Protein AF-0000000086676254 (afdb_homodimer)

Secondary structure (DSSP, 8-state):
-----GGGT-SSTTTTS-HHHHHHHHTSHHHHHHHHHHHHHHHHHHH---S--TT-------STTTT--HHHHHHHHHHHHTT-SS-----HHHHHHHTSSHHHHHHHHHHHHT-HHHHHHHHHHHHHHHHHHHTTS-HHHHHHHHHHHHHHHHHT-HHHHHHHHHHHH-TT-HHHH-HHHHHHHHHHHHHHHHHHHHHHT-EE-TT--HHHHHHHHHHHHHHHHHHHHHHTS--B-TTS-BHHHHHHHHHHHHHEES-----/-----GGGT-SSTTTTS-HHHHHHHHTSHHHHHHHHHHHHHHHHHHH---S--TT-------STTTT--HHHHHHHHHHHSTT-SS-----HHHHHHHTSSHHHHHHHHHHHHT-HHHHHHHHHHHHHHHHHHHTTS-HHHHHHHHHHHHHHHHHT-HHHHHHHHHHHH-TT-HHHH-HHHHHHHHHHHHHHHHHHHHHHT-EE-TT--HHHHHHHHHHHHHHHHHHHHHHTS--B-TTS-BHHHHHHHHHHHHHEES-----

Radius of gyration: 25.02 Å; Cα contacts (8 Å, |Δi|>4): 737; chains: 2; bounding box: 65×61×48 Å

Solvent-accessible surface area (backbone atoms only — not comparable to full-atom values): 27472 Å² total; per-residue (Å²): 124,84,83,69,66,34,43,82,56,39,72,36,48,27,60,87,48,56,70,72,57,22,41,52,50,40,49,29,69,64,46,47,49,53,45,52,37,45,51,52,50,50,43,45,33,48,46,51,57,66,54,76,68,50,78,69,79,78,71,17,33,14,28,78,61,28,49,64,43,72,67,53,41,36,52,48,38,51,61,66,27,58,86,43,90,75,56,66,84,65,50,70,66,59,48,42,65,32,33,70,40,66,33,35,43,51,54,27,44,50,24,60,71,63,34,64,66,61,54,48,53,52,49,51,54,48,50,52,48,50,58,60,38,63,75,73,45,55,71,69,53,36,46,46,48,51,48,50,50,53,46,63,64,44,67,78,28,64,66,52,45,52,51,52,38,44,31,61,26,34,33,82,36,66,67,64,29,47,52,64,56,54,51,49,51,36,50,52,46,15,51,50,50,52,53,50,24,64,49,23,57,47,41,67,34,85,81,54,51,50,58,39,50,26,52,39,51,48,18,26,46,48,14,36,43,53,48,15,39,29,65,69,42,82,54,58,37,90,78,64,40,39,44,48,40,44,42,51,59,23,21,42,64,50,45,36,48,79,72,75,42,81,109,124,83,83,71,68,34,42,82,57,41,71,35,49,28,61,88,49,57,69,71,57,22,40,53,50,37,50,28,69,64,47,46,49,54,44,52,40,46,50,52,49,50,41,43,32,46,46,51,57,65,56,75,67,53,78,67,80,77,72,17,32,14,28,78,60,26,48,64,45,72,67,53,40,37,53,49,35,49,60,67,26,58,86,42,92,73,56,64,83,63,50,69,66,60,49,42,63,32,32,70,38,67,34,35,43,50,54,28,43,51,25,60,70,63,33,63,67,62,54,48,53,54,48,51,53,48,50,52,50,51,57,58,38,64,75,74,45,56,72,69,55,36,46,49,49,51,50,50,49,53,46,62,64,42,68,78,29,64,66,52,44,51,50,50,38,45,30,61,26,34,34,81,36,68,68,63,28,45,52,64,56,52,51,50,52,37,50,51,45,16,50,50,50,51,55,50,25,62,49,24,58,45,40,68,35,84,82,54,51,50,57,38,51,27,51,40,53,47,18,28,45,47,14,38,44,52,49,15,40,30,66,69,41,82,55,58,36,91,78,64,40,38,44,49,40,43,43,52,58,24,21,42,65,50,44,36,51,81,72,77,42,82,109

Structure (mmCIF, N/CA/C/O backbone):
data_AF-0000000086676254-model_v1
#
loop_
_entity.id
_entity.type
_entity.pdbx_description
1 polymer 'Uncharacterized protein'
#
loop_
_atom_site.group_PDB
_atom_site.id
_atom_site.type_symbol
_atom_site.label_atom_id
_atom_site.label_alt_id
_atom_site.label_comp_id
_atom_site.label_asym_id
_atom_site.label_entity_id
_atom_site.label_seq_id
_atom_site.pdbx_PDB_ins_code
_atom_site.Cartn_x
_atom_site.Cartn_y
_atom_site.Cartn_z
_atom_site.occupancy
_atom_site.B_iso_or_equiv
_atom_site.auth_seq_id
_atom_site.auth_comp_id
_atom_site.auth_asym_id
_atom_site.auth_atom_id
_atom_site.pdbx_PDB_model_num
ATOM 1 N N . MET A 1 1 ? 30.734 2.578 7.219 1 34.72 1 MET A N 1
ATOM 2 C CA . MET A 1 1 ? 29.516 3.291 6.832 1 34.72 1 MET A CA 1
ATOM 3 C C . MET A 1 1 ? 29.469 3.523 5.324 1 34.72 1 MET A C 1
ATOM 5 O O . MET A 1 1 ? 30.438 4.047 4.75 1 34.72 1 MET A O 1
ATOM 9 N N . VAL A 1 2 ? 29.031 2.732 4.516 1 44.91 2 VAL A N 1
ATOM 10 C CA . VAL A 1 2 ? 29.109 2.852 3.064 1 44.91 2 VAL A CA 1
ATOM 11 C C . VAL A 1 2 ? 28.891 4.305 2.652 1 44.91 2 VAL A C 1
ATOM 13 O O . VAL A 1 2 ? 27.953 4.957 3.133 1 44.91 2 VAL A O 1
ATOM 16 N N . ASP A 1 3 ? 29.922 4.961 2.312 1 58.31 3 ASP A N 1
ATOM 17 C CA . ASP A 1 3 ? 30.031 6.344 1.853 1 58.31 3 ASP A CA 1
ATOM 18 C C . ASP A 1 3 ? 28.969 6.66 0.798 1 58.31 3 ASP A C 1
ATOM 20 O O . ASP A 1 3 ? 29.109 6.254 -0.359 1 58.31 3 ASP A O 1
ATOM 24 N N . ASP A 1 4 ? 27.625 6.668 1.21 1 72.12 4 ASP A N 1
ATOM 25 C CA . ASP A 1 4 ? 26.484 7 0.348 1 72.12 4 ASP A CA 1
ATOM 26 C C . ASP A 1 4 ? 26.594 8.438 -0.153 1 72.12 4 ASP A C 1
ATOM 28 O O . ASP A 1 4 ? 26.5 9.383 0.635 1 72.12 4 ASP A O 1
ATOM 32 N N . ASP A 1 5 ? 27.328 8.539 -1.326 1 83.5 5 ASP A N 1
ATOM 33 C CA . ASP A 1 5 ? 27.375 9.859 -1.95 1 83.5 5 ASP A CA 1
ATOM 34 C C . ASP A 1 5 ? 25.969 10.383 -2.234 1 83.5 5 ASP A C 1
ATOM 36 O O . ASP A 1 5 ? 25.328 9.969 -3.205 1 83.5 5 ASP A O 1
ATOM 40 N N . LEU A 1 6 ? 25.594 11.336 -1.416 1 90.56 6 LEU A N 1
ATOM 41 C CA . LEU A 1 6 ? 24.234 11.828 -1.506 1 90.56 6 LEU A CA 1
ATOM 42 C C . LEU A 1 6 ? 24.094 12.867 -2.611 1 90.56 6 LEU A C 1
ATOM 44 O O . LEU A 1 6 ? 22.984 13.234 -2.994 1 90.56 6 LEU A O 1
ATOM 48 N N . SER A 1 7 ? 25.219 13.258 -3.156 1 88.31 7 SER A N 1
ATOM 49 C CA . SER A 1 7 ? 25.156 14.266 -4.215 1 88.31 7 SER A CA 1
ATOM 50 C C . SER A 1 7 ? 24.469 13.711 -5.461 1 88.31 7 SER A C 1
ATOM 52 O O . SER A 1 7 ? 23.984 14.477 -6.293 1 88.31 7 SER A O 1
ATOM 54 N N . VAL A 1 8 ? 24.422 12.461 -5.566 1 84.75 8 VAL A N 1
ATOM 55 C CA . VAL A 1 8 ? 23.844 11.82 -6.742 1 84.75 8 VAL A CA 1
ATOM 56 C C . VAL A 1 8 ? 22.312 11.891 -6.664 1 84.75 8 VAL A C 1
ATOM 58 O O . VAL A 1 8 ? 21.641 11.992 -7.691 1 84.75 8 VAL A O 1
ATOM 61 N N . CYS A 1 9 ? 21.812 11.992 -5.414 1 86.12 9 CYS A N 1
ATOM 62 C CA . CYS A 1 9 ? 20.359 11.898 -5.309 1 86.12 9 CYS A CA 1
ATOM 63 C C . CYS A 1 9 ? 19.766 13.234 -4.898 1 86.12 9 CYS A C 1
ATOM 65 O O . CYS A 1 9 ? 18.594 13.516 -5.199 1 86.12 9 CYS A O 1
ATOM 67 N N . LEU A 1 10 ? 20.547 14.031 -4.336 1 90.75 10 LEU A N 1
ATOM 68 C CA . LEU A 1 10 ? 20.031 15.32 -3.904 1 90.75 10 LEU A CA 1
ATOM 69 C C . LEU A 1 10 ? 20.25 16.375 -4.98 1 90.75 10 LEU A C 1
ATOM 71 O O . LEU A 1 10 ? 21.375 16.641 -5.383 1 90.75 10 LEU A O 1
ATOM 75 N N . VAL A 1 11 ? 19.203 17.016 -5.387 1 87.5 11 VAL A N 1
ATOM 76 C CA . VAL A 1 11 ? 19.344 17.953 -6.496 1 87.5 11 VAL A CA 1
ATOM 77 C C . VAL A 1 11 ? 19.062 19.375 -6.016 1 87.5 11 VAL A C 1
ATOM 79 O O . VAL A 1 11 ? 19.453 20.344 -6.672 1 87.5 11 VAL A O 1
ATOM 82 N N . ASN A 1 12 ? 18.453 19.516 -4.871 1 89 12 ASN A N 1
ATOM 83 C CA . ASN A 1 12 ? 18.031 20.844 -4.449 1 89 12 ASN A CA 1
ATOM 84 C C . ASN A 1 12 ? 18.938 21.406 -3.369 1 89 12 ASN A C 1
ATOM 86 O O . ASN A 1 12 ? 18.891 22.594 -3.068 1 89 12 ASN A O 1
ATOM 90 N N . VAL A 1 13 ? 19.766 20.531 -2.797 1 92.19 13 VAL A N 1
ATOM 91 C CA . VAL A 1 13 ? 20.672 20.984 -1.751 1 92.19 13 VAL A CA 1
ATOM 92 C C . VAL A 1 13 ? 21.719 21.906 -2.35 1 92.19 13 VAL A C 1
ATOM 94 O O . VAL A 1 13 ? 22.312 21.594 -3.391 1 92.19 13 VAL A O 1
ATOM 97 N N . ALA A 1 14 ? 21.844 23.047 -1.7 1 92.56 14 ALA A N 1
ATOM 98 C CA . ALA A 1 14 ? 22.828 24.031 -2.139 1 92.56 14 ALA A CA 1
ATOM 99 C C . ALA A 1 14 ? 22.766 24.234 -3.65 1 92.56 14 ALA A C 1
ATOM 101 O O . ALA A 1 14 ? 23.797 24.203 -4.328 1 92.56 14 ALA A O 1
ATOM 102 N N . ALA A 1 15 ? 21.656 24.406 -4.18 1 86.69 15 ALA A N 1
ATOM 103 C CA . ALA A 1 15 ? 21.406 24.438 -5.621 1 86.69 15 ALA A CA 1
ATOM 104 C C . ALA A 1 15 ? 22.094 25.641 -6.27 1 86.69 15 ALA A C 1
ATOM 106 O O . ALA A 1 15 ? 22.422 25.609 -7.457 1 86.69 15 ALA A O 1
ATOM 107 N N . ASP A 1 16 ? 22.344 26.578 -5.5 1 86.12 16 ASP A N 1
ATOM 108 C CA . ASP A 1 16 ? 22.891 27.812 -6.059 1 86.12 16 ASP A CA 1
ATOM 109 C C . ASP A 1 16 ? 24.406 27.844 -5.926 1 86.12 16 ASP A C 1
ATOM 111 O O . ASP A 1 16 ? 25.047 28.797 -6.371 1 86.12 16 ASP A O 1
ATOM 115 N N . ALA A 1 17 ? 25.016 26.828 -5.352 1 90.31 17 ALA A N 1
ATOM 116 C CA . ALA A 1 17 ? 26.453 26.781 -5.133 1 90.31 17 ALA A CA 1
ATOM 117 C C . ALA A 1 17 ? 27.172 26.203 -6.344 1 90.31 17 ALA A C 1
ATOM 119 O O . ALA A 1 17 ? 26.531 25.609 -7.223 1 90.31 17 ALA A O 1
ATOM 120 N N . ARG A 1 18 ? 28.516 26.422 -6.395 1 91.06 18 ARG A N 1
ATOM 121 C CA . ARG A 1 18 ? 29.344 25.766 -7.395 1 91.06 18 ARG A CA 1
ATOM 122 C C . ARG A 1 18 ? 29.281 24.25 -7.238 1 91.06 18 ARG A C 1
ATOM 124 O O . ARG A 1 18 ? 29.109 23.734 -6.129 1 91.06 18 ARG A O 1
ATOM 131 N N . PRO A 1 19 ? 29.453 23.594 -8.32 1 88.81 19 PRO A N 1
ATOM 132 C CA . PRO A 1 19 ? 29.297 22.125 -8.305 1 88.81 19 PRO A CA 1
ATOM 133 C C . PRO A 1 19 ? 30.172 21.453 -7.258 1 88.81 19 PRO A C 1
ATOM 135 O O . PRO A 1 19 ? 29.703 20.547 -6.547 1 88.81 19 PRO A O 1
ATOM 138 N N . THR A 1 20 ? 31.328 21.844 -7.129 1 90.75 20 THR A N 1
ATOM 139 C CA . THR A 1 20 ? 32.219 21.219 -6.168 1 90.75 20 THR A CA 1
ATOM 140 C C . THR A 1 20 ? 31.766 21.469 -4.738 1 90.75 20 THR A C 1
ATOM 142 O O . THR A 1 20 ? 31.812 20.578 -3.898 1 90.75 20 THR A O 1
ATOM 145 N N . THR A 1 21 ? 31.344 22.641 -4.512 1 91.44 21 THR A N 1
ATOM 146 C CA . THR A 1 21 ? 30.828 23 -3.197 1 91.44 21 THR A CA 1
ATOM 147 C C . THR A 1 21 ? 29.531 22.25 -2.902 1 91.44 21 THR A C 1
ATOM 149 O O . THR A 1 21 ? 29.328 21.766 -1.787 1 91.44 21 THR A O 1
ATOM 152 N N . ARG A 1 22 ? 28.734 22.188 -3.941 1 92.12 22 ARG A N 1
ATOM 153 C CA . ARG A 1 22 ? 27.469 21.469 -3.771 1 92.12 22 ARG A CA 1
ATOM 154 C C . ARG A 1 22 ? 27.703 20.016 -3.402 1 92.12 22 ARG A C 1
ATOM 156 O O . ARG A 1 22 ? 27.031 19.469 -2.523 1 92.12 22 ARG A O 1
ATOM 163 N N . GLN A 1 23 ? 28.594 19.438 -4.051 1 91.56 23 GLN A N 1
ATOM 164 C CA . GLN A 1 23 ? 28.891 18.031 -3.781 1 91.56 23 GLN A CA 1
ATOM 165 C C . GLN A 1 23 ? 29.344 17.844 -2.336 1 91.56 23 GLN A C 1
ATOM 167 O O . GLN A 1 23 ? 28.938 16.875 -1.678 1 91.56 23 GLN A O 1
ATOM 172 N N . LYS A 1 24 ? 30.156 18.703 -1.858 1 91.62 24 LYS A N 1
ATOM 173 C CA . LYS A 1 24 ? 30.672 18.609 -0.491 1 91.62 24 LYS A CA 1
ATOM 174 C C . LYS A 1 24 ? 29.547 18.797 0.522 1 91.62 24 LYS A C 1
ATOM 176 O O . LYS A 1 24 ? 29.453 18.062 1.508 1 91.62 24 LYS A O 1
ATOM 181 N N . ILE A 1 25 ? 28.703 19.75 0.235 1 91.88 25 ILE A N 1
ATOM 182 C CA . ILE A 1 25 ? 27.609 20.031 1.154 1 91.88 25 ILE A CA 1
ATOM 183 C C . ILE A 1 25 ? 26.594 18.891 1.138 1 91.88 25 ILE A C 1
ATOM 185 O O . ILE A 1 25 ? 26.125 18.469 2.191 1 91.88 25 ILE A O 1
ATOM 189 N N . ALA A 1 26 ? 26.328 18.438 -0.04 1 92.44 26 ALA A N 1
ATOM 190 C CA . ALA A 1 26 ? 25.344 17.375 -0.209 1 92.44 26 ALA A CA 1
ATOM 191 C C . ALA A 1 26 ? 25.75 16.109 0.545 1 92.44 26 ALA A C 1
ATOM 193 O O . ALA A 1 26 ? 24.922 15.43 1.137 1 92.44 26 ALA A O 1
ATOM 194 N N . SER A 1 27 ? 27.016 15.852 0.587 1 89.75 27 SER A N 1
ATOM 195 C CA . SER A 1 27 ? 27.484 14.609 1.189 1 89.75 27 SER A CA 1
ATOM 196 C C . SER A 1 27 ? 28.031 14.836 2.594 1 89.75 27 SER A C 1
ATOM 198 O O . SER A 1 27 ? 28.641 13.945 3.186 1 89.75 27 SER A O 1
ATOM 200 N N . SER A 1 28 ? 27.781 15.992 3.119 1 89.06 28 SER A N 1
ATOM 201 C CA . SER A 1 28 ? 28.25 16.312 4.469 1 89.06 28 SER A CA 1
ATOM 202 C C . SER A 1 28 ? 27.422 15.562 5.52 1 89.06 28 SER A C 1
ATOM 204 O O . SER A 1 28 ? 26.266 15.219 5.277 1 89.06 28 SER A O 1
ATOM 206 N N . PRO A 1 29 ? 28.047 15.359 6.695 1 86.81 29 PRO A N 1
ATOM 207 C CA . PRO A 1 29 ? 27.328 14.703 7.789 1 86.81 29 PRO A CA 1
ATOM 208 C C . PRO A 1 29 ? 26.109 15.5 8.266 1 86.81 29 PRO A C 1
ATOM 210 O O . PRO A 1 29 ? 25.109 14.914 8.68 1 86.81 29 PRO A O 1
ATOM 213 N N . GLU A 1 30 ? 26.219 16.75 8.195 1 82.88 30 GLU A N 1
ATOM 214 C CA . GLU A 1 30 ? 25.094 17.578 8.633 1 82.88 30 GLU A CA 1
ATOM 215 C C . GLU A 1 30 ? 23.906 17.422 7.699 1 82.88 30 GLU A C 1
ATOM 217 O O . GLU A 1 30 ? 22.766 17.359 8.156 1 82.88 30 GLU A O 1
ATOM 222 N N . THR A 1 31 ? 24.203 17.422 6.41 1 88.19 31 THR A N 1
ATOM 223 C CA . THR A 1 31 ? 23.125 17.219 5.453 1 88.19 31 THR A CA 1
ATOM 224 C C . THR A 1 31 ? 22.422 15.891 5.707 1 88.19 31 THR A C 1
ATOM 226 O O . THR A 1 31 ? 21.188 15.836 5.758 1 88.19 31 THR A O 1
ATOM 229 N N . ARG A 1 32 ? 23.219 14.898 5.941 1 87.94 32 ARG A N 1
ATOM 230 C CA . ARG A 1 32 ? 22.656 13.586 6.246 1 87.94 32 ARG A CA 1
ATOM 231 C C . ARG A 1 32 ? 21.828 13.625 7.527 1 87.94 32 ARG A C 1
ATOM 233 O O . ARG A 1 32 ? 20.766 13.008 7.609 1 87.94 32 ARG A O 1
ATOM 240 N N . ALA A 1 33 ? 22.328 14.258 8.461 1 83.31 33 ALA A N 1
ATOM 241 C CA . ALA A 1 33 ? 21.641 14.352 9.742 1 83.31 33 ALA A CA 1
ATOM 242 C C . ALA A 1 33 ? 20.281 15.023 9.578 1 83.31 33 ALA A C 1
ATOM 244 O O . ALA A 1 33 ? 1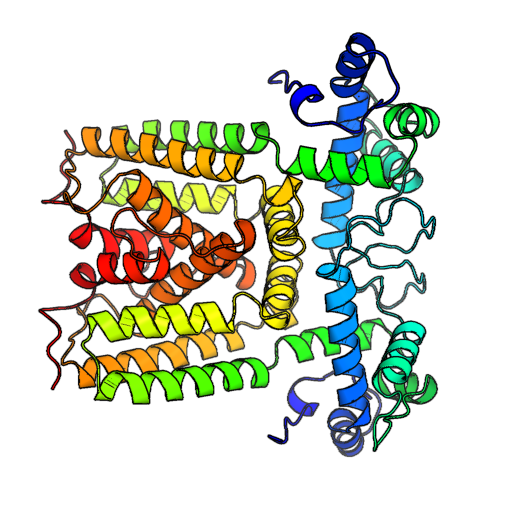9.281 14.578 10.164 1 83.31 33 ALA A O 1
ATOM 245 N N . PHE A 1 34 ? 20.219 16.078 8.734 1 82.88 34 PHE A N 1
ATOM 246 C CA . PHE A 1 34 ? 18.953 16.75 8.461 1 82.88 34 PHE A CA 1
ATOM 247 C C . PHE A 1 34 ? 17.969 15.789 7.824 1 82.88 34 PHE A C 1
ATOM 249 O O . PHE A 1 34 ? 16.781 15.766 8.188 1 82.88 34 PHE A O 1
ATOM 256 N N . LEU A 1 35 ? 18.453 15.047 6.953 1 86.25 35 LEU A N 1
ATOM 257 C CA . LEU A 1 35 ? 17.578 14.125 6.223 1 86.25 35 LEU A CA 1
ATOM 258 C C . LEU A 1 35 ? 17.141 12.969 7.109 1 86.25 35 LEU A C 1
ATOM 260 O O . LEU A 1 35 ? 15.984 12.562 7.074 1 86.25 35 LEU A O 1
ATOM 264 N N . ASP A 1 36 ? 18.031 12.508 7.914 1 85.06 36 ASP A N 1
ATOM 265 C CA . ASP A 1 36 ? 17.688 11.438 8.852 1 85.06 36 ASP A CA 1
ATOM 266 C C . ASP A 1 36 ? 16.609 11.898 9.828 1 85.06 36 ASP A C 1
ATOM 268 O O . ASP A 1 36 ? 15.641 11.18 10.07 1 85.06 36 ASP A O 1
ATOM 272 N N . VAL A 1 37 ? 16.797 13 10.312 1 80.94 37 VAL A N 1
ATOM 273 C CA . VAL A 1 37 ? 15.828 13.555 11.258 1 80.94 37 VAL A CA 1
ATOM 274 C C . VAL A 1 37 ? 14.492 13.781 10.555 1 80.94 37 VAL A C 1
ATOM 276 O O . VAL A 1 37 ? 13.43 13.555 11.141 1 80.94 37 VAL A O 1
ATOM 279 N N . GLY A 1 38 ? 14.586 14.312 9.32 1 81.5 38 GLY A N 1
ATOM 280 C CA . GLY A 1 38 ? 13.359 14.484 8.555 1 81.5 38 GLY A CA 1
ATOM 281 C C . GLY A 1 38 ? 12.578 13.203 8.375 1 81.5 38 GLY A C 1
ATOM 282 O O . GLY A 1 38 ? 11.352 13.188 8.5 1 81.5 38 GLY A O 1
ATOM 283 N N . LEU A 1 39 ? 13.297 12.195 8.094 1 83 39 LEU A N 1
ATOM 284 C CA . LEU A 1 39 ? 12.641 10.906 7.945 1 83 39 LEU A CA 1
ATOM 285 C C . LEU A 1 39 ? 12.039 10.438 9.266 1 83 39 LEU A C 1
ATOM 287 O O . LEU A 1 39 ? 10.945 9.867 9.289 1 83 39 LEU A O 1
ATOM 291 N N . LEU A 1 40 ? 12.703 10.641 10.352 1 79.75 40 LEU A N 1
ATOM 292 C CA . LEU A 1 40 ? 12.18 10.273 11.664 1 79.75 40 LEU A CA 1
ATOM 293 C C . LEU A 1 40 ? 10.906 11.047 11.977 1 79.75 40 LEU A C 1
ATOM 295 O O . LEU A 1 40 ? 9.945 10.477 12.492 1 79.75 40 LEU A O 1
ATOM 299 N N . LEU A 1 41 ? 10.875 12.266 11.656 1 74.88 41 LEU A N 1
ATOM 300 C CA . LEU A 1 41 ? 9.695 13.086 11.898 1 74.88 41 LEU A CA 1
ATOM 301 C C . LEU A 1 41 ? 8.531 12.617 11.031 1 74.88 41 LEU A C 1
ATOM 303 O O . LEU A 1 41 ? 7.387 12.57 11.484 1 74.88 41 LEU A O 1
ATOM 307 N N . LEU A 1 42 ? 8.852 12.367 9.805 1 76.94 42 LEU A N 1
ATOM 308 C CA . LEU A 1 42 ? 7.816 11.852 8.922 1 76.94 42 LEU A CA 1
ATOM 309 C C . LEU A 1 42 ? 7.234 10.547 9.461 1 76.94 42 LEU A C 1
ATOM 311 O O . LEU A 1 42 ? 6.023 10.328 9.391 1 76.94 42 LEU A O 1
ATOM 315 N N . GLN A 1 43 ? 8.102 9.727 9.969 1 78.19 43 GLN A N 1
ATOM 316 C CA . GLN A 1 43 ? 7.66 8.477 10.586 1 78.19 43 GLN A CA 1
ATOM 317 C C . GLN A 1 43 ? 6.727 8.75 11.766 1 78.19 43 GLN A C 1
ATOM 319 O O . GLN A 1 43 ? 5.652 8.156 11.867 1 78.19 43 GLN A O 1
ATOM 324 N N . ASP A 1 44 ? 7.125 9.633 12.562 1 72.25 44 ASP A N 1
ATOM 325 C CA . ASP A 1 44 ? 6.297 9.992 13.711 1 72.25 44 ASP A CA 1
ATOM 326 C C . ASP A 1 44 ? 4.934 10.516 13.266 1 72.25 44 ASP A C 1
ATOM 328 O O . ASP A 1 44 ? 3.906 10.156 13.844 1 72.25 44 ASP A O 1
ATOM 332 N N . ASP A 1 45 ? 4.988 11.305 12.258 1 69.88 45 ASP A N 1
ATOM 333 C CA . ASP A 1 45 ? 3.777 11.984 11.82 1 69.88 45 ASP A CA 1
ATOM 334 C C . ASP A 1 45 ? 2.824 11.016 11.117 1 69.88 45 ASP A C 1
ATOM 336 O O . ASP A 1 45 ? 1.604 11.125 11.273 1 69.88 45 ASP A O 1
ATOM 340 N N . LEU A 1 46 ? 3.381 10.172 10.398 1 72.5 46 LEU A N 1
ATOM 341 C CA . LEU A 1 46 ? 2.535 9.359 9.531 1 72.5 46 LEU A CA 1
ATOM 342 C C . LEU A 1 46 ? 2.266 8 10.164 1 72.5 46 LEU A C 1
ATOM 344 O O . LEU A 1 46 ? 1.221 7.391 9.922 1 72.5 46 LEU A O 1
ATOM 348 N N . LEU A 1 47 ? 3.213 7.578 10.977 1 69.81 47 LEU A N 1
ATOM 349 C CA . LEU A 1 47 ? 3.104 6.191 11.414 1 69.81 47 LEU A CA 1
ATOM 350 C C . LEU A 1 47 ? 2.773 6.113 12.898 1 69.81 47 LEU A C 1
ATOM 352 O O . LEU A 1 47 ? 2.289 5.086 13.375 1 69.81 47 LEU A O 1
ATOM 356 N N . ASP A 1 48 ? 3.268 7.027 13.656 1 60.03 48 ASP A N 1
ATOM 357 C CA . ASP A 1 48 ? 3.053 6.961 15.102 1 60.03 48 ASP A CA 1
ATOM 358 C C . ASP A 1 48 ? 1.742 7.641 15.492 1 60.03 48 ASP A C 1
ATOM 360 O O . ASP A 1 48 ? 1.749 8.742 16.047 1 60.03 48 ASP A O 1
ATOM 364 N N . HIS A 1 49 ? 0.881 7.82 14.586 1 50.5 49 HIS A N 1
ATOM 365 C CA . HIS A 1 49 ? -0.36 8.453 15.016 1 50.5 49 HIS A CA 1
ATOM 366 C C . HIS A 1 49 ? -0.964 7.734 16.219 1 50.5 49 HIS A C 1
ATOM 368 O O . HIS A 1 49 ? -1.195 6.523 16.172 1 50.5 49 HIS A O 1
ATOM 374 N N . ARG A 1 50 ? -0.255 8.172 17.359 1 41.47 50 ARG A N 1
ATOM 375 C CA . ARG A 1 50 ? -1.11 7.816 18.484 1 41.47 50 ARG A CA 1
ATOM 376 C C . ARG A 1 50 ? -2.514 8.383 18.297 1 41.47 50 ARG A C 1
ATOM 378 O O . ARG A 1 50 ? -2.686 9.594 18.156 1 41.47 50 ARG A O 1
ATOM 385 N N . GLY A 1 51 ? -3.129 7.629 17.578 1 40.75 51 GLY A N 1
ATOM 386 C CA . GLY A 1 51 ? -4.508 8.07 17.453 1 40.75 51 GLY A CA 1
ATOM 387 C C . GLY A 1 51 ? -4.672 9.57 17.609 1 40.75 51 GLY A C 1
ATOM 388 O O . GLY A 1 51 ? -3.762 10.25 18.094 1 40.75 51 GLY A O 1
ATOM 389 N N . PRO A 1 52 ? -5.52 10.297 16.781 1 34.38 52 PRO A N 1
ATOM 390 C CA . PRO A 1 52 ? -5.727 11.727 17 1 34.38 52 PRO A CA 1
ATOM 391 C C . PRO A 1 52 ? -5.613 12.133 18.469 1 34.38 52 PRO A C 1
ATOM 393 O O . PRO A 1 52 ? -6.145 11.445 19.328 1 34.38 52 PRO A O 1
ATOM 396 N N . ASP A 1 53 ? -4.488 12.469 18.953 1 33.09 53 ASP A N 1
ATOM 397 C CA . ASP A 1 53 ? -4.652 13.195 20.203 1 33.09 53 ASP A CA 1
ATOM 398 C C . ASP A 1 53 ? -5.734 14.266 20.078 1 33.09 53 ASP A C 1
ATOM 400 O O . ASP A 1 53 ? -5.578 15.227 19.328 1 33.09 53 ASP A O 1
ATOM 404 N N . LEU A 1 54 ? -7.043 13.906 20.312 1 30.66 54 LEU A N 1
ATOM 405 C CA . LEU A 1 54 ? -8.266 14.703 20.391 1 30.66 54 LEU A CA 1
ATOM 406 C C . LEU A 1 54 ? -7.969 16.094 20.969 1 30.66 54 LEU A C 1
ATOM 408 O O . LEU A 1 54 ? -8.797 17 20.859 1 30.66 54 LEU A O 1
ATOM 412 N N . MET A 1 55 ? -7.324 16.234 22.031 1 29.22 55 MET A N 1
ATOM 413 C CA . MET A 1 55 ? -7.387 17.453 22.828 1 29.22 55 MET A CA 1
ATOM 414 C C . MET A 1 55 ? -6.547 18.562 22.203 1 29.22 55 MET A C 1
ATOM 416 O O . MET A 1 55 ? -6.566 19.703 22.672 1 29.22 55 MET A O 1
ATOM 420 N N . ALA A 1 56 ? -5.547 18.25 21.578 1 34.78 56 ALA A N 1
ATOM 421 C CA . ALA A 1 56 ? -4.707 19.438 21.344 1 34.78 56 ALA A CA 1
ATOM 422 C C . ALA A 1 56 ? -5.129 20.172 20.078 1 34.78 56 ALA A C 1
ATOM 424 O O . ALA A 1 56 ? -5.445 19.531 19.062 1 34.78 56 ALA A O 1
ATOM 425 N N . ASP A 1 57 ? -5.738 21.344 20.078 1 31.77 57 ASP A N 1
ATOM 426 C CA . ASP A 1 57 ? -6.293 22.453 19.297 1 31.77 57 ASP A CA 1
ATOM 427 C C . ASP A 1 57 ? -5.449 22.734 18.062 1 31.77 57 ASP A C 1
ATOM 429 O O . ASP A 1 57 ? -5.691 23.703 17.344 1 31.77 57 ASP A O 1
ATOM 433 N N . HIS A 1 58 ? -4.184 22.453 18.016 1 31.73 58 HIS A N 1
ATOM 434 C CA . HIS A 1 58 ? -3.434 23.234 17.062 1 31.73 58 HIS A CA 1
ATOM 435 C C . HIS A 1 58 ? -3.672 22.75 15.633 1 31.73 58 HIS A C 1
ATOM 437 O O . HIS A 1 58 ? -3.717 21.531 15.391 1 31.73 58 HIS A O 1
ATOM 443 N N . ASP A 1 59 ? -4.375 23.547 14.758 1 31.92 59 ASP A N 1
ATOM 444 C CA . ASP A 1 59 ? -4.824 23.688 13.383 1 31.92 59 ASP A CA 1
ATOM 445 C C . ASP A 1 59 ? -3.746 23.234 12.398 1 31.92 59 ASP A C 1
ATOM 447 O O . ASP A 1 59 ? -3.754 23.625 11.234 1 31.92 59 ASP A O 1
ATOM 451 N N . ALA A 1 60 ? -2.713 22.656 12.82 1 32.62 60 ALA A N 1
ATOM 452 C CA . ALA A 1 60 ? -1.641 22.688 11.836 1 32.62 60 ALA A CA 1
ATOM 453 C C . ALA A 1 60 ? -1.981 21.828 10.617 1 32.62 60 ALA A C 1
ATOM 455 O O . ALA A 1 60 ? -2.637 20.797 10.742 1 32.62 60 ALA A O 1
ATOM 456 N N . GLY A 1 61 ? -2.189 22.375 9.492 1 33.06 61 GLY A N 1
ATOM 457 C CA . GLY A 1 61 ? -2.424 21.922 8.133 1 33.06 61 GLY A CA 1
ATOM 458 C C . GLY A 1 61 ? -1.778 20.578 7.84 1 33.06 61 GLY A C 1
ATOM 459 O O . GLY A 1 61 ? -0.658 20.312 8.281 1 33.06 61 GLY A O 1
ATOM 460 N N . THR A 1 62 ? -2.506 19.531 7.848 1 40.72 62 THR A N 1
ATOM 461 C CA . THR A 1 62 ? -2.121 18.125 7.895 1 40.72 62 THR A CA 1
ATOM 462 C C . THR A 1 62 ? -1.648 17.641 6.523 1 40.72 62 THR A C 1
ATOM 464 O O . THR A 1 62 ? -2.463 17.266 5.676 1 40.72 62 THR A O 1
ATOM 467 N N . ARG A 1 63 ? -1.151 18.516 5.57 1 47.88 63 ARG A N 1
ATOM 468 C CA . ARG A 1 63 ? -0.626 18.031 4.297 1 47.88 63 ARG A CA 1
ATOM 469 C C . ARG A 1 63 ? 0.523 17.047 4.512 1 47.88 63 ARG A C 1
ATOM 471 O O . ARG A 1 63 ? 1.213 17.109 5.535 1 47.88 63 ARG A O 1
ATOM 478 N N . LEU A 1 64 ? 0.461 16.188 3.621 1 50.59 64 LEU A N 1
ATOM 479 C CA . LEU A 1 64 ? 1.661 15.359 3.588 1 50.59 64 LEU A CA 1
ATOM 480 C C . LEU A 1 64 ? 2.914 16.203 3.779 1 50.59 64 LEU A C 1
ATOM 482 O O . LEU A 1 64 ? 3.102 17.203 3.088 1 50.59 64 LEU A O 1
ATOM 486 N N . PHE A 1 65 ? 3.576 16.203 4.855 1 47.91 65 PHE A N 1
ATOM 487 C CA . PHE A 1 65 ? 4.832 16.859 5.199 1 47.91 65 PHE A CA 1
ATOM 488 C C . PHE A 1 65 ? 4.574 18.156 5.953 1 47.91 65 PHE A C 1
ATOM 490 O O . PHE A 1 65 ? 5.512 18.906 6.258 1 47.91 65 PHE A O 1
ATOM 497 N N . ALA A 1 66 ? 3.266 18.453 6.047 1 57.06 66 ALA A N 1
ATOM 498 C CA . ALA A 1 66 ? 2.934 19.734 6.688 1 57.06 66 ALA A CA 1
ATOM 499 C C . ALA A 1 66 ? 3.613 19.859 8.047 1 57.06 66 ALA A C 1
ATOM 501 O O . ALA A 1 66 ? 3.996 20.953 8.461 1 57.06 66 ALA A O 1
ATOM 502 N N . GLY A 1 67 ? 3.928 18.719 8.586 1 57.53 67 GLY A N 1
ATOM 503 C CA . GLY A 1 67 ? 4.543 18.734 9.906 1 57.53 67 GLY A CA 1
ATOM 504 C C . GLY A 1 67 ? 6.043 18.953 9.859 1 57.53 67 GLY A C 1
ATOM 505 O O . GLY A 1 67 ? 6.676 19.172 10.898 1 57.53 67 GLY A O 1
ATOM 506 N N . LEU A 1 68 ? 6.531 18.906 8.672 1 51.34 68 LEU A N 1
ATOM 507 C CA . LEU A 1 68 ? 7.973 19.109 8.57 1 51.34 68 LEU A CA 1
ATOM 508 C C . LEU A 1 68 ? 8.312 20.609 8.531 1 51.34 68 LEU A C 1
ATOM 510 O O . LEU A 1 68 ? 7.75 21.344 7.727 1 51.34 68 LEU A O 1
ATOM 514 N N . SER A 1 69 ? 8.992 21.094 9.555 1 59.69 69 SER A N 1
ATOM 515 C CA . SER A 1 69 ? 9.5 22.469 9.602 1 59.69 69 SER A CA 1
ATOM 516 C C . SER A 1 69 ? 10.953 22.5 10.07 1 59.69 69 SER A C 1
ATOM 518 O O . SER A 1 69 ? 11.438 21.531 10.672 1 59.69 69 SER A O 1
ATOM 520 N N . GLN A 1 70 ? 11.664 23.531 9.688 1 60.62 70 GLN A N 1
ATOM 521 C CA . GLN A 1 70 ? 13.039 23.719 10.133 1 60.62 70 GLN A CA 1
ATOM 522 C C . GLN A 1 70 ? 13.141 23.625 11.656 1 60.62 70 GLN A C 1
ATOM 524 O O . GLN A 1 70 ? 14.047 22.984 12.188 1 60.62 70 GLN A O 1
ATOM 529 N N . ALA A 1 71 ? 12.227 24.266 12.234 1 63.78 71 ALA A N 1
ATOM 530 C CA . ALA A 1 71 ? 12.227 24.297 13.695 1 63.78 71 ALA A CA 1
ATOM 531 C C . ALA A 1 71 ? 12.094 22.875 14.266 1 63.78 71 ALA A C 1
ATOM 533 O O . ALA A 1 71 ? 12.844 22.5 15.172 1 63.78 71 ALA A O 1
ATOM 534 N N . ARG A 1 72 ? 11.258 22.141 13.75 1 66.5 72 ARG A N 1
ATOM 535 C CA . ARG A 1 72 ? 11.016 20.781 14.242 1 66.5 72 ARG A CA 1
ATOM 536 C C . ARG A 1 72 ? 12.211 19.875 13.953 1 66.5 72 ARG A C 1
ATOM 538 O O . ARG A 1 72 ? 12.531 19 14.75 1 66.5 72 ARG A O 1
ATOM 545 N N . LEU A 1 73 ? 12.844 20.109 12.805 1 62.62 73 LEU A N 1
ATOM 546 C CA . LEU A 1 73 ? 14.031 19.344 12.461 1 62.62 73 LEU A CA 1
ATOM 547 C C . LEU A 1 73 ? 15.133 19.562 13.492 1 62.62 73 LEU A C 1
ATOM 549 O O . LEU A 1 73 ? 15.719 18.594 13.984 1 62.62 73 LEU A O 1
ATOM 553 N N . ILE A 1 74 ? 15.383 20.734 13.758 1 66.75 74 ILE A N 1
ATOM 554 C CA . ILE A 1 74 ? 16.453 21.094 14.672 1 66.75 74 ILE A CA 1
ATOM 555 C C . ILE A 1 74 ? 16.125 20.578 16.078 1 66.75 74 ILE A C 1
ATOM 557 O O . ILE A 1 74 ? 16.984 20.016 16.75 1 66.75 74 ILE A O 1
ATOM 561 N N . GLU A 1 75 ? 14.852 20.797 16.453 1 70.38 75 GLU A N 1
ATOM 562 C CA . GLU A 1 75 ? 14.422 20.328 17.766 1 70.38 75 GLU A CA 1
ATOM 563 C C . GLU A 1 75 ? 14.609 18.812 17.906 1 70.38 75 GLU A C 1
ATOM 565 O O . GLU A 1 75 ? 15.109 18.344 18.938 1 70.38 75 GLU A O 1
ATOM 570 N N . ARG A 1 76 ? 14.25 18.156 16.938 1 68.31 76 ARG A N 1
ATOM 571 C CA . ARG A 1 76 ? 14.367 16.703 16.969 1 68.31 76 ARG A CA 1
ATOM 572 C C . ARG A 1 76 ? 15.828 16.281 16.984 1 68.31 76 ARG A C 1
ATOM 574 O O . ARG A 1 76 ? 16.188 15.32 17.656 1 68.31 76 ARG A O 1
ATOM 581 N N . ALA A 1 77 ? 16.609 16.906 16.156 1 66.19 77 ALA A N 1
ATOM 582 C CA . ALA A 1 77 ? 18.031 16.594 16.125 1 66.19 77 ALA A CA 1
ATOM 583 C C . ALA A 1 77 ? 18.656 16.797 17.5 1 66.19 77 ALA A C 1
ATOM 585 O O . ALA A 1 77 ? 19.484 15.984 17.938 1 66.19 77 ALA A O 1
ATOM 586 N N . ASP A 1 78 ? 18.266 17.891 18.094 1 70.88 78 ASP A N 1
ATOM 587 C CA . ASP A 1 78 ? 18.781 18.203 19.422 1 70.88 78 ASP A CA 1
ATOM 588 C C . ASP A 1 78 ? 18.391 17.141 20.438 1 70.88 78 ASP A C 1
ATOM 590 O O . ASP A 1 78 ? 19.188 16.734 21.281 1 70.88 78 ASP A O 1
ATOM 594 N N . ARG A 1 79 ? 17.156 16.734 20.312 1 68.69 79 ARG A N 1
ATOM 595 C CA . ARG A 1 79 ? 16.641 15.719 21.234 1 68.69 79 ARG A CA 1
ATOM 596 C C . ARG A 1 79 ? 17.375 14.398 21.078 1 68.69 79 ARG A C 1
ATOM 598 O O . ARG A 1 79 ? 17.688 13.727 22.062 1 68.69 79 ARG A O 1
ATOM 605 N N . ASP A 1 80 ? 17.641 14.094 19.844 1 67.12 80 ASP A N 1
ATOM 606 C CA . ASP A 1 80 ? 18.25 12.797 19.562 1 67.12 80 ASP A CA 1
ATOM 607 C C . ASP A 1 80 ? 19.734 12.812 19.922 1 67.12 80 ASP A C 1
ATOM 609 O O . ASP A 1 80 ? 20.328 11.766 20.188 1 67.12 80 ASP A O 1
ATOM 613 N N . ASP A 1 81 ? 20.266 13.922 19.781 1 65 81 ASP A N 1
ATOM 614 C CA . ASP A 1 81 ? 21.703 14.031 20.016 1 65 81 ASP A CA 1
ATOM 615 C C . ASP A 1 81 ? 22 14.258 21.484 1 65 81 ASP A C 1
ATOM 617 O O . ASP A 1 81 ? 23.172 14.297 21.891 1 65 81 ASP A O 1
ATOM 621 N N . VAL A 1 82 ? 20.891 14.406 22.109 1 49.47 82 VAL A N 1
ATOM 622 C CA . VAL A 1 82 ? 21.125 14.578 23.547 1 49.47 82 VAL A CA 1
ATOM 623 C C . VAL A 1 82 ? 21.891 13.367 24.094 1 49.47 82 VAL A C 1
ATOM 625 O O . VAL A 1 82 ? 21.406 12.234 23.969 1 49.47 82 VAL A O 1
ATOM 628 N N . GLY A 1 83 ? 23.031 13.625 24.516 1 51.84 83 GLY A N 1
ATOM 629 C CA . GLY A 1 83 ? 23.859 12.609 25.141 1 51.84 83 GLY A CA 1
ATOM 630 C C . GLY A 1 83 ? 24.781 11.906 24.172 1 51.84 83 GLY A C 1
ATOM 631 O O . GLY A 1 83 ? 25.531 11 24.547 1 51.84 83 GLY A O 1
ATOM 632 N N . ALA A 1 84 ? 24.516 12.297 22.859 1 60.53 84 ALA A N 1
ATOM 633 C CA . ALA A 1 84 ? 25.391 11.656 21.875 1 60.53 84 ALA A CA 1
ATOM 634 C C . ALA A 1 84 ? 26.812 12.156 22.016 1 60.53 84 ALA A C 1
ATOM 636 O O . ALA A 1 84 ? 27.062 13.281 22.453 1 60.53 84 ALA A O 1
ATOM 637 N N . GLU A 1 85 ? 27.75 11.305 21.844 1 57.5 85 GLU A N 1
ATOM 638 C CA . GLU A 1 85 ? 29.156 11.656 21.969 1 57.5 85 GLU A CA 1
ATOM 639 C C . GLU A 1 85 ? 29.547 12.75 20.969 1 57.5 85 GLU A C 1
ATOM 641 O O . GLU A 1 85 ? 30.312 13.656 21.297 1 57.5 85 GLU A O 1
ATOM 646 N N . ARG A 1 86 ? 29.078 12.609 19.828 1 60.09 86 ARG A N 1
ATOM 647 C CA . ARG A 1 86 ? 29.328 13.625 18.797 1 60.09 86 ARG A CA 1
ATOM 648 C C . ARG A 1 86 ? 28.031 14.242 18.312 1 60.09 86 ARG A C 1
ATOM 650 O O . ARG A 1 86 ? 27.469 13.812 17.297 1 60.09 86 ARG A O 1
ATOM 657 N N . PRO A 1 87 ? 27.594 15.289 19.141 1 55.59 87 PRO A N 1
ATOM 658 C CA . PRO A 1 87 ? 26.312 15.898 18.766 1 55.59 87 PRO A CA 1
ATOM 659 C C . PRO A 1 87 ? 26.391 16.641 17.438 1 55.59 87 PRO A C 1
ATOM 661 O O . PRO A 1 87 ? 27.422 17.266 17.125 1 55.59 87 PRO A O 1
ATOM 664 N N . ARG A 1 88 ? 25.578 16.234 16.578 1 63.31 88 ARG A N 1
ATOM 665 C CA . ARG A 1 88 ? 25.484 17.031 15.359 1 63.31 88 ARG A CA 1
ATOM 666 C C . ARG A 1 88 ? 24.625 18.266 15.586 1 63.31 88 ARG A C 1
ATOM 668 O O . ARG A 1 88 ? 23.453 18.156 15.945 1 63.31 88 ARG A O 1
ATOM 675 N N . MET A 1 89 ? 25.328 19.297 15.844 1 69.75 89 MET A N 1
ATOM 676 C CA . MET A 1 89 ? 24.578 20.531 16.047 1 69.75 89 MET A CA 1
ATOM 677 C C . MET A 1 89 ? 24.016 21.047 14.734 1 69.75 89 MET A C 1
ATOM 679 O O . MET A 1 89 ? 24.766 21.375 13.82 1 69.75 89 MET A O 1
ATOM 683 N N . LEU A 1 90 ? 22.75 20.797 14.539 1 80.44 90 LEU A N 1
ATOM 684 C CA . LEU A 1 90 ? 22.062 21.359 13.383 1 80.44 90 LEU A CA 1
ATOM 685 C C . LEU A 1 90 ? 21.453 22.719 13.727 1 80.44 90 LEU A C 1
ATOM 687 O O . LEU A 1 90 ? 20.922 22.906 14.82 1 80.44 90 LEU A O 1
ATOM 691 N N . THR A 1 91 ? 21.672 23.688 12.883 1 78.94 91 THR A N 1
ATOM 692 C CA . THR A 1 91 ? 21.141 25.016 13.125 1 78.94 91 THR A CA 1
ATOM 693 C C . THR A 1 91 ? 20.25 25.453 11.969 1 78.94 91 THR A C 1
ATOM 695 O O . THR A 1 91 ? 20.281 24.859 10.891 1 78.94 91 THR A O 1
ATOM 698 N N . VAL A 1 92 ? 19.484 26.469 12.211 1 75.94 92 VAL A N 1
ATOM 699 C CA . VAL A 1 92 ? 18.609 27.062 11.203 1 75.94 92 VAL A CA 1
ATOM 700 C C . VAL A 1 92 ? 19.453 27.609 10.055 1 75.94 92 VAL A C 1
ATOM 702 O O . VAL A 1 92 ? 19.094 27.469 8.883 1 75.94 92 VAL A O 1
ATOM 705 N N . GLY A 1 93 ? 20.469 28.25 10.398 1 80.5 93 GLY A N 1
ATOM 706 C CA . GLY A 1 93 ? 21.359 28.766 9.375 1 80.5 93 GLY A CA 1
ATOM 707 C C . GLY A 1 93 ? 21.906 27.672 8.461 1 80.5 93 GLY A C 1
ATOM 708 O O . GLY A 1 93 ? 21.969 27.859 7.242 1 80.5 93 GLY A O 1
ATOM 709 N N . MET A 1 94 ? 22.297 26.594 9.055 1 83.31 94 MET A N 1
ATOM 710 C CA . MET A 1 94 ? 22.766 25.453 8.266 1 83.31 94 MET A CA 1
ATOM 711 C C . MET A 1 94 ? 21.703 25 7.285 1 83.31 94 MET A C 1
ATOM 713 O O . MET A 1 94 ? 22 24.656 6.137 1 83.31 94 MET A O 1
ATOM 717 N N . PHE A 1 95 ? 20.516 24.875 7.734 1 85.25 95 PHE A N 1
ATOM 718 C CA . PHE A 1 95 ? 19.406 24.469 6.879 1 85.25 95 PHE A CA 1
ATOM 719 C C . PHE A 1 95 ? 19.203 25.453 5.727 1 85.25 95 PHE A C 1
ATOM 721 O O . PHE A 1 95 ? 19.078 25.047 4.57 1 85.25 95 PHE A O 1
ATOM 728 N N . ARG A 1 96 ? 19.172 26.703 6.016 1 83.38 96 ARG A N 1
ATOM 729 C CA . ARG A 1 96 ? 18.938 27.734 5.016 1 83.38 96 ARG A CA 1
ATOM 730 C C . ARG A 1 96 ? 20.047 27.734 3.959 1 83.38 96 ARG A C 1
ATOM 732 O O . ARG A 1 96 ? 19.766 27.922 2.771 1 83.38 96 ARG A O 1
ATOM 739 N N . ASP A 1 97 ? 21.156 27.531 4.414 1 86.69 97 ASP A N 1
ATOM 740 C CA . ASP A 1 97 ? 22.297 27.484 3.49 1 86.69 97 ASP A CA 1
ATOM 741 C C . ASP A 1 97 ? 22.156 26.312 2.521 1 86.69 97 ASP A C 1
ATOM 743 O O . ASP A 1 97 ? 22.609 26.391 1.376 1 86.69 97 ASP A O 1
ATOM 747 N N . ARG A 1 98 ? 21.5 25.344 3.018 1 88.62 98 ARG A N 1
ATOM 748 C CA . ARG A 1 98 ? 21.422 24.109 2.24 1 88.62 98 ARG A CA 1
ATOM 749 C C . ARG A 1 98 ? 20.188 24.109 1.342 1 88.62 98 ARG A C 1
ATOM 751 O O . ARG A 1 98 ? 20.281 23.781 0.158 1 88.62 98 ARG A O 1
ATOM 758 N N . TRP A 1 99 ? 19.078 24.469 1.765 1 87.88 99 TRP A N 1
ATOM 759 C CA . TRP A 1 99 ? 17.859 24.312 0.972 1 87.88 99 TRP A CA 1
ATOM 760 C C . TRP A 1 99 ? 17.125 25.641 0.829 1 87.88 99 TRP A C 1
ATOM 762 O O . TRP A 1 99 ? 16.359 25.828 -0.114 1 87.88 99 TRP A O 1
ATOM 772 N N . ARG A 1 100 ? 17.359 26.594 1.65 1 78.25 100 ARG A N 1
ATOM 773 C CA . ARG A 1 100 ? 16.75 27.922 1.641 1 78.25 100 ARG A CA 1
ATOM 774 C C . ARG A 1 100 ? 15.242 27.828 1.841 1 78.25 100 ARG A C 1
ATOM 776 O O . ARG A 1 100 ? 14.664 28.609 2.6 1 78.25 100 ARG A O 1
ATOM 783 N N . TYR A 1 101 ? 14.648 26.797 1.046 1 73.38 101 TYR A N 1
ATOM 784 C CA . TYR A 1 101 ? 13.195 26.641 1.073 1 73.38 101 TYR A CA 1
ATOM 785 C C . TYR A 1 101 ? 12.805 25.234 1.513 1 73.38 101 TYR A C 1
ATOM 787 O O . TYR A 1 101 ? 13.469 24.266 1.151 1 73.38 101 TYR A O 1
ATOM 795 N N . LYS A 1 102 ? 11.695 25.156 2.191 1 74.69 102 LYS A N 1
ATOM 796 C CA . LYS A 1 102 ? 11.156 23.875 2.637 1 74.69 102 LYS A CA 1
ATOM 797 C C . LYS A 1 102 ? 10.859 22.969 1.45 1 74.69 102 LYS A C 1
ATOM 799 O O . LYS A 1 102 ? 11.07 21.75 1.524 1 74.69 102 LYS A O 1
ATOM 804 N N . SER A 1 103 ? 10.367 23.594 0.398 1 74.31 103 SER A N 1
ATOM 805 C CA . SER A 1 103 ? 10.016 22.797 -0.779 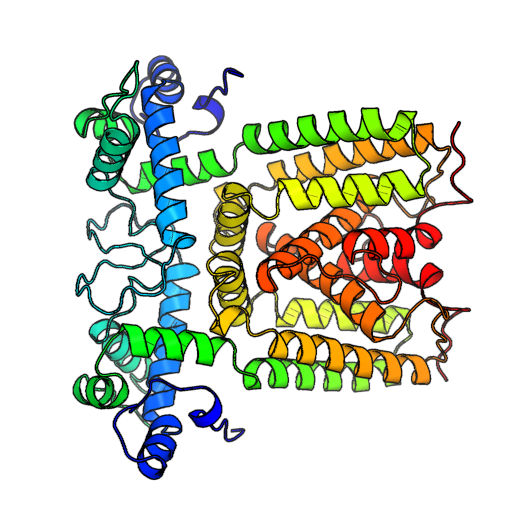1 74.31 103 SER A CA 1
ATOM 806 C C . SER A 1 103 ? 11.242 22.109 -1.363 1 74.31 103 SER A C 1
ATOM 808 O O . SER A 1 103 ? 11.164 20.953 -1.791 1 74.31 103 SER A O 1
ATOM 810 N N . ARG A 1 104 ? 12.328 22.734 -1.307 1 80.62 104 ARG A N 1
ATOM 811 C CA . ARG A 1 104 ? 13.57 22.141 -1.792 1 80.62 104 ARG A CA 1
ATOM 812 C C . ARG A 1 104 ? 14.023 21 -0.881 1 80.62 104 ARG A C 1
ATOM 814 O O . ARG A 1 104 ? 14.484 19.953 -1.359 1 80.62 104 ARG A O 1
ATOM 821 N N . TYR A 1 105 ? 13.836 21.234 0.392 1 83.31 105 TYR A N 1
ATOM 822 C CA . TYR A 1 105 ? 14.195 20.203 1.355 1 83.31 105 TYR A CA 1
ATOM 823 C C . TYR A 1 105 ? 13.32 18.969 1.187 1 83.31 105 TYR A C 1
ATOM 825 O O . TYR A 1 105 ? 13.82 17.844 1.172 1 83.31 105 TYR A O 1
ATOM 833 N N . THR A 1 106 ? 11.992 19.188 0.997 1 80.56 106 THR A N 1
ATOM 834 C CA . THR A 1 106 ? 11.055 18.062 0.891 1 80.56 106 THR A CA 1
ATOM 835 C C . THR A 1 106 ? 11.336 17.25 -0.362 1 80.56 106 THR A C 1
ATOM 837 O O . THR A 1 106 ? 11.273 16.016 -0.329 1 80.56 106 THR A O 1
ATOM 840 N N . GLU A 1 107 ? 11.672 17.922 -1.395 1 81.69 107 GLU A N 1
ATOM 841 C CA . GLU A 1 107 ? 12.031 17.219 -2.619 1 81.69 107 GLU A CA 1
ATOM 842 C C . GLU A 1 107 ? 13.25 16.328 -2.406 1 81.69 107 GLU A C 1
ATOM 844 O O . GLU A 1 107 ? 13.273 15.172 -2.842 1 81.69 107 GLU A O 1
ATOM 849 N N . ASP A 1 108 ? 14.188 16.844 -1.757 1 87.38 108 ASP A N 1
ATOM 850 C CA . ASP A 1 108 ? 15.406 16.078 -1.502 1 87.38 108 ASP A CA 1
ATOM 851 C C . ASP A 1 108 ? 15.148 14.977 -0.478 1 87.38 108 ASP A C 1
ATOM 853 O O . ASP A 1 108 ? 15.758 13.906 -0.548 1 87.38 108 ASP A O 1
ATOM 857 N N . LEU A 1 109 ? 14.281 15.25 0.472 1 86.94 109 LEU A N 1
ATOM 858 C CA . LEU A 1 109 ? 13.93 14.219 1.446 1 86.94 109 LEU A CA 1
ATOM 859 C C . LEU A 1 109 ? 13.273 13.023 0.763 1 86.94 109 LEU A C 1
ATOM 861 O O . LEU A 1 109 ? 13.586 11.875 1.082 1 86.94 109 LEU A O 1
ATOM 865 N N . ILE A 1 110 ? 12.375 13.305 -0.217 1 83.94 110 ILE A N 1
ATOM 866 C CA . ILE A 1 110 ? 11.742 12.242 -0.988 1 83.94 110 ILE A CA 1
ATOM 867 C C . ILE A 1 110 ? 12.805 11.461 -1.754 1 83.94 110 ILE A C 1
ATOM 869 O O . ILE A 1 110 ? 12.812 10.227 -1.73 1 83.94 110 ILE A O 1
ATOM 873 N N . ALA A 1 111 ? 13.703 12.172 -2.324 1 85.38 111 ALA A N 1
ATOM 874 C CA . ALA A 1 111 ? 14.789 11.516 -3.049 1 85.38 111 ALA A CA 1
ATOM 875 C C . ALA A 1 111 ? 15.625 10.656 -2.113 1 85.38 111 ALA A C 1
ATOM 877 O O . ALA A 1 111 ? 16.016 9.539 -2.477 1 85.38 111 ALA A O 1
ATOM 878 N N . TYR A 1 112 ? 15.891 11.195 -1.006 1 88.5 112 TYR A N 1
ATOM 879 C CA . TYR A 1 112 ? 16.688 10.484 -0.007 1 88.5 112 TYR A CA 1
ATOM 880 C C . TYR A 1 112 ? 15.992 9.203 0.429 1 88.5 112 TYR A C 1
ATOM 882 O O . TYR A 1 112 ? 16.641 8.164 0.599 1 88.5 112 TYR A O 1
ATOM 890 N N . LEU A 1 113 ? 14.719 9.242 0.582 1 87.25 113 LEU A N 1
ATOM 891 C CA . LEU A 1 113 ? 13.922 8.086 0.988 1 87.25 113 LEU A CA 1
ATOM 892 C C . LEU A 1 113 ? 13.969 6.992 -0.074 1 87.25 113 LEU A C 1
ATOM 894 O O . LEU A 1 113 ? 14.008 5.805 0.253 1 87.25 113 LEU A O 1
ATOM 898 N N . PHE A 1 114 ? 14.008 7.395 -1.291 1 86.12 114 PHE A N 1
ATOM 899 C CA . PHE A 1 114 ? 13.906 6.438 -2.387 1 86.12 114 PHE A CA 1
ATOM 900 C C . PHE A 1 114 ? 15.273 6.168 -3.006 1 86.12 114 PHE A C 1
ATOM 902 O O . PHE A 1 114 ? 15.367 5.57 -4.078 1 86.12 114 PHE A O 1
ATOM 909 N N . ARG A 1 115 ? 16.281 6.52 -2.363 1 85.12 115 ARG A N 1
ATOM 910 C CA . ARG A 1 115 ? 17.609 6.367 -2.943 1 85.12 115 ARG A CA 1
ATOM 911 C C . ARG A 1 115 ? 17.984 4.898 -3.057 1 85.12 115 ARG A C 1
ATOM 913 O O . ARG A 1 115 ? 17.484 4.059 -2.307 1 85.12 115 ARG A O 1
ATOM 920 N N . SER A 1 116 ? 18.969 4.668 -3.85 1 80.62 116 SER A N 1
ATOM 921 C CA . SER A 1 116 ? 19.375 3.311 -4.203 1 80.62 116 SER A CA 1
ATOM 922 C C . SER A 1 116 ? 20.016 2.594 -3.016 1 80.62 116 SER A C 1
ATOM 924 O O . SER A 1 116 ? 19.891 1.374 -2.887 1 80.62 116 SER A O 1
ATOM 926 N N . ALA A 1 117 ? 20.625 3.332 -2.199 1 79 117 ALA A N 1
ATOM 927 C CA . ALA A 1 117 ? 21.328 2.734 -1.065 1 79 117 ALA A CA 1
ATOM 928 C C . ALA A 1 117 ? 20.359 1.941 -0.183 1 79 117 ALA A C 1
ATOM 930 O O . ALA A 1 117 ? 20.75 0.93 0.41 1 79 117 ALA A O 1
ATOM 931 N N . VAL A 1 118 ? 19.219 2.404 -0.079 1 77.69 118 VAL A N 1
ATOM 932 C CA . VAL A 1 118 ? 18.203 1.704 0.711 1 77.69 118 VAL A CA 1
ATOM 933 C C . VAL A 1 118 ? 17.922 0.341 0.087 1 77.69 118 VAL A C 1
ATOM 935 O O . VAL A 1 118 ? 17.906 -0.676 0.784 1 77.69 118 VAL A O 1
ATOM 938 N N . LEU A 1 119 ? 17.766 0.336 -1.145 1 77.25 119 LEU A N 1
ATOM 939 C CA . LEU A 1 119 ? 17.531 -0.894 -1.89 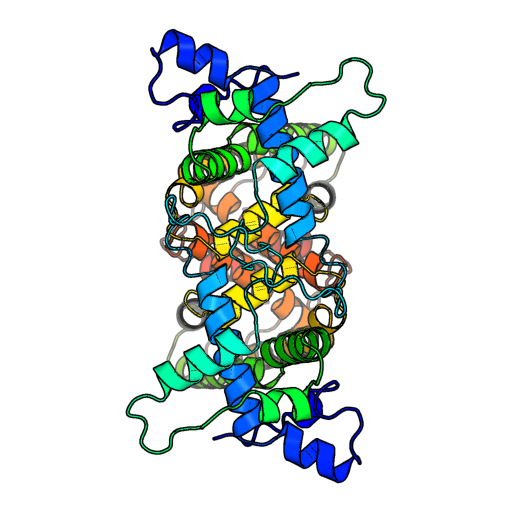1 77.25 119 LEU A CA 1
ATOM 940 C C . LEU A 1 119 ? 18.75 -1.814 -1.832 1 77.25 119 LEU A C 1
ATOM 942 O O . LEU A 1 119 ? 18.594 -3.023 -1.637 1 77.25 119 LEU A O 1
ATOM 946 N N . ASP A 1 120 ? 19.828 -1.212 -1.962 1 80.25 120 ASP A N 1
ATOM 947 C CA . ASP A 1 120 ? 21.062 -1.985 -1.977 1 80.25 120 ASP A CA 1
ATOM 948 C C . ASP A 1 120 ? 21.266 -2.736 -0.662 1 80.25 120 ASP A C 1
ATOM 950 O O . ASP A 1 120 ? 21.656 -3.904 -0.659 1 80.25 120 ASP A O 1
ATOM 954 N N . ARG A 1 121 ? 20.984 -2.098 0.316 1 79.62 121 ARG A N 1
ATOM 955 C CA . ARG A 1 121 ? 21.125 -2.719 1.63 1 79.62 121 ARG A CA 1
ATOM 956 C C . ARG A 1 121 ? 20.188 -3.916 1.774 1 79.62 121 ARG A C 1
ATOM 958 O O . ARG A 1 121 ? 20.594 -4.961 2.297 1 79.62 121 ARG A O 1
ATOM 965 N N . GLN A 1 122 ? 19.078 -3.762 1.329 1 77.5 122 GLN A N 1
ATOM 966 C CA . GLN A 1 122 ? 18.109 -4.848 1.389 1 77.5 122 GLN A CA 1
ATOM 967 C C . GLN A 1 122 ? 18.547 -6.023 0.52 1 77.5 122 GLN A C 1
ATOM 969 O O . GLN A 1 122 ? 18.422 -7.18 0.931 1 77.5 122 GLN A O 1
ATOM 974 N N . MET A 1 123 ? 19.078 -5.691 -0.59 1 81.75 123 MET A N 1
ATOM 975 C CA . MET A 1 123 ? 19.484 -6.734 -1.526 1 81.75 123 MET A CA 1
ATOM 976 C C . MET A 1 123 ? 20.688 -7.5 -0.998 1 81.75 123 MET A C 1
ATOM 978 O O . MET A 1 123 ? 20.781 -8.719 -1.162 1 81.75 123 MET A O 1
ATOM 982 N N . ILE A 1 124 ? 21.547 -6.766 -0.394 1 82.69 124 ILE A N 1
ATOM 983 C CA . ILE A 1 124 ? 22.703 -7.414 0.199 1 82.69 124 ILE A CA 1
ATOM 984 C C . ILE A 1 124 ? 22.266 -8.391 1.284 1 82.69 124 ILE A C 1
ATOM 986 O O . ILE A 1 124 ? 22.75 -9.516 1.352 1 82.69 124 ILE A O 1
ATOM 990 N N . ALA A 1 125 ? 21.359 -7.98 2.049 1 82.38 125 ALA A N 1
ATOM 991 C CA . ALA A 1 125 ? 20.828 -8.836 3.113 1 82.38 125 ALA A CA 1
ATOM 992 C C . ALA A 1 125 ? 20.172 -10.086 2.537 1 82.38 125 ALA A C 1
ATOM 994 O O . ALA A 1 125 ? 20.375 -11.188 3.039 1 82.38 125 ALA A O 1
ATOM 995 N N . VAL A 1 126 ? 19.484 -9.945 1.501 1 83.25 126 VAL A N 1
ATOM 996 C CA . VAL A 1 126 ? 18.75 -11.047 0.878 1 83.25 126 VAL A CA 1
ATOM 997 C C . VAL A 1 126 ? 19.75 -12.008 0.221 1 83.25 126 VAL A C 1
ATOM 999 O O . VAL A 1 126 ? 19.578 -13.227 0.302 1 83.25 126 VAL A O 1
ATOM 1002 N N . GLU A 1 127 ? 20.688 -11.43 -0.413 1 84.44 127 GLU A N 1
ATOM 1003 C CA . GLU A 1 127 ? 21.719 -12.258 -1.047 1 84.44 127 GLU A CA 1
ATOM 1004 C C . GLU A 1 127 ? 22.453 -13.102 -0.015 1 84.44 127 GLU A C 1
ATOM 1006 O O . GLU A 1 127 ? 22.719 -14.281 -0.244 1 84.44 127 GLU A O 1
ATOM 1011 N N . ASP A 1 128 ? 22.766 -12.469 1.015 1 85.06 128 ASP A N 1
ATOM 1012 C CA . ASP A 1 128 ? 23.469 -13.172 2.088 1 85.06 128 ASP A CA 1
ATOM 1013 C C . ASP A 1 128 ? 22.625 -14.328 2.631 1 85.06 128 ASP A C 1
ATOM 1015 O O . ASP A 1 128 ? 23.109 -15.445 2.785 1 85.06 128 ASP A O 1
ATOM 1019 N N . ILE A 1 129 ? 21.453 -14.078 2.822 1 83.75 129 ILE A N 1
ATOM 1020 C CA . ILE A 1 129 ? 20.547 -15.07 3.379 1 83.75 129 ILE A CA 1
ATOM 1021 C C . ILE A 1 129 ? 20.312 -16.188 2.361 1 83.75 129 ILE A C 1
ATOM 1023 O O . ILE A 1 129 ? 20.328 -17.375 2.713 1 83.75 129 ILE A O 1
ATOM 1027 N N . SER A 1 130 ? 20.109 -15.797 1.14 1 85.5 130 SER A N 1
ATOM 1028 C CA . SER A 1 130 ? 19.891 -16.766 0.079 1 85.5 130 SER A CA 1
ATOM 1029 C C . SER A 1 130 ? 21.078 -17.719 -0.056 1 85.5 130 SER A C 1
ATOM 1031 O O . SER A 1 130 ? 20.906 -18.922 -0.237 1 85.5 130 SER A O 1
ATOM 1033 N N . GLY A 1 131 ? 22.266 -17.172 0.011 1 83.88 131 GLY A N 1
ATOM 1034 C CA . GLY A 1 131 ? 23.484 -17.984 -0.064 1 83.88 131 GLY A CA 1
ATOM 1035 C C . GLY A 1 131 ? 23.609 -18.969 1.084 1 83.88 131 GLY A C 1
ATOM 1036 O O . GLY A 1 131 ? 23.906 -20.141 0.868 1 83.88 131 GLY A O 1
ATOM 1037 N N . ARG A 1 132 ? 23.281 -18.5 2.195 1 84 132 ARG A N 1
ATOM 1038 C CA . ARG A 1 132 ? 23.391 -19.344 3.385 1 84 132 ARG A CA 1
ATOM 1039 C C . ARG A 1 132 ? 22.344 -20.453 3.363 1 84 132 ARG A C 1
ATOM 1041 O O . ARG A 1 132 ? 22.641 -21.609 3.67 1 84 132 ARG A O 1
ATOM 1048 N N . LEU A 1 133 ? 21.203 -20.141 2.953 1 81.12 133 LEU A N 1
ATOM 1049 C CA . LEU A 1 133 ? 20.078 -21.078 2.975 1 81.12 133 LEU A CA 1
ATOM 1050 C C . LEU A 1 133 ? 20.25 -22.125 1.884 1 81.12 133 LEU A C 1
ATOM 1052 O O . LEU A 1 133 ? 19.938 -23.312 2.102 1 81.12 133 LEU A O 1
ATOM 1056 N N . SER A 1 134 ? 20.719 -21.688 0.749 1 81.44 134 SER A N 1
ATOM 1057 C CA . SER A 1 134 ? 20.781 -22.594 -0.392 1 81.44 134 SER A CA 1
ATOM 1058 C C . SER A 1 134 ? 21.812 -23.703 -0.166 1 81.44 134 SER A C 1
ATOM 1060 O O . SER A 1 134 ? 21.688 -24.797 -0.731 1 81.44 134 SER A O 1
ATOM 1062 N N . ALA A 1 135 ? 22.672 -23.531 0.65 1 76.88 135 ALA A N 1
ATOM 1063 C CA . ALA A 1 135 ? 23.719 -24.5 0.925 1 76.88 135 ALA A CA 1
ATOM 1064 C C . ALA A 1 135 ? 23.219 -25.609 1.843 1 76.88 135 ALA A C 1
ATOM 1066 O O . ALA A 1 135 ? 23.781 -26.703 1.866 1 76.88 135 ALA A O 1
ATOM 1067 N N . THR A 1 136 ? 22.062 -25.406 2.43 1 78.5 136 THR A N 1
ATOM 1068 C CA . THR A 1 136 ? 21.812 -26.312 3.539 1 78.5 136 THR A CA 1
ATOM 1069 C C . THR A 1 136 ? 20.359 -26.781 3.533 1 78.5 136 THR A C 1
ATOM 1071 O O . THR A 1 136 ? 19.938 -27.562 4.395 1 78.5 136 THR A O 1
ATOM 1074 N N . THR A 1 137 ? 19.609 -26.297 2.639 1 87 137 THR A N 1
ATOM 1075 C CA . THR A 1 137 ? 18.203 -26.578 2.834 1 87 137 THR A CA 1
ATOM 1076 C C . THR A 1 137 ? 17.562 -27.078 1.541 1 87 137 THR A C 1
ATOM 1078 O O . THR A 1 137 ? 18.109 -26.875 0.455 1 87 137 THR A O 1
ATOM 1081 N N . SER A 1 138 ? 16.453 -27.844 1.756 1 90.44 138 SER A N 1
ATOM 1082 C CA . SER A 1 138 ? 15.641 -28.25 0.614 1 90.44 138 SER A CA 1
ATOM 1083 C C . SER A 1 138 ? 15.07 -27.031 -0.115 1 90.44 138 SER A C 1
ATOM 1085 O O . SER A 1 138 ? 15.055 -25.938 0.426 1 90.44 138 SER A O 1
ATOM 1087 N N . PHE A 1 139 ? 14.695 -27.234 -1.341 1 91.19 139 PHE A N 1
ATOM 1088 C CA . PHE A 1 139 ? 14.141 -26.156 -2.145 1 91.19 139 PHE A CA 1
ATOM 1089 C C . PHE A 1 139 ? 12.891 -25.578 -1.48 1 91.19 139 PHE A C 1
ATOM 1091 O O . PHE A 1 139 ? 12.719 -24.359 -1.435 1 91.19 139 PHE A O 1
ATOM 1098 N N . GLU A 1 140 ? 12.07 -26.469 -0.926 1 91.81 140 GLU A N 1
ATOM 1099 C CA . GLU A 1 140 ? 10.852 -26.016 -0.251 1 91.81 140 GLU A CA 1
ATOM 1100 C C . GLU A 1 140 ? 11.18 -25.188 0.984 1 91.81 140 GLU A C 1
ATOM 1102 O O . GLU A 1 140 ? 10.57 -24.141 1.22 1 91.81 140 GLU A O 1
ATOM 1107 N N . ASP A 1 141 ? 12.156 -25.594 1.695 1 92.56 141 ASP A N 1
ATOM 1108 C CA . ASP A 1 141 ? 12.562 -24.875 2.896 1 92.56 141 ASP A CA 1
ATOM 1109 C C . ASP A 1 141 ? 13.203 -23.531 2.541 1 92.56 141 ASP A 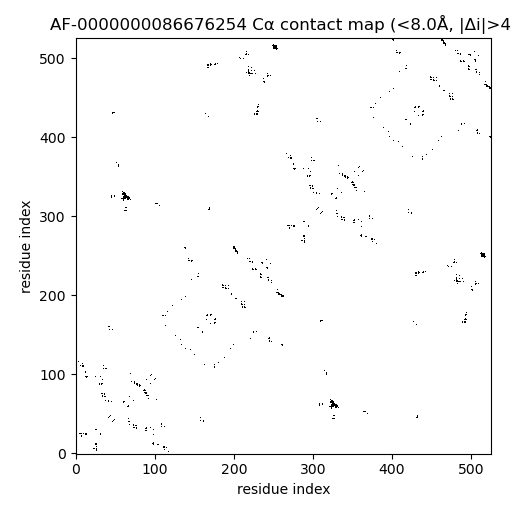C 1
ATOM 1111 O O . ASP A 1 141 ? 13.062 -22.562 3.279 1 92.56 141 ASP A O 1
ATOM 1115 N N . LEU A 1 142 ? 13.898 -23.516 1.426 1 92.62 142 LEU A N 1
ATOM 1116 C CA . LEU A 1 142 ? 14.469 -22.266 0.95 1 92.62 142 LEU A CA 1
ATOM 1117 C C . LEU A 1 142 ? 13.375 -21.219 0.708 1 92.62 142 LEU A C 1
ATOM 1119 O O . LEU A 1 142 ? 13.492 -20.078 1.137 1 92.62 142 LEU A O 1
ATOM 1123 N N . ILE A 1 143 ? 12.336 -21.641 0.066 1 93.94 143 ILE A N 1
ATOM 1124 C CA . ILE A 1 143 ? 11.234 -20.734 -0.24 1 93.94 143 ILE A CA 1
ATOM 1125 C C . ILE A 1 143 ? 10.609 -20.219 1.057 1 93.94 143 ILE A C 1
ATOM 1127 O O . ILE A 1 143 ? 10.406 -19.016 1.222 1 93.94 143 ILE A O 1
ATOM 1131 N N . ARG A 1 144 ? 10.359 -21.109 1.974 1 94.56 144 ARG A N 1
ATOM 1132 C CA . ARG A 1 144 ? 9.75 -20.75 3.25 1 94.56 144 ARG A CA 1
ATOM 1133 C C . ARG A 1 144 ? 10.633 -19.766 4.008 1 94.56 144 ARG A C 1
ATOM 1135 O O . ARG A 1 144 ? 10.156 -18.719 4.48 1 94.56 144 ARG A O 1
ATOM 1142 N N . GLN A 1 145 ? 11.867 -20.031 4.051 1 91.88 145 GLN A N 1
ATOM 1143 C CA . GLN A 1 145 ? 12.781 -19.203 4.832 1 91.88 145 GLN A CA 1
ATOM 1144 C C . GLN A 1 145 ? 13.039 -17.875 4.148 1 91.88 145 GLN A C 1
ATOM 1146 O O . GLN A 1 145 ? 13.07 -16.828 4.809 1 91.88 145 GLN A O 1
ATOM 1151 N N . LEU A 1 146 ? 13.219 -17.922 2.84 1 91.88 146 LEU A N 1
ATOM 1152 C CA . LEU A 1 146 ? 13.5 -16.688 2.117 1 91.88 146 LEU A CA 1
ATOM 1153 C C . LEU A 1 146 ? 12.297 -15.75 2.162 1 91.88 146 LEU A C 1
ATOM 1155 O O . LEU A 1 146 ? 12.445 -14.555 2.451 1 91.88 146 LEU A O 1
ATOM 1159 N N . THR A 1 147 ? 11.109 -16.25 1.89 1 94.38 147 THR A N 1
ATOM 1160 C CA . THR A 1 147 ? 9.914 -15.422 1.955 1 94.38 147 THR A CA 1
ATOM 1161 C C . THR A 1 147 ? 9.703 -14.898 3.373 1 94.38 147 THR A C 1
ATOM 1163 O O . THR A 1 147 ? 9.391 -13.719 3.564 1 94.38 147 THR A O 1
ATOM 1166 N N . GLY A 1 148 ? 9.867 -15.797 4.332 1 91.62 148 GLY A N 1
ATOM 1167 C CA . GLY A 1 148 ? 9.742 -15.391 5.723 1 91.62 148 GLY A CA 1
ATOM 1168 C C . GLY A 1 148 ? 10.727 -14.297 6.113 1 91.62 148 GLY A C 1
ATOM 1169 O O . GLY A 1 148 ? 10.344 -13.32 6.762 1 91.62 148 GLY A O 1
ATOM 1170 N N . THR A 1 149 ? 11.906 -14.453 5.703 1 87.19 149 THR A N 1
ATOM 1171 C CA . THR A 1 149 ? 12.961 -13.492 6.031 1 87.19 149 THR A CA 1
ATOM 1172 C C . THR A 1 149 ? 12.672 -12.133 5.395 1 87.19 149 THR A C 1
ATOM 1174 O O . THR A 1 149 ? 12.812 -11.094 6.039 1 87.19 149 THR A O 1
ATOM 1177 N N . VAL A 1 150 ? 12.305 -12.18 4.129 1 88 150 VAL A N 1
ATOM 1178 C CA . VAL A 1 150 ? 12.016 -10.93 3.434 1 88 150 VAL A CA 1
ATOM 1179 C C . VAL A 1 150 ? 10.836 -10.227 4.102 1 88 150 VAL A C 1
ATOM 1181 O O . VAL A 1 150 ? 10.859 -9.016 4.301 1 88 150 VAL A O 1
ATOM 1184 N N . LEU A 1 151 ? 9.836 -10.938 4.488 1 89.69 151 LEU A N 1
ATOM 1185 C CA . LEU A 1 151 ? 8.695 -10.359 5.188 1 89.69 151 LEU A CA 1
ATOM 1186 C C . LEU A 1 151 ? 9.125 -9.766 6.527 1 89.69 151 LEU A C 1
ATOM 1188 O O . LEU A 1 151 ? 8.734 -8.648 6.871 1 89.69 151 LEU A O 1
ATOM 1192 N N . ASP A 1 152 ? 9.938 -10.438 7.191 1 84.12 152 ASP A N 1
ATOM 1193 C CA . ASP A 1 152 ? 10.398 -9.992 8.5 1 84.12 152 ASP A CA 1
ATOM 1194 C C . ASP A 1 152 ? 11.195 -8.695 8.391 1 84.12 152 ASP A C 1
ATOM 1196 O O . ASP A 1 152 ? 11.062 -7.801 9.227 1 84.12 152 ASP A O 1
ATOM 1200 N N . LEU A 1 153 ? 11.969 -8.625 7.352 1 77.69 153 LEU A N 1
ATOM 1201 C CA . LEU A 1 153 ? 12.828 -7.469 7.148 1 77.69 153 LEU A CA 1
ATOM 1202 C C . LEU A 1 153 ? 12.008 -6.242 6.77 1 77.69 153 LEU A C 1
ATOM 1204 O O . LEU A 1 153 ? 12.414 -5.109 7.043 1 77.69 153 LEU A O 1
ATOM 1208 N N . THR A 1 154 ? 10.859 -6.477 6.27 1 81.44 154 THR A N 1
ATOM 1209 C CA . THR A 1 154 ? 10.18 -5.34 5.66 1 81.44 154 THR A CA 1
ATOM 1210 C C . THR A 1 154 ? 8.891 -5.012 6.406 1 81.44 154 THR A C 1
ATOM 1212 O O . THR A 1 154 ? 8.438 -3.865 6.395 1 81.44 154 THR A O 1
ATOM 1215 N N . LEU A 1 155 ? 8.297 -5.887 7.094 1 81.62 155 LEU A N 1
ATOM 1216 C CA . LEU A 1 155 ? 6.988 -5.711 7.707 1 81.62 155 LEU A CA 1
ATOM 1217 C C . LEU A 1 155 ? 7.012 -4.582 8.734 1 81.62 155 LEU A C 1
ATOM 1219 O O . LEU A 1 155 ? 6.066 -3.795 8.812 1 81.62 155 LEU A O 1
ATOM 1223 N N . ASN A 1 156 ? 8.055 -4.516 9.445 1 78.06 156 ASN A N 1
ATOM 1224 C CA . ASN A 1 156 ? 8.109 -3.492 10.484 1 78.06 156 ASN A CA 1
ATOM 1225 C C . ASN A 1 156 ? 9.148 -2.42 10.164 1 78.06 156 ASN A C 1
ATOM 1227 O O . ASN A 1 156 ? 9.57 -1.675 11.047 1 78.06 156 ASN A O 1
ATOM 1231 N N . ASP A 1 157 ? 9.516 -2.375 8.93 1 82.88 157 ASP A N 1
ATOM 1232 C CA . ASP A 1 157 ? 10.453 -1.353 8.484 1 82.88 157 ASP A CA 1
ATOM 1233 C C . ASP A 1 157 ? 9.734 -0.035 8.195 1 82.88 157 ASP A C 1
ATOM 1235 O O . ASP A 1 157 ? 8.961 0.061 7.246 1 82.88 157 ASP A O 1
ATOM 1239 N N . PRO A 1 158 ? 10.047 0.956 8.961 1 84.31 158 PRO A N 1
ATOM 1240 C CA . PRO A 1 158 ? 9.375 2.24 8.75 1 84.31 158 PRO A CA 1
ATOM 1241 C C . PRO A 1 158 ? 9.656 2.828 7.367 1 84.31 158 PRO A C 1
ATOM 1243 O O . PRO A 1 158 ? 8.812 3.541 6.816 1 84.31 158 PRO A O 1
ATOM 1246 N N . LEU A 1 159 ? 10.82 2.52 6.859 1 84.19 159 LEU A N 1
ATOM 1247 C CA . LEU A 1 159 ? 11.133 3.053 5.535 1 84.19 159 LEU A CA 1
ATOM 1248 C C . LEU A 1 159 ? 10.219 2.455 4.477 1 84.19 159 LEU A C 1
ATOM 1250 O O . LEU A 1 159 ? 9.781 3.156 3.559 1 84.19 159 LEU A O 1
ATOM 1254 N N . TRP A 1 160 ? 9.906 1.225 4.633 1 84.94 160 TRP A N 1
ATOM 1255 C CA . TRP A 1 160 ? 8.969 0.597 3.709 1 84.94 160 TRP A CA 1
ATOM 1256 C C . TRP A 1 160 ? 7.59 1.245 3.811 1 84.94 160 TRP A C 1
ATOM 1258 O O . TRP A 1 160 ? 6.945 1.514 2.793 1 84.94 160 TRP A O 1
ATOM 1268 N N . SER A 1 161 ? 7.152 1.427 4.984 1 85 161 SER A N 1
ATOM 1269 C CA . SER A 1 161 ? 5.848 2.045 5.207 1 85 161 SER A CA 1
ATOM 1270 C C . SER A 1 161 ? 5.785 3.438 4.582 1 85 161 SER A C 1
ATOM 1272 O O . SER A 1 161 ? 4.8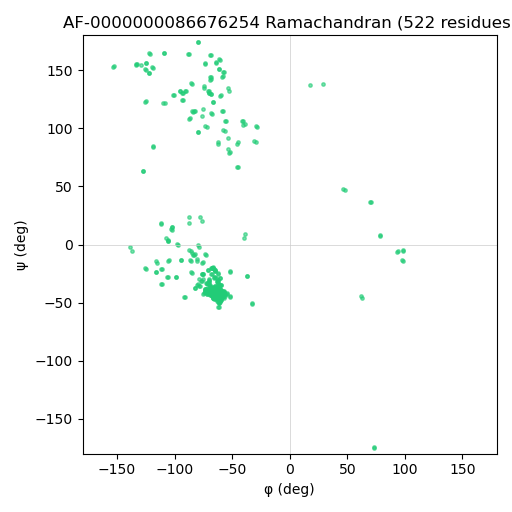2 3.771 3.895 1 85 161 SER A O 1
ATOM 1274 N N . LEU A 1 162 ? 6.848 4.184 4.809 1 84.94 162 LEU A N 1
ATOM 1275 C CA . LEU A 1 162 ? 6.902 5.531 4.25 1 84.94 162 LEU A CA 1
ATOM 1276 C C . LEU A 1 162 ? 6.902 5.488 2.727 1 84.94 162 LEU A C 1
ATOM 1278 O O . LEU A 1 162 ? 6.184 6.254 2.08 1 84.94 162 LEU A O 1
ATOM 1282 N N . GLN A 1 163 ? 7.695 4.637 2.203 1 86.19 163 GLN A N 1
ATOM 1283 C CA . GLN A 1 163 ? 7.758 4.504 0.752 1 86.19 163 GLN A CA 1
ATOM 1284 C C . GLN A 1 163 ? 6.402 4.102 0.177 1 86.19 163 GLN A C 1
ATOM 1286 O O . GLN A 1 163 ? 5.969 4.641 -0.843 1 86.19 163 GLN A O 1
ATOM 1291 N N . THR A 1 164 ? 5.762 3.193 0.83 1 84.75 164 THR A N 1
ATOM 1292 C CA . THR A 1 164 ? 4.461 2.729 0.363 1 84.75 164 THR A CA 1
ATOM 1293 C C . THR A 1 164 ? 3.436 3.859 0.401 1 84.75 164 THR A C 1
ATOM 1295 O O . THR A 1 164 ? 2.688 4.059 -0.559 1 84.75 164 THR A O 1
ATOM 1298 N N . ILE A 1 165 ? 3.422 4.566 1.453 1 83.69 165 ILE A N 1
ATOM 1299 C CA . ILE A 1 165 ? 2.498 5.688 1.592 1 83.69 165 ILE A CA 1
ATOM 1300 C C . ILE A 1 165 ? 2.746 6.703 0.479 1 83.69 165 ILE A C 1
ATOM 1302 O O . ILE A 1 165 ? 1.808 7.148 -0.182 1 83.69 165 ILE A O 1
ATOM 1306 N N . LEU A 1 166 ? 3.988 7.008 0.218 1 82.81 166 LEU A N 1
ATOM 1307 C CA . LEU A 1 166 ? 4.305 8.031 -0.773 1 82.81 166 LEU A CA 1
ATOM 1308 C C . LEU A 1 166 ? 4.004 7.531 -2.184 1 82.81 166 LEU A C 1
ATOM 1310 O O . LEU A 1 166 ? 3.594 8.312 -3.047 1 82.81 166 LEU A O 1
ATOM 1314 N N . ARG A 1 167 ? 4.176 6.305 -2.402 1 82.56 167 ARG A N 1
ATOM 1315 C CA . ARG A 1 167 ? 3.855 5.734 -3.707 1 82.56 167 ARG A CA 1
ATOM 1316 C C . ARG A 1 167 ? 2.361 5.836 -3.996 1 82.56 167 ARG A C 1
ATOM 1318 O O . ARG A 1 167 ? 1.96 6.082 -5.137 1 82.56 167 ARG A O 1
ATOM 1325 N N . VAL A 1 168 ? 1.637 5.625 -3.014 1 81.25 168 VAL A N 1
ATOM 1326 C CA . VAL A 1 168 ? 0.188 5.672 -3.186 1 81.25 168 VAL A CA 1
ATOM 1327 C C . VAL A 1 168 ? -0.283 7.125 -3.225 1 81.25 168 VAL A C 1
ATOM 1329 O O . VAL A 1 168 ? -1.179 7.473 -3.998 1 81.25 168 VAL A O 1
ATOM 1332 N N . ALA A 1 169 ? 0.363 7.941 -2.453 1 79.19 169 ALA A N 1
ATOM 1333 C CA . ALA A 1 169 ? -0.074 9.328 -2.291 1 79.19 169 ALA A CA 1
ATOM 1334 C C . ALA A 1 169 ? 0.389 10.188 -3.463 1 79.19 169 ALA A C 1
ATOM 1336 O O . ALA A 1 169 ? -0.288 11.148 -3.84 1 79.19 169 ALA A O 1
ATOM 1337 N N . LEU A 1 170 ? 1.577 9.844 -3.967 1 78.94 170 LEU A N 1
ATOM 1338 C CA . LEU A 1 170 ? 2.189 10.68 -4.992 1 78.94 170 LEU A CA 1
ATOM 1339 C C . LEU A 1 170 ? 2.58 9.852 -6.211 1 78.94 170 LEU A C 1
ATOM 1341 O O . LEU A 1 170 ? 3.738 9.875 -6.633 1 78.94 170 LEU A O 1
ATOM 1345 N N . PRO A 1 171 ? 1.63 9.289 -6.836 1 70.12 171 PRO A N 1
ATOM 1346 C CA . PRO A 1 171 ? 1.985 8.367 -7.914 1 70.12 171 PRO A CA 1
ATOM 1347 C C . PRO A 1 171 ? 2.615 9.07 -9.109 1 70.12 171 PRO A C 1
ATOM 1349 O O . PRO A 1 171 ? 3.387 8.461 -9.859 1 70.12 171 PRO A O 1
ATOM 1352 N N . ASN A 1 172 ? 2.41 10.359 -9.234 1 73.19 172 ASN A N 1
ATOM 1353 C CA . ASN A 1 172 ? 2.912 11.07 -10.406 1 73.19 172 ASN A CA 1
ATOM 1354 C C . ASN A 1 172 ? 4.129 11.93 -10.062 1 73.19 172 ASN A C 1
ATOM 1356 O O . ASN A 1 172 ? 4.648 12.648 -10.914 1 73.19 172 ASN A O 1
ATOM 1360 N N . HIS A 1 173 ? 4.543 11.812 -8.852 1 76.12 173 HIS A N 1
ATOM 1361 C CA . HIS A 1 173 ? 5.723 12.578 -8.469 1 76.12 173 HIS A CA 1
ATOM 1362 C C . HIS A 1 173 ? 6.98 12.008 -9.117 1 76.12 173 HIS A C 1
ATOM 1364 O O . HIS A 1 173 ? 7.246 10.805 -9.023 1 76.12 173 HIS A O 1
ATOM 1370 N N . PRO A 1 174 ? 7.73 12.781 -9.656 1 74.75 174 PRO A N 1
ATOM 1371 C CA . PRO A 1 174 ? 8.867 12.289 -10.438 1 74.75 174 PRO A CA 1
ATOM 1372 C C . PRO A 1 174 ? 9.852 11.477 -9.602 1 74.75 174 PRO A C 1
ATOM 1374 O O . PRO A 1 174 ? 10.414 10.492 -10.086 1 74.75 174 PRO A O 1
ATOM 1377 N N . ARG A 1 175 ? 10.078 11.875 -8.406 1 74.69 175 ARG A N 1
ATOM 1378 C CA . ARG A 1 175 ? 11.062 11.188 -7.57 1 74.69 175 ARG A CA 1
ATOM 1379 C C . ARG A 1 175 ? 10.508 9.859 -7.059 1 74.69 175 ARG A C 1
ATOM 1381 O O . ARG A 1 175 ? 11.266 8.961 -6.707 1 74.69 175 ARG A O 1
ATOM 1388 N N . VAL A 1 176 ? 9.234 9.844 -6.992 1 74.94 176 VAL A N 1
ATOM 1389 C CA . VAL A 1 176 ? 8.586 8.617 -6.547 1 74.94 176 VAL A CA 1
ATOM 1390 C C . VAL A 1 176 ? 8.469 7.641 -7.715 1 74.94 176 VAL A C 1
ATOM 1392 O O . VAL A 1 176 ? 8.711 6.441 -7.559 1 74.94 176 VAL A O 1
ATOM 1395 N N . ARG A 1 177 ? 8.211 8.242 -8.836 1 71.31 177 ARG A N 1
ATOM 1396 C CA . ARG A 1 177 ? 7.961 7.445 -10.031 1 71.31 177 ARG A CA 1
ATOM 1397 C C . ARG A 1 177 ? 9.266 6.945 -10.641 1 71.31 177 ARG A C 1
ATOM 1399 O O . ARG A 1 177 ? 9.25 6.137 -11.57 1 71.31 177 ARG A O 1
ATOM 1406 N N . GLU A 1 178 ? 10.258 7.332 -10.055 1 67.25 178 GLU A N 1
ATOM 1407 C CA . GLU A 1 178 ? 11.5 6.906 -10.688 1 67.25 178 GLU A CA 1
ATOM 1408 C C . GLU A 1 178 ? 11.562 5.387 -10.828 1 67.25 178 GLU A C 1
ATOM 1410 O O . GLU A 1 178 ? 11.844 4.68 -9.859 1 67.25 178 GLU A O 1
ATOM 1415 N N . THR A 1 179 ? 11.227 5.016 -11.938 1 61.84 179 THR A N 1
ATOM 1416 C CA . THR A 1 179 ? 11.055 3.629 -12.352 1 61.84 179 THR A CA 1
ATOM 1417 C C . THR A 1 179 ? 12.391 2.887 -12.297 1 61.84 179 THR A C 1
ATOM 1419 O O . THR A 1 179 ? 12.422 1.667 -12.125 1 61.84 179 THR A O 1
ATOM 1422 N N . ALA A 1 180 ? 13.328 3.617 -12.344 1 62.31 180 ALA A N 1
ATOM 1423 C CA . ALA A 1 180 ? 14.648 2.992 -12.438 1 62.31 180 ALA A CA 1
ATOM 1424 C C . ALA A 1 180 ? 14.945 2.152 -11.195 1 62.31 180 ALA A C 1
ATOM 1426 O O . ALA A 1 180 ? 15.531 1.072 -11.297 1 62.31 180 ALA A O 1
ATOM 1427 N N . ARG A 1 181 ? 14.461 2.551 -10.219 1 71.38 181 ARG A N 1
ATOM 1428 C CA . ARG A 1 181 ? 14.719 1.84 -8.969 1 71.38 181 ARG A CA 1
ATOM 1429 C C . ARG A 1 181 ? 13.953 0.523 -8.914 1 71.38 181 ARG A C 1
ATOM 1431 O O . ARG A 1 181 ? 14.5 -0.501 -8.5 1 71.38 181 ARG A O 1
ATOM 1438 N N . TYR A 1 182 ? 12.875 0.651 -9.336 1 73.81 182 TYR A N 1
ATOM 1439 C CA . TYR A 1 182 ? 12.078 -0.566 -9.367 1 73.81 182 TYR A CA 1
ATOM 1440 C C . TYR A 1 182 ? 12.656 -1.574 -10.359 1 73.81 182 TYR A C 1
ATOM 1442 O O . TYR A 1 182 ? 12.727 -2.768 -10.062 1 73.81 182 TYR A O 1
ATOM 1450 N N . GLU A 1 183 ? 13.023 -1.007 -11.398 1 80.06 183 GLU A N 1
ATOM 1451 C CA . GLU A 1 183 ? 13.617 -1.88 -12.406 1 80.06 183 GLU A CA 1
ATOM 1452 C C . GLU A 1 183 ? 14.891 -2.535 -11.883 1 80.06 183 GLU A C 1
ATOM 1454 O O . GLU A 1 183 ? 15.148 -3.707 -12.164 1 80.06 183 GLU A O 1
ATOM 1459 N N . GLN A 1 184 ? 15.562 -1.789 -11.164 1 82.56 184 GLN A N 1
ATOM 1460 C CA . GLN A 1 184 ? 16.781 -2.342 -10.562 1 82.56 184 GLN A CA 1
ATOM 1461 C C . GLN A 1 184 ? 16.438 -3.422 -9.539 1 82.56 184 GLN A C 1
ATOM 1463 O O . GLN A 1 184 ? 17.109 -4.461 -9.484 1 82.56 184 GLN A O 1
ATOM 1468 N N . TRP A 1 185 ? 15.461 -3.199 -8.812 1 84 185 TRP A N 1
ATOM 1469 C CA . TRP A 1 185 ? 15 -4.16 -7.812 1 84 185 TRP A CA 1
ATOM 1470 C C . TRP A 1 185 ? 14.586 -5.473 -8.469 1 84 185 TRP A C 1
ATOM 1472 O O . TRP A 1 185 ? 15.047 -6.543 -8.062 1 84 185 TRP A O 1
ATOM 1482 N N . ILE A 1 186 ? 13.828 -5.379 -9.469 1 90.44 186 ILE A N 1
ATOM 1483 C CA . ILE A 1 186 ? 13.32 -6.555 -10.164 1 90.44 186 ILE A CA 1
ATOM 1484 C C . ILE A 1 186 ? 14.469 -7.293 -10.844 1 90.44 186 ILE A C 1
ATOM 1486 O O . ILE A 1 186 ? 14.531 -8.523 -10.797 1 90.44 186 ILE A O 1
ATOM 1490 N N . SER A 1 187 ? 15.359 -6.512 -11.383 1 91.94 187 SER A N 1
ATOM 1491 C CA . SER A 1 187 ? 16.5 -7.117 -12.047 1 91.94 187 SER A CA 1
ATOM 1492 C C . SER A 1 187 ? 17.375 -7.887 -11.062 1 91.94 187 SER A C 1
ATOM 1494 O O . SER A 1 187 ? 17.859 -8.977 -11.375 1 91.94 187 SER A O 1
ATOM 1496 N N . LYS A 1 188 ? 17.578 -7.344 -9.953 1 89.94 188 LYS A N 1
ATOM 1497 C CA . LYS A 1 188 ? 18.406 -8 -8.938 1 89.94 188 LYS A CA 1
ATOM 1498 C C . LYS A 1 188 ? 17.75 -9.289 -8.453 1 89.94 188 LYS A C 1
ATOM 1500 O O . LYS A 1 188 ? 18.422 -10.312 -8.281 1 89.94 188 LYS A O 1
ATOM 1505 N N . TRP A 1 189 ? 16.516 -9.242 -8.281 1 93.25 189 TRP A N 1
ATOM 1506 C CA . TRP A 1 189 ? 15.805 -10.453 -7.879 1 93.25 189 TRP A CA 1
ATOM 1507 C C . TRP A 1 189 ? 15.867 -11.516 -8.977 1 93.25 189 TRP A C 1
ATOM 1509 O O . TRP A 1 189 ? 16.031 -12.703 -8.695 1 93.25 189 TRP A O 1
ATOM 1519 N N . ALA A 1 190 ? 15.727 -11.086 -10.188 1 95.75 190 ALA A N 1
ATOM 1520 C CA . ALA A 1 190 ? 15.836 -12.016 -11.305 1 95.75 190 ALA A CA 1
ATOM 1521 C C . ALA A 1 190 ? 17.188 -12.727 -11.297 1 95.75 190 ALA A C 1
ATOM 1523 O O . ALA A 1 190 ? 17.266 -13.938 -11.523 1 95.75 190 ALA A O 1
ATOM 1524 N N . GLU A 1 191 ? 18.188 -11.984 -10.977 1 93.44 191 GLU A N 1
ATOM 1525 C CA . GLU A 1 191 ? 19.531 -12.555 -10.898 1 93.44 191 GLU A CA 1
ATOM 1526 C C . GLU A 1 191 ? 19.625 -13.578 -9.766 1 93.44 191 GLU A C 1
ATOM 1528 O O . GLU A 1 191 ? 20.219 -14.641 -9.938 1 93.44 191 GLU A O 1
ATOM 1533 N N . ILE A 1 192 ? 19.078 -13.266 -8.695 1 91.75 192 ILE A N 1
ATOM 1534 C CA . ILE A 1 192 ? 19.094 -14.172 -7.551 1 91.75 192 ILE A CA 1
ATOM 1535 C C . ILE A 1 192 ? 18.328 -15.453 -7.902 1 91.75 192 ILE A C 1
ATOM 1537 O O . ILE A 1 192 ? 18.812 -16.562 -7.625 1 91.75 192 ILE A O 1
ATOM 1541 N N . TYR A 1 193 ? 17.234 -15.336 -8.508 1 94.19 193 TYR A N 1
ATOM 1542 C CA . TYR A 1 193 ? 16.438 -16.5 -8.875 1 94.19 193 TYR A CA 1
ATOM 1543 C C . TYR A 1 193 ? 17.172 -17.359 -9.898 1 94.19 193 TYR A C 1
ATOM 1545 O O . TYR A 1 193 ? 17.125 -18.594 -9.82 1 94.19 193 TYR A O 1
ATOM 1553 N N . ASP A 1 194 ? 17.812 -16.719 -10.812 1 94.69 194 ASP A N 1
ATOM 1554 C CA . ASP A 1 194 ? 18.594 -17.453 -11.797 1 94.69 194 ASP A CA 1
ATOM 1555 C C . ASP A 1 194 ? 19.703 -18.266 -11.125 1 94.69 194 ASP A C 1
ATOM 1557 O O . ASP A 1 194 ? 19.891 -19.438 -11.445 1 94.69 194 ASP A O 1
ATOM 1561 N N . SER A 1 195 ? 20.344 -17.641 -10.227 1 91.69 195 SER A N 1
ATOM 1562 C CA . SER A 1 195 ? 21.422 -18.312 -9.492 1 91.69 195 SER A CA 1
ATOM 1563 C C . SER A 1 195 ? 20.875 -19.484 -8.672 1 91.69 195 SER A C 1
ATOM 1565 O O . SER A 1 195 ? 21.469 -20.562 -8.672 1 91.69 195 SER A O 1
ATOM 1567 N N . LEU A 1 196 ? 19.797 -19.312 -8.008 1 91.19 196 LEU A N 1
ATOM 1568 C CA . LEU A 1 196 ? 19.188 -20.359 -7.199 1 91.19 196 LEU A CA 1
ATOM 1569 C C . LEU A 1 196 ? 18.688 -21.5 -8.078 1 91.19 196 LEU A C 1
ATOM 1571 O O . LEU A 1 196 ? 18.781 -22.672 -7.695 1 91.19 196 LEU A O 1
ATOM 1575 N N . ALA A 1 197 ? 18.172 -21.094 -9.195 1 92.75 197 ALA A N 1
ATOM 1576 C CA . ALA A 1 197 ? 17.672 -22.109 -10.125 1 92.75 197 ALA A CA 1
ATOM 1577 C C . ALA A 1 197 ? 18.797 -23.047 -10.562 1 92.75 197 ALA A C 1
ATOM 1579 O O . ALA A 1 197 ? 18.625 -24.266 -10.625 1 92.75 197 ALA A O 1
ATOM 1580 N N . LYS A 1 198 ? 19.906 -22.5 -10.828 1 90.94 198 LYS A N 1
ATOM 1581 C CA . LYS A 1 198 ? 21.062 -23.297 -11.219 1 90.94 198 LYS A CA 1
ATOM 1582 C C . LYS A 1 198 ? 21.5 -24.219 -10.086 1 90.94 198 LYS A C 1
ATOM 1584 O O . LYS A 1 198 ? 21.812 -25.391 -10.328 1 90.94 198 LYS A O 1
ATOM 1589 N N . LEU A 1 199 ? 21.391 -23.75 -8.922 1 89.5 199 LEU A N 1
ATOM 1590 C CA . LEU A 1 199 ? 21.812 -24.531 -7.762 1 89.5 199 LEU A CA 1
ATOM 1591 C C . LEU A 1 199 ? 20.859 -25.703 -7.523 1 89.5 199 LEU A C 1
ATOM 1593 O O . LEU A 1 199 ? 21.281 -26.766 -7.062 1 89.5 199 LEU A O 1
ATOM 1597 N N . TYR A 1 200 ? 19.625 -25.562 -7.832 1 92.56 200 TYR A N 1
ATOM 1598 C CA . TYR A 1 200 ? 18.641 -26.594 -7.52 1 92.56 200 TYR A CA 1
ATOM 1599 C C . TYR A 1 200 ? 18.203 -27.328 -8.773 1 92.56 200 TYR A C 1
ATOM 1601 O O . TYR A 1 200 ? 17.25 -28.109 -8.742 1 92.56 200 TYR A O 1
ATOM 1609 N N . GLY A 1 201 ? 18.844 -27 -9.883 1 91.62 201 GLY A N 1
ATOM 1610 C CA . GLY A 1 201 ? 18.562 -27.703 -11.125 1 91.62 201 GLY A CA 1
ATOM 1611 C C . GLY A 1 201 ? 17.188 -27.391 -11.688 1 91.62 201 GLY A C 1
ATOM 1612 O O . GLY A 1 201 ? 16.516 -28.281 -12.203 1 91.62 201 GLY A O 1
ATOM 1613 N N . ILE A 1 202 ? 16.781 -26.172 -11.531 1 93.56 202 ILE A N 1
ATOM 1614 C CA . ILE A 1 202 ? 15.461 -25.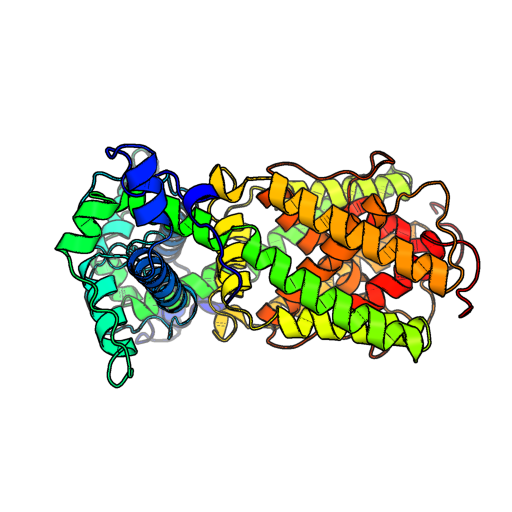75 -11.984 1 93.56 202 ILE A CA 1
ATOM 1615 C C . ILE A 1 202 ? 15.555 -25.188 -13.398 1 93.56 202 ILE A C 1
ATOM 1617 O O . ILE A 1 202 ? 16.438 -24.375 -13.695 1 93.56 202 ILE A O 1
ATOM 1621 N N . THR A 1 203 ? 14.695 -25.672 -14.234 1 95.19 203 THR A N 1
ATOM 1622 C CA . THR A 1 203 ? 14.562 -25.109 -15.57 1 95.19 203 THR A CA 1
ATOM 1623 C C . THR A 1 203 ? 13.242 -24.359 -15.711 1 95.19 203 THR A C 1
ATOM 1625 O O . THR A 1 203 ? 12.172 -24.922 -15.484 1 95.19 203 THR A O 1
ATOM 1628 N N . LEU A 1 204 ? 13.391 -23.156 -16.031 1 96.5 204 LEU A N 1
ATOM 1629 C CA . LEU A 1 204 ? 12.211 -22.328 -16.25 1 96.5 204 LEU A CA 1
ATOM 1630 C C . LEU A 1 204 ? 11.531 -22.672 -17.578 1 96.5 204 LEU A C 1
ATOM 1632 O O . LEU A 1 204 ? 12.211 -22.891 -18.578 1 96.5 204 LEU A O 1
ATOM 1636 N N . ARG A 1 205 ? 10.227 -22.766 -17.547 1 95.94 205 ARG A N 1
ATOM 1637 C CA . ARG A 1 205 ? 9.516 -22.969 -18.812 1 95.94 205 ARG A CA 1
ATOM 1638 C C . ARG A 1 205 ? 9.805 -21.844 -19.797 1 95.94 205 ARG A C 1
ATOM 1640 O O . ARG A 1 205 ? 9.984 -20.688 -19.391 1 95.94 205 ARG A O 1
ATOM 1647 N N . PRO A 1 206 ? 9.82 -22.078 -21.031 1 94.62 206 PRO A N 1
ATOM 1648 C CA . PRO A 1 206 ? 10.289 -21.125 -22.047 1 94.62 206 PRO A CA 1
ATOM 1649 C C . PRO A 1 206 ? 9.375 -19.906 -22.156 1 94.62 206 PRO A C 1
ATOM 1651 O O . PRO A 1 206 ? 9.805 -18.859 -22.672 1 94.62 206 PRO A O 1
ATOM 1654 N N . GLU A 1 207 ? 8.148 -20.016 -21.688 1 93.88 207 GLU A N 1
ATOM 1655 C CA . GLU A 1 207 ? 7.195 -18.922 -21.781 1 93.88 207 GLU A CA 1
ATOM 1656 C C . GLU A 1 207 ? 7.531 -17.797 -20.797 1 93.88 207 GLU A C 1
ATOM 1658 O O . GLU A 1 207 ? 7.004 -16.688 -20.906 1 93.88 207 GLU A O 1
ATOM 1663 N N . TYR A 1 208 ? 8.508 -18.109 -19.922 1 96.81 208 TYR A N 1
ATOM 1664 C CA . TYR A 1 208 ? 8.812 -17.156 -18.875 1 96.81 208 TYR A CA 1
ATOM 1665 C C . TYR A 1 208 ? 10.289 -16.781 -18.875 1 96.81 208 TYR A C 1
ATOM 1667 O O . TYR A 1 208 ? 11.133 -17.578 -19.297 1 96.81 208 TYR A O 1
ATOM 1675 N N . THR A 1 209 ? 10.57 -15.562 -18.438 1 97.62 209 THR A N 1
ATOM 1676 C CA . THR A 1 209 ? 11.922 -15.141 -18.078 1 97.62 209 THR A CA 1
ATOM 1677 C C . THR A 1 209 ? 12.062 -14.969 -16.578 1 97.62 209 THR A C 1
ATOM 1679 O O . THR A 1 209 ? 11.062 -14.914 -15.852 1 97.62 209 THR A O 1
ATOM 1682 N N . TRP A 1 210 ? 13.25 -14.906 -16.156 1 97.19 210 TRP A N 1
ATOM 1683 C CA . TRP A 1 210 ? 13.445 -14.68 -14.727 1 97.19 210 TRP A CA 1
ATOM 1684 C C . TRP A 1 210 ? 12.984 -13.281 -14.328 1 97.19 210 TRP A C 1
ATOM 1686 O O . TRP A 1 210 ? 12.625 -13.047 -13.172 1 97.19 210 TRP A O 1
ATOM 1696 N N . LEU A 1 211 ? 12.977 -12.359 -15.227 1 96.94 211 LEU A N 1
ATOM 1697 C CA . LEU A 1 211 ? 12.359 -11.062 -14.969 1 96.94 211 LEU A CA 1
ATOM 1698 C C . LEU A 1 211 ? 10.867 -11.203 -14.727 1 96.94 211 LEU A C 1
ATOM 1700 O O . LEU A 1 211 ? 10.312 -10.547 -13.844 1 96.94 211 LEU A O 1
ATOM 1704 N N . ASP A 1 212 ? 10.234 -12.078 -15.492 1 97.75 212 ASP A N 1
ATOM 1705 C CA . ASP A 1 212 ? 8.82 -12.352 -15.273 1 97.75 212 ASP A CA 1
ATOM 1706 C C . ASP A 1 212 ? 8.578 -12.93 -13.875 1 97.75 212 ASP A C 1
ATOM 1708 O O . ASP A 1 212 ? 7.668 -12.492 -13.172 1 97.75 212 ASP A O 1
ATOM 1712 N N . VAL A 1 213 ? 9.414 -13.875 -13.555 1 97.94 213 VAL A N 1
ATOM 1713 C CA . VAL A 1 213 ? 9.281 -14.531 -12.258 1 97.94 213 VAL A CA 1
ATOM 1714 C C . VAL A 1 213 ? 9.461 -13.516 -11.141 1 97.94 213 VAL A C 1
ATOM 1716 O O . VAL A 1 213 ? 8.711 -13.516 -10.164 1 97.94 213 VAL A O 1
ATOM 1719 N N . ALA A 1 214 ? 10.43 -12.633 -11.305 1 96.62 214 ALA A N 1
ATOM 1720 C CA . ALA A 1 214 ? 10.664 -11.594 -10.305 1 96.62 214 ALA A CA 1
ATOM 1721 C C . ALA A 1 214 ? 9.453 -10.68 -10.172 1 96.62 214 ALA A C 1
ATOM 1723 O O . ALA A 1 214 ? 9.078 -10.289 -9.055 1 96.62 214 ALA A O 1
ATOM 1724 N N . GLU A 1 215 ? 8.844 -10.367 -11.25 1 96.12 215 GLU A N 1
ATOM 1725 C CA . GLU A 1 215 ? 7.637 -9.547 -11.227 1 96.12 215 GLU A CA 1
ATOM 1726 C C . GLU A 1 215 ? 6.5 -10.266 -10.5 1 96.12 215 GLU A C 1
ATOM 1728 O O . GLU A 1 215 ? 5.812 -9.656 -9.672 1 96.12 215 GLU A O 1
ATOM 1733 N N . LEU A 1 216 ? 6.328 -11.5 -10.805 1 97.56 216 LEU A N 1
ATOM 1734 C CA . LEU A 1 216 ? 5.266 -12.289 -10.195 1 97.56 216 LEU A CA 1
ATOM 1735 C C . LEU A 1 216 ? 5.469 -12.406 -8.688 1 97.56 216 LEU A C 1
ATOM 1737 O O . LEU A 1 216 ? 4.566 -12.102 -7.91 1 97.56 216 LEU A O 1
ATOM 1741 N N . PHE A 1 217 ? 6.652 -12.758 -8.312 1 97.06 217 PHE A N 1
ATOM 1742 C CA . PHE A 1 217 ? 6.938 -12.984 -6.898 1 97.06 217 PHE A CA 1
ATOM 1743 C C . PHE A 1 217 ? 6.895 -11.664 -6.129 1 97.06 217 PHE A C 1
ATOM 1745 O O . PHE A 1 217 ? 6.453 -11.625 -4.977 1 97.06 217 PHE A O 1
ATOM 1752 N N . ASN A 1 218 ? 7.348 -10.664 -6.762 1 93.62 218 ASN A N 1
ATOM 1753 C CA . ASN A 1 218 ? 7.281 -9.359 -6.113 1 93.62 218 ASN A CA 1
ATOM 1754 C C . ASN A 1 218 ? 5.84 -8.938 -5.844 1 93.62 218 ASN A C 1
ATOM 1756 O O . ASN A 1 218 ? 5.539 -8.375 -4.789 1 93.62 218 ASN A O 1
ATOM 1760 N N . SER A 1 219 ? 5.012 -9.164 -6.785 1 94.69 219 SER A N 1
ATOM 1761 C CA . SER A 1 219 ? 3.605 -8.82 -6.602 1 94.69 219 SER A CA 1
ATOM 1762 C C . SER A 1 219 ? 3.002 -9.57 -5.422 1 94.69 219 SER A C 1
ATOM 1764 O O . SER A 1 219 ? 2.291 -8.984 -4.602 1 94.69 219 SER A O 1
ATOM 1766 N N . VAL A 1 220 ? 3.303 -10.797 -5.312 1 96.06 220 VAL A N 1
ATOM 1767 C CA . VAL A 1 220 ? 2.818 -11.625 -4.215 1 96.06 220 VAL A CA 1
ATOM 1768 C C . VAL A 1 220 ? 3.35 -11.086 -2.889 1 96.06 220 VAL A C 1
ATOM 1770 O O . VAL A 1 220 ? 2.592 -10.93 -1.927 1 96.06 220 VAL A O 1
ATOM 1773 N N . MET A 1 221 ? 4.59 -10.789 -2.854 1 94.12 221 MET A N 1
ATOM 1774 C CA . MET A 1 221 ? 5.223 -10.344 -1.615 1 94.12 221 MET A CA 1
ATOM 1775 C C . MET A 1 221 ? 4.656 -9 -1.161 1 94.12 221 MET A C 1
ATOM 1777 O O . MET A 1 221 ? 4.406 -8.805 0.029 1 94.12 221 MET A O 1
ATOM 1781 N N . GLU A 1 222 ? 4.504 -8.172 -2.117 1 91.06 222 GLU A N 1
ATOM 1782 C CA . GLU A 1 222 ? 3.941 -6.867 -1.787 1 91.06 222 GLU A CA 1
ATOM 1783 C C . GLU A 1 222 ? 2.529 -7 -1.227 1 91.06 222 GLU A C 1
ATOM 1785 O O . GLU A 1 222 ? 2.201 -6.398 -0.202 1 91.06 222 GLU A O 1
ATOM 1790 N N . GLY A 1 223 ? 1.745 -7.777 -1.853 1 92.12 223 GLY A N 1
ATOM 1791 C CA . GLY A 1 223 ? 0.392 -7.988 -1.365 1 92.12 223 GLY A CA 1
ATOM 1792 C C . GLY A 1 223 ? 0.346 -8.664 -0.008 1 92.12 223 GLY A C 1
ATOM 1793 O O . GLY A 1 223 ? -0.42 -8.258 0.868 1 92.12 223 GLY A O 1
ATOM 1794 N N . ALA A 1 224 ? 1.133 -9.68 0.147 1 93.38 224 ALA A N 1
ATOM 1795 C CA . ALA A 1 224 ? 1.183 -10.391 1.424 1 93.38 224 ALA A CA 1
ATOM 1796 C C . ALA A 1 224 ? 1.642 -9.461 2.547 1 93.38 224 ALA A C 1
ATOM 1798 O O . ALA A 1 224 ? 1.165 -9.57 3.68 1 93.38 224 ALA A O 1
ATOM 1799 N N . ARG A 1 225 ? 2.531 -8.633 2.23 1 91 225 ARG A N 1
ATOM 1800 C CA . ARG A 1 225 ? 3.057 -7.703 3.225 1 91 225 ARG A CA 1
ATOM 1801 C C . ARG A 1 225 ? 1.985 -6.711 3.664 1 91 225 ARG A C 1
ATOM 1803 O O . ARG A 1 225 ? 1.818 -6.461 4.859 1 91 225 ARG A O 1
ATOM 1810 N N . ILE A 1 226 ? 1.307 -6.18 2.742 1 85.38 226 ILE A N 1
ATOM 1811 C CA . ILE A 1 226 ? 0.24 -5.238 3.061 1 85.38 226 ILE A CA 1
ATOM 1812 C C . ILE A 1 226 ? -0.818 -5.926 3.92 1 85.38 226 ILE A C 1
ATOM 1814 O O . ILE A 1 226 ? -1.297 -5.355 4.902 1 85.38 226 ILE A O 1
ATOM 1818 N N . ARG A 1 227 ? -1.083 -7.098 3.568 1 85.88 227 ARG A N 1
ATOM 1819 C CA . ARG A 1 227 ? -2.066 -7.859 4.332 1 85.88 227 ARG A CA 1
ATOM 1820 C C . ARG A 1 227 ? -1.579 -8.117 5.75 1 85.88 227 ARG A C 1
ATOM 1822 O O . ARG A 1 227 ? -2.336 -7.961 6.711 1 85.88 227 ARG A O 1
ATOM 1829 N N . ALA A 1 228 ? -0.435 -8.508 5.832 1 86.75 228 ALA A N 1
ATOM 1830 C CA . ALA A 1 228 ? 0.134 -8.773 7.148 1 86.75 228 ALA A CA 1
ATOM 1831 C C . ALA A 1 228 ? 0.142 -7.512 8.008 1 86.75 228 ALA A C 1
ATOM 1833 O O . ALA A 1 228 ? -0.159 -7.562 9.203 1 86.75 228 ALA A O 1
ATOM 1834 N N . ARG A 1 229 ? 0.461 -6.445 7.406 1 79.81 229 ARG A N 1
ATOM 1835 C CA . ARG A 1 229 ? 0.483 -5.172 8.117 1 79.81 229 ARG A CA 1
ATOM 1836 C C . ARG A 1 229 ? -0.916 -4.785 8.586 1 79.81 229 ARG A C 1
ATOM 1838 O O . ARG A 1 229 ? -1.089 -4.297 9.703 1 79.81 229 ARG A O 1
ATOM 1845 N N . THR A 1 230 ? -1.833 -4.949 7.77 1 75.25 230 THR A N 1
ATOM 1846 C CA . THR A 1 230 ? -3.219 -4.594 8.055 1 75.25 230 THR A CA 1
ATOM 1847 C C . THR A 1 230 ? -3.773 -5.449 9.195 1 75.25 230 THR A C 1
ATOM 1849 O O . THR A 1 230 ? -4.5 -4.949 10.055 1 75.25 230 THR A O 1
ATOM 1852 N N . LEU A 1 231 ? -3.389 -6.68 9.188 1 79.25 231 LEU A N 1
ATOM 1853 C CA . LEU A 1 231 ? -3.959 -7.598 10.164 1 79.25 231 LEU A CA 1
ATOM 1854 C C . LEU A 1 231 ? -3.068 -7.695 11.398 1 79.25 231 LEU A C 1
ATOM 1856 O O . LEU A 1 231 ? -3.496 -8.203 12.438 1 79.25 231 LEU A O 1
ATOM 1860 N N . GLY A 1 232 ? -1.869 -7.195 11.266 1 78.12 232 GLY A N 1
ATOM 1861 C CA . GLY A 1 232 ? -0.921 -7.25 12.367 1 78.12 232 GLY A CA 1
ATOM 1862 C C . GLY A 1 232 ? -0.268 -8.609 12.523 1 78.12 232 GLY A C 1
ATOM 1863 O O . GLY A 1 232 ? 0.34 -8.898 13.555 1 78.12 232 GLY A O 1
ATOM 1864 N N . ARG A 1 233 ? -0.548 -9.453 11.508 1 84.19 233 ARG A N 1
ATOM 1865 C CA . ARG A 1 233 ? 0.044 -10.789 11.523 1 84.19 233 ARG A CA 1
ATOM 1866 C C . ARG A 1 233 ? 0.185 -11.336 10.102 1 84.19 233 ARG A C 1
ATOM 1868 O O . ARG A 1 233 ? -0.588 -10.977 9.211 1 84.19 233 ARG A O 1
ATOM 1875 N N . VAL A 1 234 ? 1.138 -12.172 10.039 1 90.94 234 VAL A N 1
ATOM 1876 C CA . VAL A 1 234 ? 1.295 -12.867 8.766 1 90.94 234 VAL A CA 1
ATOM 1877 C C . VAL A 1 234 ? 0.137 -13.844 8.562 1 90.94 234 VAL A C 1
ATOM 1879 O O . VAL A 1 234 ? -0.194 -14.617 9.461 1 90.94 234 VAL A O 1
ATOM 1882 N N . VAL A 1 235 ? -0.489 -13.797 7.41 1 90.81 235 VAL A N 1
ATOM 1883 C CA . VAL A 1 235 ? -1.636 -14.641 7.098 1 90.81 235 VAL A CA 1
ATOM 1884 C C . VAL A 1 235 ? -1.152 -15.984 6.562 1 90.81 235 VAL A C 1
ATOM 1886 O O . VAL A 1 235 ? -0.21 -16.047 5.77 1 90.81 235 VAL A O 1
ATOM 1889 N N . THR A 1 236 ? -1.85 -17 7.043 1 95.44 236 THR A N 1
ATOM 1890 C CA . THR A 1 236 ? -1.516 -18.344 6.598 1 95.44 236 THR A CA 1
ATOM 1891 C C . THR A 1 236 ? -2.709 -19 5.906 1 95.44 236 THR A C 1
ATOM 1893 O O . THR A 1 236 ? -3.857 -18.641 6.16 1 95.44 236 THR A O 1
ATOM 1896 N N . LEU A 1 237 ? -2.389 -19.891 5.027 1 96.5 237 LEU A N 1
ATOM 1897 C CA . LEU A 1 237 ? -3.383 -20.734 4.367 1 96.5 237 LEU A CA 1
ATOM 1898 C C . LEU A 1 237 ? -3.797 -21.891 5.266 1 96.5 237 LEU A C 1
ATOM 1900 O O . LEU A 1 237 ? -3.25 -22.062 6.359 1 96.5 237 LEU A O 1
ATOM 1904 N N . SER A 1 238 ? -4.773 -22.625 4.793 1 95.31 238 SER A N 1
ATOM 1905 C CA . SER A 1 238 ? -5.25 -23.781 5.551 1 95.31 238 SER A CA 1
ATOM 1906 C C . SER A 1 238 ? -4.152 -24.828 5.727 1 95.31 238 SER A C 1
ATOM 1908 O O . SER A 1 238 ? -4.145 -25.562 6.715 1 95.31 238 SER A O 1
ATOM 1910 N N . SER A 1 239 ? -3.203 -24.875 4.871 1 94.25 239 SER A N 1
ATOM 1911 C CA . SER A 1 239 ? -2.092 -25.812 4.914 1 94.25 239 SER A CA 1
ATOM 1912 C C . SER A 1 239 ? -1.074 -25.422 5.98 1 94.25 239 SER A C 1
ATOM 1914 O O . SER A 1 239 ? -0.205 -26.219 6.34 1 94.25 239 SER A O 1
ATOM 1916 N N . GLY A 1 240 ? -1.17 -24.172 6.461 1 95.06 240 GLY A N 1
ATOM 1917 C CA . GLY A 1 240 ? -0.186 -23.656 7.395 1 95.06 240 GLY A CA 1
ATOM 1918 C C . GLY A 1 240 ? 0.88 -22.797 6.727 1 95.06 240 GLY A C 1
ATOM 1919 O O . GLY A 1 240 ? 1.621 -22.078 7.402 1 95.06 240 GLY A O 1
ATOM 1920 N N . GLU A 1 241 ? 0.927 -22.891 5.426 1 96.38 241 GLU A N 1
ATOM 1921 C CA . GLU A 1 241 ? 1.862 -22.062 4.684 1 96.38 241 GLU A CA 1
ATOM 1922 C C . GLU A 1 241 ? 1.449 -20.594 4.742 1 96.38 241 GLU A C 1
ATOM 1924 O O . GLU A 1 241 ? 0.258 -20.266 4.719 1 96.38 241 GLU A O 1
ATOM 1929 N N . THR A 1 242 ? 2.477 -19.734 4.805 1 96.94 242 THR A N 1
ATOM 1930 C CA . THR A 1 242 ? 2.139 -18.328 4.641 1 96.94 242 THR A CA 1
ATOM 1931 C C . THR A 1 242 ? 1.572 -18.062 3.248 1 96.94 242 THR A C 1
ATOM 1933 O O . THR A 1 242 ? 1.867 -18.812 2.305 1 96.94 242 THR A O 1
ATOM 1936 N N . VAL A 1 243 ? 0.851 -17.047 3.113 1 96.38 243 VAL A N 1
ATOM 1937 C CA . VAL A 1 243 ? 0.282 -16.703 1.815 1 96.38 243 VAL A CA 1
ATOM 1938 C C . VAL A 1 243 ? 1.404 -16.469 0.806 1 96.38 243 VAL A C 1
ATOM 1940 O O . VAL A 1 243 ? 1.307 -16.891 -0.348 1 96.38 243 VAL A O 1
ATOM 1943 N N . ALA A 1 244 ? 2.477 -15.844 1.222 1 96.81 244 ALA A N 1
ATOM 1944 C CA . ALA A 1 244 ? 3.613 -15.586 0.343 1 96.81 244 ALA A CA 1
ATOM 1945 C C . ALA A 1 244 ? 4.223 -16.891 -0.167 1 96.81 244 ALA A C 1
ATOM 1947 O O . ALA A 1 244 ? 4.328 -17.094 -1.377 1 96.81 244 ALA A O 1
ATOM 1948 N N . ALA A 1 245 ? 4.562 -17.766 0.718 1 97.25 245 ALA A N 1
ATOM 1949 C CA . ALA A 1 245 ? 5.148 -19.047 0.329 1 97.25 245 ALA A CA 1
ATOM 1950 C C . ALA A 1 245 ? 4.152 -19.891 -0.456 1 97.25 245 ALA A C 1
ATOM 1952 O O . ALA A 1 245 ? 4.504 -20.484 -1.475 1 97.25 245 ALA A O 1
ATOM 1953 N N . GLY A 1 246 ? 2.922 -19.922 0.026 1 97.25 246 GLY A N 1
ATOM 1954 C CA . GLY A 1 246 ? 1.876 -20.672 -0.646 1 97.25 246 GLY A CA 1
ATOM 1955 C C . GLY A 1 246 ? 1.662 -20.25 -2.086 1 97.25 246 GLY A C 1
ATOM 1956 O O . GLY A 1 246 ? 1.437 -21.094 -2.961 1 97.25 246 GLY A O 1
ATOM 1957 N N . ALA A 1 247 ? 1.701 -18.938 -2.305 1 97.75 247 ALA A N 1
ATOM 1958 C CA . ALA A 1 247 ? 1.535 -18.438 -3.664 1 97.75 247 ALA A CA 1
ATOM 1959 C C . ALA A 1 247 ? 2.68 -18.891 -4.566 1 97.75 247 ALA A C 1
ATOM 1961 O O . ALA A 1 247 ? 2.457 -19.281 -5.711 1 97.75 247 ALA A O 1
ATOM 1962 N N . ILE A 1 248 ? 3.857 -18.828 -4.039 1 97.19 248 ILE A N 1
ATOM 1963 C CA . ILE A 1 248 ? 5.016 -19.25 -4.809 1 97.19 248 ILE A CA 1
ATOM 1964 C C . ILE A 1 248 ? 4.922 -20.75 -5.094 1 97.19 248 ILE A C 1
ATOM 1966 O O . ILE A 1 248 ? 5.121 -21.188 -6.227 1 97.19 248 ILE A O 1
ATOM 1970 N N . PHE A 1 249 ? 4.535 -21.547 -4.121 1 96.5 249 PHE A N 1
ATOM 1971 C CA . PHE A 1 249 ? 4.352 -22.984 -4.312 1 96.5 249 PHE A CA 1
ATOM 1972 C C . PHE A 1 249 ? 3.291 -23.25 -5.375 1 96.5 249 PHE A C 1
ATOM 1974 O O . PHE A 1 249 ? 3.467 -24.125 -6.223 1 96.5 249 PHE A O 1
ATOM 1981 N N . ALA A 1 250 ? 2.264 -22.516 -5.309 1 96.75 250 ALA A N 1
ATOM 1982 C CA . ALA A 1 250 ? 1.174 -22.719 -6.262 1 96.75 250 ALA A CA 1
ATOM 1983 C C . ALA A 1 250 ? 1.618 -22.391 -7.684 1 96.75 250 ALA A C 1
ATOM 1985 O O . ALA A 1 250 ? 1.124 -22.969 -8.648 1 96.75 250 ALA A O 1
ATOM 1986 N N . MET A 1 251 ? 2.584 -21.5 -7.801 1 97.44 251 MET A N 1
ATOM 1987 C CA . MET A 1 251 ? 3.01 -21.047 -9.117 1 97.44 251 MET A CA 1
ATOM 1988 C C . MET A 1 251 ? 4.047 -21.984 -9.711 1 97.44 251 MET A C 1
ATOM 1990 O O . MET A 1 251 ? 4.188 -22.078 -10.938 1 97.44 251 MET A O 1
ATOM 1994 N N . LEU A 1 252 ? 4.738 -22.703 -8.93 1 96.06 252 LEU A N 1
ATOM 1995 C CA . LEU A 1 252 ? 5.918 -23.438 -9.359 1 96.06 252 LEU A CA 1
ATOM 1996 C C . LEU A 1 252 ? 5.562 -24.453 -10.445 1 96.06 252 LEU A C 1
ATOM 1998 O O . LEU A 1 252 ? 6.23 -24.516 -11.477 1 96.06 252 LEU A O 1
ATOM 2002 N N . PRO A 1 253 ? 4.5 -25.188 -10.328 1 94.06 253 PRO A N 1
ATOM 2003 C CA . PRO A 1 253 ? 4.18 -26.156 -11.383 1 94.06 253 PRO A CA 1
ATOM 2004 C C . PRO A 1 253 ? 3.955 -25.484 -12.742 1 94.06 253 PRO A C 1
ATOM 2006 O O . PRO A 1 253 ? 4.211 -26.094 -13.781 1 94.06 253 PRO A O 1
ATOM 2009 N N . GLY A 1 254 ? 3.5 -24.266 -12.68 1 94.38 254 GLY A N 1
ATOM 2010 C CA . GLY A 1 254 ? 3.26 -23.562 -13.93 1 94.38 254 GLY A CA 1
ATOM 2011 C C . GLY A 1 254 ? 4.492 -22.859 -14.469 1 94.38 254 GLY A C 1
ATOM 2012 O O . GLY A 1 254 ? 4.543 -22.5 -15.641 1 94.38 254 GLY A O 1
ATOM 2013 N N . LEU A 1 255 ? 5.539 -22.734 -13.633 1 96.75 255 LEU A N 1
ATOM 2014 C CA . LEU A 1 255 ? 6.68 -21.906 -14 1 96.75 255 LEU A CA 1
ATOM 2015 C C . LEU A 1 255 ? 7.883 -22.766 -14.375 1 96.75 255 LEU A C 1
ATOM 2017 O O . LEU A 1 255 ? 8.75 -22.328 -15.133 1 96.75 255 LEU A O 1
ATOM 2021 N N . ILE A 1 256 ? 7.922 -23.953 -13.789 1 95.69 256 ILE A N 1
ATOM 2022 C CA . ILE A 1 256 ? 9.172 -24.688 -13.945 1 95.69 256 ILE A CA 1
ATOM 2023 C C . ILE A 1 256 ? 8.883 -26.062 -14.547 1 95.69 256 ILE A C 1
ATOM 2025 O O . ILE A 1 256 ? 7.754 -26.562 -14.469 1 95.69 256 ILE A O 1
ATOM 2029 N N . GLU A 1 257 ? 9.945 -26.516 -15.141 1 93.25 257 GLU A N 1
ATOM 2030 C CA . GLU A 1 257 ? 9.898 -27.875 -15.672 1 93.25 257 GLU A CA 1
ATOM 2031 C C . GLU A 1 257 ? 10.477 -28.875 -14.672 1 93.25 257 GLU A C 1
ATOM 2033 O O . GLU A 1 257 ? 11.523 -28.625 -14.062 1 93.25 257 GLU A O 1
ATOM 2038 N N . GLY A 1 258 ? 9.797 -29.844 -14.484 1 82.75 258 GLY A N 1
ATOM 2039 C CA . GLY A 1 258 ? 10.336 -30.906 -13.656 1 82.75 258 GLY A CA 1
ATOM 2040 C C . GLY A 1 258 ? 10.375 -30.562 -12.18 1 82.75 258 GLY A C 1
ATOM 2041 O O . GLY A 1 258 ? 9.695 -29.625 -11.734 1 82.75 258 GLY A O 1
ATOM 2042 N N . THR A 1 259 ? 10.961 -31.422 -11.289 1 80.75 259 THR A N 1
ATOM 2043 C CA . THR A 1 259 ? 11.055 -31.25 -9.844 1 80.75 259 THR A CA 1
ATOM 2044 C C . THR A 1 259 ? 12.438 -30.766 -9.445 1 80.75 259 THR A C 1
ATOM 2046 O O . THR A 1 259 ? 13.453 -31.312 -9.898 1 80.75 259 THR A O 1
ATOM 2049 N N . PRO A 1 260 ? 12.367 -29.703 -8.672 1 79.06 260 PRO A N 1
ATOM 2050 C CA . PRO A 1 260 ? 13.672 -29.203 -8.227 1 79.06 260 PRO A CA 1
ATOM 2051 C C . PRO A 1 260 ? 14.461 -30.234 -7.43 1 79.06 260 PRO A C 1
ATOM 2053 O O . PRO A 1 260 ? 13.883 -30.969 -6.633 1 79.06 260 PRO A O 1
ATOM 2056 N N . GLN A 1 261 ? 15.773 -30.547 -7.762 1 72.94 261 GLN A N 1
ATOM 2057 C CA . GLN A 1 261 ? 16.703 -31.391 -7.043 1 72.94 261 GLN A CA 1
ATOM 2058 C C . GLN A 1 261 ? 18.016 -30.656 -6.75 1 72.94 261 GLN A C 1
ATOM 2060 O O . GLN A 1 261 ? 18.531 -29.938 -7.609 1 72.94 261 GLN A O 1
ATOM 2065 N N . PRO A 1 262 ? 18.281 -30.641 -5.355 1 66.62 262 PRO A N 1
ATOM 2066 C CA . PRO A 1 262 ? 19.562 -29.984 -5.102 1 66.62 262 PRO A CA 1
ATOM 2067 C C . PRO A 1 262 ? 20.703 -30.594 -5.918 1 66.62 262 PRO A C 1
ATOM 2069 O O . PRO A 1 262 ? 20.734 -31.797 -6.148 1 66.62 262 PRO A O 1
ATOM 2072 N N . ARG A 1 263 ? 21.531 -29.766 -6.527 1 59.66 263 ARG A N 1
ATOM 2073 C CA . ARG A 1 263 ? 22.734 -30.312 -7.168 1 59.66 263 ARG A CA 1
ATOM 2074 C C . ARG A 1 263 ? 23.859 -30.516 -6.156 1 59.66 263 ARG A C 1
ATOM 2076 O O . ARG A 1 263 ? 23.938 -29.781 -5.164 1 59.66 263 ARG A O 1
ATOM 2083 N N . MET B 1 1 ? -30.672 5.086 -3.65 1 34.78 1 MET B N 1
ATOM 2084 C CA . MET B 1 1 ? -29.484 5.359 -2.844 1 34.78 1 MET B CA 1
ATOM 2085 C C . MET B 1 1 ? -29.375 4.375 -1.687 1 34.78 1 MET B C 1
ATOM 2087 O O . MET B 1 1 ? -30.328 4.191 -0.929 1 34.78 1 MET B O 1
ATOM 2091 N N . VAL B 1 2 ? -28.812 3.287 -1.752 1 45.06 2 VAL B N 1
ATOM 2092 C CA . VAL B 1 2 ? -28.828 2.26 -0.714 1 45.06 2 VAL B CA 1
ATOM 2093 C C . VAL B 1 2 ? -28.688 2.912 0.66 1 45.06 2 VAL B C 1
ATOM 2095 O O . VAL B 1 2 ? -27.828 3.766 0.865 1 45.06 2 VAL B O 1
ATOM 2098 N N . ASP B 1 3 ? -29.766 3.006 1.341 1 58.69 3 ASP B N 1
ATOM 2099 C CA . ASP B 1 3 ? -29.953 3.543 2.684 1 58.69 3 ASP B CA 1
ATOM 2100 C C . ASP B 1 3 ? -28.875 3.027 3.641 1 58.69 3 ASP B C 1
ATOM 2102 O O . ASP B 1 3 ? -28.938 1.876 4.078 1 58.69 3 ASP B O 1
ATOM 2106 N N . ASP B 1 4 ? -27.547 3.447 3.426 1 72.19 4 ASP B N 1
ATOM 2107 C CA . ASP B 1 4 ? -26.406 3.096 4.273 1 72.19 4 ASP B CA 1
ATOM 2108 C C . ASP B 1 4 ? -26.578 3.643 5.688 1 72.19 4 ASP B C 1
ATOM 2110 O O . ASP B 1 4 ? -26.578 4.859 5.891 1 72.19 4 ASP B O 1
ATOM 2114 N N . ASP B 1 5 ? -27.297 2.777 6.504 1 83.56 5 ASP B N 1
ATOM 2115 C CA . ASP B 1 5 ? -27.406 3.154 7.906 1 83.56 5 ASP B CA 1
ATOM 2116 C C . ASP B 1 5 ? -26.031 3.365 8.531 1 83.56 5 ASP B C 1
ATOM 2118 O O . ASP B 1 5 ? -25.344 2.4 8.875 1 83.56 5 ASP B O 1
ATOM 2122 N N . LEU B 1 6 ? -25.75 4.625 8.742 1 90.69 6 LEU B N 1
ATOM 2123 C CA . LEU B 1 6 ? -24.422 4.961 9.219 1 90.69 6 LEU B CA 1
ATOM 2124 C C . LEU B 1 6 ? -24.328 4.797 10.734 1 90.69 6 LEU B C 1
ATOM 2126 O O . LEU B 1 6 ? -23.234 4.816 11.297 1 90.69 6 LEU B O 1
ATOM 2130 N N . SER B 1 7 ? -25.438 4.57 11.344 1 88.38 7 SER B N 1
ATOM 2131 C CA . SER B 1 7 ? -25.406 4.414 12.797 1 88.38 7 SER B CA 1
ATOM 2132 C C . SER B 1 7 ? -24.656 3.15 13.203 1 88.38 7 SER B C 1
ATOM 2134 O O . SER B 1 7 ? -24.188 3.037 14.336 1 88.38 7 SER B O 1
ATOM 2136 N N . VAL B 1 8 ? -24.531 2.275 12.312 1 84.88 8 VAL B N 1
ATOM 2137 C CA . VAL B 1 8 ? -23.875 1.005 12.609 1 84.88 8 VAL B CA 1
ATOM 2138 C C . VAL B 1 8 ? -22.375 1.204 12.664 1 84.88 8 VAL B C 1
ATOM 2140 O O . VAL B 1 8 ? -21.672 0.537 13.438 1 84.88 8 VAL B O 1
ATOM 2143 N N . CYS B 1 9 ? -21.906 2.24 11.953 1 86.19 9 CYS B N 1
ATOM 2144 C CA . CYS B 1 9 ? -20.453 2.354 11.867 1 86.19 9 CYS B CA 1
ATOM 2145 C C . CYS B 1 9 ? -19.953 3.568 12.641 1 86.19 9 CYS B C 1
ATOM 2147 O O . CYS B 1 9 ? -18.797 3.598 13.086 1 86.19 9 CYS B O 1
ATOM 2149 N N . LEU B 1 10 ? -20.797 4.461 12.859 1 90.75 10 LEU B N 1
ATOM 2150 C CA . LEU B 1 10 ? -20.391 5.656 13.586 1 90.75 10 LEU B CA 1
ATOM 2151 C C . LEU B 1 10 ? -20.641 5.508 15.078 1 90.75 10 LEU B C 1
ATOM 2153 O O . LEU B 1 10 ? -21.781 5.285 15.5 1 90.75 10 LEU B O 1
ATOM 2157 N N . VAL B 1 11 ? -19.625 5.688 15.859 1 87.44 11 VAL B N 1
ATOM 2158 C CA . VAL B 1 11 ? -19.797 5.434 17.297 1 87.44 11 VAL B CA 1
ATOM 2159 C C . VAL B 1 11 ? -19.609 6.73 18.078 1 87.44 11 VAL B C 1
ATOM 2161 O O . VAL B 1 11 ? -20.031 6.828 19.234 1 87.44 11 VAL B O 1
ATOM 2164 N N . ASN B 1 12 ? -19.062 7.742 17.438 1 89.12 12 ASN B N 1
ATOM 2165 C CA . ASN B 1 12 ? -18.734 8.945 18.188 1 89.12 12 ASN B CA 1
ATOM 2166 C C . ASN B 1 12 ? -19.719 10.078 17.891 1 89.12 12 ASN B C 1
ATOM 2168 O O . ASN B 1 12 ? -19.734 11.086 18.609 1 89.12 12 ASN B O 1
ATOM 2172 N N . VAL B 1 13 ? -20.484 9.898 16.844 1 92.12 13 VAL B N 1
ATOM 2173 C CA . VAL B 1 13 ? -21.453 10.938 16.484 1 92.12 13 VAL B CA 1
ATOM 2174 C C . VAL B 1 13 ? -22.547 11.008 17.531 1 92.12 13 VAL B C 1
ATOM 2176 O O . VAL B 1 13 ? -23.078 9.977 17.953 1 92.12 13 VAL B O 1
ATOM 2179 N N . ALA B 1 14 ? -22.766 12.219 17.984 1 92.31 14 ALA B N 1
ATOM 2180 C CA . ALA B 1 14 ? -23.812 12.461 18.984 1 92.31 14 ALA B CA 1
ATOM 2181 C C . ALA B 1 14 ? -23.703 11.445 20.125 1 92.31 14 ALA B C 1
ATOM 2183 O O . ALA B 1 14 ? -24.719 10.844 20.5 1 92.31 14 ALA B O 1
ATOM 2184 N N . ALA B 1 15 ? -22.594 11.219 20.625 1 86.44 15 ALA B N 1
ATOM 2185 C CA . ALA B 1 15 ? -22.312 10.156 21.594 1 86.44 15 ALA B CA 1
ATOM 2186 C C . ALA B 1 15 ? -23.047 10.391 22.906 1 86.44 15 ALA B C 1
ATOM 2188 O O . ALA B 1 15 ? -23.344 9.445 23.641 1 86.44 15 ALA B O 1
ATOM 2189 N N . ASP B 1 16 ? -23.391 11.578 23.125 1 85.94 16 ASP B N 1
ATOM 2190 C CA . ASP B 1 16 ? -24 11.906 24.406 1 85.94 16 ASP B CA 1
ATOM 2191 C C . ASP B 1 16 ? -25.516 11.938 24.297 1 85.94 16 ASP B C 1
ATOM 2193 O O . ASP B 1 16 ? -26.219 12.172 25.297 1 85.94 16 ASP B O 1
ATOM 2197 N N . ALA B 1 17 ? -26.078 11.68 23.141 1 90.12 17 ALA B N 1
ATOM 2198 C CA . ALA B 1 17 ? -27.516 11.719 22.922 1 90.12 17 ALA B CA 1
ATOM 2199 C C . ALA B 1 17 ? -28.156 10.367 23.219 1 90.12 17 ALA B C 1
ATOM 2201 O O . ALA B 1 17 ? -27.453 9.359 23.375 1 90.12 17 ALA B O 1
ATOM 2202 N N . ARG B 1 18 ? -29.5 10.383 23.375 1 90.94 18 ARG B N 1
ATOM 2203 C CA . ARG B 1 18 ? -30.266 9.133 23.5 1 90.94 18 ARG B CA 1
ATOM 2204 C C . ARG B 1 18 ? -30.109 8.281 22.25 1 90.94 18 ARG B C 1
ATOM 2206 O O . ARG B 1 18 ? -29.922 8.812 21.141 1 90.94 18 ARG B O 1
ATOM 2213 N N . PRO B 1 19 ? -30.203 7.023 22.438 1 88.81 19 PRO B N 1
ATOM 2214 C CA . PRO B 1 19 ? -29.938 6.105 21.328 1 88.81 19 PRO B CA 1
ATOM 2215 C C . PRO B 1 19 ? -30.797 6.406 20.094 1 88.81 19 PRO B C 1
ATOM 2217 O O . PRO B 1 19 ? -30.297 6.395 18.969 1 88.81 19 PRO B O 1
ATOM 2220 N N . THR B 1 20 ? -31.984 6.688 20.266 1 90.75 20 THR B N 1
ATOM 2221 C CA . THR B 1 20 ? -32.875 6.953 19.125 1 90.75 20 THR B CA 1
ATOM 2222 C C . THR B 1 20 ? -32.438 8.234 18.406 1 90.75 20 THR B C 1
ATOM 2224 O O . THR B 1 20 ? -32.438 8.289 17.172 1 90.75 20 THR B O 1
ATOM 2227 N N . THR B 1 21 ? -32.125 9.195 19.172 1 91.38 21 THR B N 1
ATOM 2228 C CA . THR B 1 21 ? -31.672 10.461 18.609 1 91.38 21 THR B CA 1
ATOM 2229 C C . THR B 1 21 ? -30.328 10.281 17.891 1 91.38 21 THR B C 1
ATOM 2231 O O . THR B 1 21 ? -30.125 10.836 16.812 1 91.38 21 THR B O 1
ATOM 2234 N N . ARG B 1 22 ? -29.516 9.492 18.547 1 92.12 22 ARG B N 1
ATOM 2235 C CA . ARG B 1 22 ? -28.219 9.25 17.938 1 92.12 22 ARG B CA 1
ATOM 2236 C C . ARG B 1 22 ? -28.359 8.57 16.578 1 92.12 22 ARG B C 1
ATOM 2238 O O . ARG B 1 22 ? -27.672 8.938 15.617 1 92.12 22 ARG B O 1
ATOM 2245 N N . GLN B 1 23 ? -29.203 7.652 16.531 1 91.62 23 GLN B N 1
ATOM 2246 C CA . GLN B 1 23 ? -29.406 6.938 15.273 1 91.62 23 GLN B CA 1
ATOM 2247 C C . GLN B 1 23 ? -29.875 7.883 14.172 1 91.62 23 GLN B C 1
ATOM 2249 O O . GLN B 1 23 ? -29.422 7.797 13.031 1 91.62 23 GLN B O 1
ATOM 2254 N N . LYS B 1 24 ? -30.766 8.75 14.492 1 91.69 24 LYS B N 1
ATOM 2255 C CA . LYS B 1 24 ? -31.312 9.703 13.531 1 91.69 24 LYS B CA 1
ATOM 2256 C C . LYS B 1 24 ? -30.219 10.672 13.055 1 91.69 24 LYS B C 1
ATOM 2258 O O . LYS B 1 24 ? -30.125 10.953 11.859 1 91.69 24 LYS B O 1
ATOM 2263 N N . ILE B 1 25 ? -29.438 11.109 13.984 1 91.88 25 ILE B N 1
ATOM 2264 C CA . ILE B 1 25 ? -28.406 12.07 13.648 1 91.88 25 ILE B CA 1
ATOM 2265 C C . ILE B 1 25 ? -27.312 11.383 12.82 1 91.88 25 ILE B C 1
ATOM 2267 O O . ILE B 1 25 ? -26.844 11.945 11.836 1 91.88 25 ILE B O 1
ATOM 2271 N N . ALA B 1 26 ? -27 10.195 13.242 1 92.56 26 ALA B N 1
ATOM 2272 C CA . ALA B 1 26 ? -25.938 9.453 12.578 1 92.56 26 ALA B CA 1
ATOM 2273 C C . ALA B 1 26 ? -26.281 9.188 11.117 1 92.56 26 ALA B C 1
ATOM 2275 O O . ALA B 1 26 ? -25.422 9.258 10.242 1 92.56 26 ALA B O 1
ATOM 2276 N N . SER B 1 27 ? -27.516 8.977 10.852 1 90.12 27 SER B N 1
ATOM 2277 C CA . SER B 1 27 ? -27.906 8.602 9.492 1 90.12 27 SER B CA 1
ATOM 2278 C C . SER B 1 27 ? -28.516 9.789 8.75 1 90.12 27 SER B C 1
ATOM 2280 O O . SER B 1 27 ? -29.094 9.617 7.668 1 90.12 27 SER B O 1
ATOM 2282 N N . SER B 1 28 ? -28.359 10.953 9.289 1 89.06 28 SER B N 1
ATOM 2283 C CA . SER B 1 28 ? -28.891 12.156 8.641 1 89.06 28 SER B CA 1
ATOM 2284 C C . SER B 1 28 ? -28.047 12.531 7.418 1 89.06 28 SER B C 1
ATOM 2286 O O . SER B 1 28 ? -26.859 12.195 7.344 1 89.06 28 SER B O 1
ATOM 2288 N N . PRO B 1 29 ? -28.672 13.25 6.488 1 86.81 29 PRO B N 1
ATOM 2289 C CA . PRO B 1 29 ? -27.953 13.703 5.301 1 86.81 29 PRO B CA 1
ATOM 2290 C C . PRO B 1 29 ? -26.812 14.656 5.641 1 86.81 29 PRO B C 1
ATOM 2292 O O . PRO B 1 29 ? -25.781 14.664 4.953 1 86.81 29 PRO B O 1
ATOM 2295 N N . GLU B 1 30 ? -27 15.398 6.648 1 83.06 30 GLU B N 1
ATOM 2296 C CA . GLU B 1 30 ? -25.953 16.344 7.043 1 83.06 30 GLU B CA 1
ATOM 2297 C C . GLU B 1 30 ? -24.719 15.602 7.559 1 83.06 30 GLU B C 1
ATOM 2299 O O . GLU B 1 30 ? -23.594 15.984 7.25 1 83.06 30 GLU B O 1
ATOM 2304 N N . THR B 1 31 ? -24.984 14.602 8.398 1 88.44 31 THR B N 1
ATOM 2305 C CA . THR B 1 31 ? -23.859 13.812 8.891 1 88.44 31 THR B CA 1
ATOM 2306 C C . THR B 1 31 ? -23.094 13.188 7.73 1 88.44 31 THR B C 1
ATOM 2308 O O . THR B 1 31 ? -21.859 13.273 7.688 1 88.44 31 THR B O 1
ATOM 2311 N N . ARG B 1 32 ? -23.812 12.68 6.777 1 88.19 32 ARG B N 1
ATOM 2312 C CA . ARG B 1 32 ? -23.188 12.102 5.598 1 88.19 32 ARG B CA 1
ATOM 2313 C C . ARG B 1 32 ? -22.406 13.156 4.824 1 88.19 32 ARG B C 1
ATOM 2315 O O . ARG B 1 32 ? -21.297 12.891 4.344 1 88.19 32 ARG B O 1
ATOM 2322 N N . ALA B 1 33 ? -22.969 14.242 4.699 1 83.56 33 ALA B N 1
ATOM 2323 C CA . ALA B 1 33 ? -22.312 15.328 3.967 1 83.56 33 ALA B CA 1
ATOM 2324 C C . ALA B 1 33 ? -20.984 15.719 4.625 1 83.56 33 ALA B C 1
ATOM 2326 O O . ALA B 1 33 ? -19.984 15.945 3.941 1 83.56 33 ALA B O 1
ATOM 2327 N N . PHE B 1 34 ? -20.984 15.758 5.977 1 83.19 34 PHE B N 1
ATOM 2328 C CA . PHE B 1 34 ? -19.75 16.062 6.699 1 83.19 34 PHE B CA 1
ATOM 2329 C C . PHE B 1 34 ? -18.688 15.016 6.414 1 83.19 34 PHE B C 1
ATOM 2331 O O . PHE B 1 34 ? -17.516 15.352 6.199 1 83.19 34 PHE B O 1
ATOM 2338 N N . LEU B 1 35 ? -19.109 13.844 6.391 1 86.31 35 LEU B N 1
ATOM 2339 C CA . LEU B 1 35 ? -18.156 12.75 6.195 1 86.31 35 LEU B CA 1
ATOM 2340 C C . LEU B 1 35 ? -17.672 12.703 4.746 1 86.31 35 LEU B C 1
ATOM 2342 O O . LEU B 1 35 ? -16.484 12.484 4.492 1 86.31 35 LEU B O 1
ATOM 2346 N N . ASP B 1 36 ? -18.562 12.961 3.838 1 85.38 36 ASP B N 1
ATOM 2347 C CA . ASP B 1 36 ? -18.172 13.016 2.432 1 85.38 36 ASP B CA 1
ATOM 2348 C C . ASP B 1 36 ? -17.156 14.125 2.178 1 85.38 36 ASP B C 1
ATOM 2350 O O . ASP B 1 36 ? -16.141 13.906 1.507 1 85.38 36 ASP B O 1
ATOM 2354 N N . VAL B 1 37 ? -17.422 15.18 2.697 1 81.12 37 VAL B N 1
ATOM 2355 C CA . VAL B 1 37 ? -16.516 16.312 2.533 1 81.12 37 VAL B CA 1
ATOM 2356 C C . VAL B 1 37 ? -15.188 16.016 3.207 1 81.12 37 VAL B C 1
ATOM 2358 O O . VAL B 1 37 ? -14.125 16.391 2.691 1 81.12 37 VAL B O 1
ATOM 2361 N N . GLY B 1 38 ? -15.258 15.422 4.414 1 81.75 38 GLY B N 1
ATOM 2362 C CA . GLY B 1 38 ? -14.031 15.031 5.086 1 81.75 38 GLY B CA 1
ATOM 2363 C C . GLY B 1 38 ? -13.164 14.109 4.246 1 81.75 38 GLY B C 1
ATOM 2364 O O . GLY B 1 38 ? -11.938 14.281 4.195 1 81.75 38 GLY B O 1
ATOM 2365 N N . LEU B 1 39 ? -13.805 13.211 3.639 1 83.31 39 LEU B N 1
ATOM 2366 C CA . LEU B 1 39 ? -13.062 12.297 2.773 1 83.31 39 LEU B CA 1
ATOM 2367 C C . LEU B 1 39 ? -12.469 13.047 1.584 1 83.31 39 LEU B C 1
ATOM 2369 O O . LEU B 1 39 ? -11.344 12.758 1.167 1 83.31 39 LEU B O 1
ATOM 2373 N N . LEU B 1 40 ? -13.172 13.953 1.017 1 79.94 40 LEU B N 1
ATOM 2374 C CA . LEU B 1 40 ? -12.664 14.75 -0.093 1 79.94 40 LEU B CA 1
ATOM 2375 C C . LEU B 1 40 ? -11.445 15.57 0.336 1 79.94 40 LEU B C 1
ATOM 2377 O O . LEU B 1 40 ? -10.461 15.656 -0.4 1 79.94 40 LEU B O 1
ATOM 2381 N N . LEU B 1 41 ? -11.492 16.109 1.467 1 75.12 41 LEU B N 1
ATOM 2382 C CA . LEU B 1 41 ? -10.375 16.891 1.975 1 75.12 41 LEU B CA 1
ATOM 2383 C C . LEU B 1 41 ? -9.156 16 2.223 1 75.12 41 LEU B C 1
ATOM 2385 O O . LEU B 1 41 ? -8.023 16.406 1.929 1 75.12 41 LEU B O 1
ATOM 2389 N N . LEU B 1 42 ? -9.438 14.898 2.812 1 77.19 42 LEU B N 1
ATOM 2390 C CA . LEU B 1 42 ? -8.352 13.953 3.031 1 77.19 42 LEU B CA 1
ATOM 2391 C C . LEU B 1 42 ? -7.695 13.562 1.709 1 77.19 42 LEU B C 1
ATOM 2393 O O . LEU B 1 42 ? -6.473 13.438 1.628 1 77.19 42 LEU B O 1
ATOM 2397 N N . GLN B 1 43 ? -8.516 13.359 0.727 1 78.25 43 GLN B N 1
ATOM 2398 C CA . GLN B 1 43 ? -8.016 13.062 -0.608 1 78.25 43 GLN B CA 1
ATOM 2399 C C . GLN B 1 43 ? -7.129 14.195 -1.131 1 78.25 43 GLN B C 1
ATOM 2401 O O . GLN B 1 43 ? -6.023 13.953 -1.617 1 78.25 43 GLN B O 1
ATOM 2406 N N . ASP B 1 44 ? -7.602 15.352 -1 1 72.44 44 ASP B N 1
ATOM 2407 C CA . ASP B 1 44 ? -6.828 16.5 -1.441 1 72.44 44 ASP B CA 1
ATOM 2408 C C . ASP B 1 44 ? -5.492 16.594 -0.71 1 72.44 44 ASP B C 1
ATOM 2410 O O . ASP B 1 44 ? -4.457 16.859 -1.325 1 72.44 44 ASP B O 1
ATOM 2414 N N . ASP B 1 45 ? -5.574 16.328 0.539 1 70.12 45 ASP B N 1
ATOM 2415 C CA . ASP B 1 45 ? -4.398 16.5 1.386 1 70.12 45 ASP B CA 1
ATOM 2416 C C . ASP B 1 45 ? -3.363 15.406 1.126 1 70.12 45 ASP B C 1
ATOM 2418 O O . ASP B 1 45 ? -2.158 15.672 1.144 1 70.12 45 ASP B O 1
ATOM 2422 N N . LEU B 1 46 ? -3.852 14.281 0.928 1 72.69 46 LEU B N 1
ATOM 2423 C CA . LEU B 1 46 ? -2.93 13.148 0.89 1 72.69 46 LEU B CA 1
ATOM 2424 C C . LEU B 1 46 ? -2.588 12.773 -0.548 1 72.69 46 LEU B C 1
ATOM 2426 O O . LEU B 1 46 ? -1.501 12.258 -0.819 1 72.69 46 LEU B O 1
ATOM 2430 N N . LEU B 1 47 ? -3.533 13.062 -1.429 1 70.06 47 LEU B N 1
ATOM 2431 C CA . LEU B 1 47 ? -3.346 12.508 -2.768 1 70.06 47 LEU B CA 1
ATOM 2432 C C . LEU B 1 47 ? -3.061 13.617 -3.775 1 70.06 47 LEU B C 1
ATOM 2434 O O . LEU B 1 47 ? -2.525 13.359 -4.855 1 70.06 47 LEU B O 1
ATOM 2438 N N . ASP B 1 48 ? -3.652 14.734 -3.568 1 59.75 48 ASP B N 1
ATOM 2439 C CA . ASP B 1 48 ? -3.48 15.805 -4.543 1 59.75 48 ASP B CA 1
ATOM 2440 C C . ASP B 1 48 ? -2.236 16.641 -4.234 1 59.75 48 ASP B C 1
ATOM 2442 O O . ASP B 1 48 ? -2.33 17.703 -3.609 1 59.75 48 ASP B O 1
ATOM 2446 N N . HIS B 1 49 ? -1.331 16.094 -3.562 1 50.59 49 HIS B N 1
ATOM 2447 C CA . HIS B 1 49 ? -0.148 16.906 -3.322 1 50.59 49 HIS B CA 1
ATOM 2448 C C . HIS B 1 49 ? 0.417 17.453 -4.629 1 50.59 49 HIS B C 1
ATOM 2450 O O . HIS B 1 49 ? 0.716 16.688 -5.551 1 50.59 49 HIS B O 1
ATOM 2456 N N . ARG B 1 50 ? -0.392 18.562 -4.984 1 41.72 50 ARG B N 1
ATOM 2457 C CA . ARG B 1 50 ? 0.447 19.266 -5.938 1 41.72 50 ARG B CA 1
ATOM 2458 C C . ARG B 1 50 ? 1.821 19.562 -5.348 1 41.72 50 ARG B C 1
ATOM 2460 O O . ARG B 1 50 ? 1.928 20.047 -4.219 1 41.72 50 ARG B O 1
ATOM 2467 N N . GLY B 1 51 ? 2.57 18.641 -5.637 1 39.88 51 GLY B N 1
ATOM 2468 C CA . GLY B 1 51 ? 3.924 18.922 -5.18 1 39.88 51 GLY B CA 1
ATOM 2469 C C . GLY B 1 51 ? 3.986 20.016 -4.125 1 39.88 51 GLY B C 1
ATOM 2470 O O . GLY B 1 51 ? 3.027 20.766 -3.949 1 39.88 51 GLY B O 1
ATOM 2471 N N . PRO B 1 52 ? 4.82 19.844 -3.025 1 33.78 52 PRO B N 1
ATOM 2472 C CA . PRO B 1 52 ? 4.934 20.938 -2.053 1 33.78 52 PRO B CA 1
ATOM 2473 C C . PRO B 1 52 ? 4.727 22.312 -2.682 1 33.78 52 PRO B C 1
ATOM 2475 O O . PRO B 1 52 ? 5.273 22.594 -3.75 1 33.78 52 PRO B O 1
ATOM 2478 N N . ASP B 1 53 ? 3.566 22.797 -2.773 1 32.94 53 ASP B N 1
ATOM 2479 C CA . ASP B 1 53 ? 3.635 24.234 -3.012 1 32.94 53 ASP B CA 1
ATOM 2480 C C . ASP B 1 53 ? 4.66 24.891 -2.094 1 32.94 53 ASP B C 1
ATOM 2482 O O . ASP B 1 53 ? 4.488 24.906 -0.874 1 32.94 53 ASP B O 1
ATOM 2486 N N . LEU B 1 54 ? 5.945 24.953 -2.512 1 30.38 54 LEU B N 1
ATOM 2487 C CA . LEU B 1 54 ? 7.117 25.609 -1.947 1 30.38 54 LEU B CA 1
ATOM 2488 C C . LEU B 1 54 ? 6.719 26.891 -1.224 1 30.38 54 LEU B C 1
ATOM 2490 O O . LEU B 1 54 ? 7.492 27.438 -0.43 1 30.38 54 LEU B O 1
ATOM 2494 N N . MET B 1 55 ? 6 27.75 -1.788 1 29.27 55 MET B N 1
ATOM 2495 C CA . MET B 1 55 ? 5.945 29.141 -1.346 1 29.27 55 MET B CA 1
ATOM 2496 C C . MET B 1 55 ? 5.055 29.297 -0.118 1 29.27 55 MET B C 1
ATOM 2498 O O . MET B 1 55 ? 4.969 30.375 0.468 1 29.27 55 MET B O 1
ATOM 2502 N N . ALA B 1 56 ? 4.117 28.5 0.012 1 34.41 56 ALA B N 1
ATOM 2503 C CA . ALA B 1 56 ? 3.211 29 1.044 1 34.41 56 ALA B CA 1
ATOM 2504 C C . ALA B 1 56 ? 3.646 28.531 2.43 1 34.41 56 ALA B C 1
ATOM 2506 O O . ALA B 1 56 ? 4.023 27.375 2.611 1 34.41 56 ALA B O 1
ATOM 2507 N N . ASP B 1 57 ? 4.184 29.328 3.328 1 31.91 57 ASP B N 1
ATOM 2508 C CA . ASP B 1 57 ? 4.699 29.469 4.688 1 31.91 57 ASP B CA 1
ATOM 2509 C C . ASP B 1 57 ? 3.875 28.656 5.68 1 31.91 57 ASP B C 1
ATOM 2511 O O . ASP B 1 57 ? 4.066 28.766 6.891 1 31.91 57 ASP B O 1
ATOM 2515 N N . HIS B 1 58 ? 2.602 28.375 5.457 1 31.73 58 HIS B N 1
ATOM 2516 C CA . HIS B 1 58 ? 1.832 28.141 6.676 1 31.73 58 HIS B CA 1
ATOM 2517 C C . HIS B 1 58 ? 2.137 26.766 7.273 1 31.73 58 HIS B C 1
ATOM 2519 O O . HIS B 1 58 ? 2.32 25.797 6.539 1 31.73 58 HIS B O 1
ATOM 2525 N N . ASP B 1 59 ? 2.709 26.719 8.516 1 31.83 59 ASP B N 1
ATOM 2526 C CA . ASP B 1 59 ? 3.143 25.828 9.594 1 31.83 59 ASP B CA 1
ATOM 2527 C C . ASP B 1 59 ? 2.152 24.688 9.805 1 31.83 59 ASP B C 1
ATOM 2529 O O . ASP B 1 59 ? 2.107 24.094 10.883 1 31.83 59 ASP B O 1
ATOM 2533 N N . ALA B 1 60 ? 1.161 24.547 9.016 1 32.47 60 ALA B N 1
ATOM 2534 C CA . ALA B 1 60 ? 0.117 23.719 9.617 1 32.47 60 ALA B CA 1
ATOM 2535 C C . ALA B 1 60 ? 0.575 22.266 9.758 1 32.47 60 ALA B C 1
ATOM 2537 O O . ALA B 1 60 ? 1.326 21.766 8.922 1 32.47 60 ALA B O 1
ATOM 2538 N N . GLY B 1 61 ? 0.743 21.812 10.945 1 33.03 61 GLY B N 1
ATOM 2539 C CA . GLY B 1 61 ? 1.062 20.5 11.492 1 33.03 61 GLY B CA 1
ATOM 2540 C C . GLY B 1 61 ? 0.562 19.359 10.633 1 33.03 61 GLY B C 1
ATOM 2541 O O . GLY B 1 61 ? -0.534 19.422 10.07 1 33.03 61 GLY B O 1
ATOM 2542 N N . THR B 1 62 ? 1.41 18.75 9.883 1 40.81 62 THR B N 1
ATOM 2543 C CA . THR B 1 62 ? 1.215 17.844 8.766 1 40.81 62 THR B CA 1
ATOM 2544 C C . THR B 1 62 ? 0.806 16.453 9.258 1 40.81 62 THR B C 1
ATOM 2546 O O . THR B 1 62 ? 1.66 15.641 9.602 1 40.81 62 THR B O 1
ATOM 2549 N N . ARG B 1 63 ? 0.275 16.281 10.523 1 47.66 63 ARG B N 1
ATOM 2550 C CA . ARG B 1 63 ? -0.182 14.961 10.977 1 47.66 63 ARG B CA 1
ATOM 2551 C C . ARG B 1 63 ? -1.277 14.422 10.062 1 47.66 63 ARG B C 1
ATOM 2553 O O . ARG B 1 63 ? -2.01 15.195 9.438 1 47.66 63 ARG B O 1
ATOM 2560 N N . LEU B 1 64 ? -1.129 13.195 9.969 1 50.72 64 LEU B N 1
ATOM 2561 C CA . LEU B 1 64 ? -2.277 12.57 9.328 1 50.72 64 LEU B CA 1
ATOM 2562 C C . LEU B 1 64 ? -3.582 13.188 9.812 1 50.72 64 LEU B C 1
ATOM 2564 O O . LEU B 1 64 ? -3.812 13.289 11.023 1 50.72 64 LEU B O 1
ATOM 2568 N N . PHE B 1 65 ? -4.273 13.969 9.086 1 47.94 65 PHE B N 1
ATOM 2569 C CA . PHE B 1 65 ? -5.574 14.57 9.336 1 47.94 65 PHE B CA 1
ATOM 2570 C C . PHE B 1 65 ? -5.418 16 9.836 1 47.94 65 PHE B C 1
ATOM 2572 O O . PHE B 1 65 ? -6.406 16.656 10.18 1 47.94 65 PHE B O 1
ATOM 2579 N N . ALA B 1 66 ? -4.125 16.344 10.039 1 57.09 66 ALA B N 1
ATOM 2580 C CA . ALA B 1 66 ? -3.891 17.672 10.602 1 57.09 66 ALA B CA 1
ATOM 2581 C C . ALA B 1 66 ? -4.621 18.734 9.797 1 57.09 66 ALA B C 1
ATOM 2583 O O . ALA B 1 66 ? -5.094 19.734 10.359 1 57.09 66 ALA B O 1
ATOM 2584 N N . GLY B 1 67 ? -4.875 18.406 8.578 1 57.69 67 GLY B N 1
ATOM 2585 C CA . GLY B 1 67 ? -5.523 19.391 7.723 1 57.69 67 GLY B CA 1
ATOM 2586 C C . GLY B 1 67 ? -7.035 19.391 7.859 1 57.69 67 GLY B C 1
ATOM 2587 O O . GLY B 1 67 ? -7.707 20.281 7.336 1 57.69 67 GLY B O 1
ATOM 2588 N N . LEU B 1 68 ? -7.484 18.422 8.594 1 51.16 68 LEU B N 1
ATOM 2589 C CA . LEU B 1 68 ? -8.938 18.391 8.766 1 51.16 68 LEU B CA 1
ATOM 2590 C C . LEU B 1 68 ? -9.367 19.312 9.906 1 51.16 68 LEU B C 1
ATOM 2592 O O . LEU B 1 68 ? -8.828 19.219 11.016 1 51.16 68 LEU B O 1
ATOM 2596 N N . SER B 1 69 ? -10.109 20.359 9.594 1 59.53 69 SER B N 1
ATOM 2597 C CA . SER B 1 69 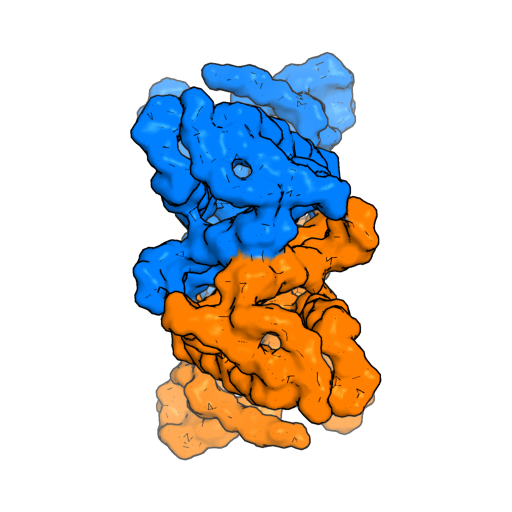? -10.703 21.25 10.586 1 59.53 69 SER B CA 1
ATOM 2598 C C . SER B 1 69 ? -12.172 21.531 10.266 1 59.53 69 SER B C 1
ATOM 2600 O O . SER B 1 69 ? -12.609 21.328 9.133 1 59.53 69 SER B O 1
ATOM 2602 N N . GLN B 1 70 ? -12.938 21.859 11.266 1 60.09 70 GLN B N 1
ATOM 2603 C CA . GLN B 1 70 ? -14.336 22.234 11.078 1 60.09 70 GLN B CA 1
ATOM 2604 C C . GLN B 1 70 ? -14.477 23.328 10.016 1 60.09 70 GLN B C 1
ATOM 2606 O O . GLN B 1 70 ? -15.344 23.25 9.148 1 60.09 70 GLN B O 1
ATOM 2611 N N . ALA B 1 71 ? -13.633 24.25 10.156 1 63.88 71 ALA B N 1
ATOM 2612 C CA . ALA B 1 71 ? -13.672 25.375 9.227 1 63.88 71 ALA B CA 1
ATOM 2613 C C . ALA B 1 71 ? -13.469 24.906 7.789 1 63.88 71 ALA B C 1
ATOM 2615 O O . ALA B 1 71 ? -14.211 25.297 6.891 1 63.88 71 ALA B O 1
ATOM 2616 N N . ARG B 1 72 ? -12.555 24.078 7.586 1 66.19 72 ARG B N 1
ATOM 2617 C CA . ARG B 1 72 ? -12.242 23.578 6.246 1 66.19 72 ARG B CA 1
ATOM 2618 C C . ARG B 1 72 ? -13.367 22.703 5.707 1 66.19 72 ARG B C 1
ATOM 2620 O O . ARG B 1 72 ? -13.648 22.719 4.508 1 66.19 72 ARG B O 1
ATOM 2627 N N . LEU B 1 73 ? -13.984 21.938 6.613 1 61.97 73 LEU B N 1
ATOM 2628 C CA . LEU B 1 73 ? -15.109 21.109 6.211 1 61.97 73 LEU B CA 1
ATOM 2629 C C . LEU B 1 73 ? -16.25 21.953 5.672 1 61.97 73 LEU B C 1
ATOM 2631 O O . LEU B 1 73 ? -16.797 21.672 4.602 1 61.97 73 LEU B O 1
ATOM 2635 N N . ILE B 1 74 ? -16.594 22.891 6.383 1 66.25 74 ILE B N 1
ATOM 2636 C CA . ILE B 1 74 ? -17.703 23.766 6.031 1 66.25 74 ILE B CA 1
ATOM 2637 C C . ILE B 1 74 ? -17.391 24.516 4.742 1 66.25 74 ILE B C 1
ATOM 2639 O O . ILE B 1 74 ? -18.234 24.594 3.846 1 66.25 74 ILE B O 1
ATOM 2643 N N . GLU B 1 75 ? -16.141 25.016 4.691 1 70.19 75 GLU B N 1
ATOM 2644 C CA . GLU B 1 75 ? -15.719 25.75 3.494 1 70.19 75 GLU B CA 1
ATOM 2645 C C . GLU B 1 75 ? -15.82 24.859 2.256 1 70.19 75 GLU B C 1
ATOM 2647 O O . GLU B 1 75 ? -16.312 25.297 1.212 1 70.19 75 GLU B O 1
ATOM 2652 N N . ARG B 1 76 ? -15.383 23.719 2.396 1 67.81 76 ARG B N 1
ATOM 2653 C CA . ARG B 1 76 ? -15.406 22.781 1.27 1 67.81 76 ARG B CA 1
ATOM 2654 C C . ARG B 1 76 ? -16.828 22.422 0.886 1 67.81 76 ARG B C 1
ATOM 2656 O O . ARG B 1 76 ? -17.156 22.312 -0.299 1 67.81 76 ARG B O 1
ATOM 2663 N N . ALA B 1 77 ? -17.625 22.172 1.872 1 65.88 77 ALA B N 1
ATOM 2664 C CA . ALA B 1 77 ? -19.031 21.859 1.614 1 65.88 77 ALA B CA 1
ATOM 2665 C C . ALA B 1 77 ? -19.703 23 0.853 1 65.88 77 ALA B C 1
ATOM 2667 O O . ALA B 1 77 ? -20.484 22.75 -0.076 1 65.88 77 ALA B O 1
ATOM 2668 N N . ASP B 1 78 ? -19.406 24.172 1.317 1 70.56 78 ASP B N 1
ATOM 2669 C CA . ASP B 1 78 ? -19.984 25.359 0.679 1 70.56 78 ASP B CA 1
ATOM 2670 C C . ASP B 1 78 ? -19.547 25.453 -0.778 1 70.56 78 ASP B C 1
ATOM 2672 O O . ASP B 1 78 ? -20.344 25.797 -1.653 1 70.56 78 ASP B O 1
ATOM 2676 N N . ARG B 1 79 ? -18.297 25.172 -0.978 1 68.88 79 ARG B N 1
ATOM 2677 C CA . ARG B 1 79 ? -17.734 25.25 -2.322 1 68.88 79 ARG B CA 1
ATOM 2678 C C . ARG B 1 79 ? -18.375 24.234 -3.246 1 68.88 79 ARG B C 1
ATOM 2680 O O . ARG B 1 79 ? -18.672 24.531 -4.406 1 68.88 79 ARG B O 1
ATOM 2687 N N . ASP B 1 80 ? -18.562 23.078 -2.686 1 67.19 80 ASP B N 1
ATOM 2688 C CA . ASP B 1 80 ? -19.094 21.984 -3.51 1 67.19 80 ASP B CA 1
ATOM 2689 C C . ASP B 1 80 ? -20.578 22.156 -3.771 1 67.19 80 ASP B C 1
ATOM 2691 O O . ASP B 1 80 ? -21.109 21.656 -4.766 1 67.19 80 ASP B O 1
ATOM 2695 N N . ASP B 1 81 ? -21.172 22.75 -2.863 1 64.56 81 ASP B N 1
ATOM 2696 C CA . ASP B 1 81 ? -22.625 22.891 -2.971 1 64.56 81 ASP B CA 1
ATOM 2697 C C . ASP B 1 81 ? -23 24.141 -3.758 1 64.56 81 ASP B C 1
ATOM 2699 O O . ASP B 1 81 ? -24.172 24.406 -4.004 1 64.56 81 ASP B O 1
ATOM 2703 N N . VAL B 1 82 ? -21.906 24.781 -4.016 1 50.19 82 VAL B N 1
ATOM 2704 C CA . VAL B 1 82 ? -22.219 25.969 -4.812 1 50.19 82 VAL B CA 1
ATOM 2705 C C . VAL B 1 82 ? -22.906 25.562 -6.109 1 50.19 82 VAL B C 1
ATOM 2707 O O . VAL B 1 82 ? -22.359 24.781 -6.895 1 50.19 82 VAL B O 1
ATOM 2710 N N . GLY B 1 83 ? -24.078 25.938 -6.219 1 51.62 83 GLY B N 1
ATOM 2711 C CA . GLY B 1 83 ? -24.859 25.703 -7.422 1 51.62 83 GLY B CA 1
ATOM 2712 C C . GLY B 1 83 ? -25.703 24.438 -7.352 1 51.62 83 GLY B C 1
ATOM 2713 O O . GLY B 1 83 ? -26.406 24.109 -8.312 1 51.62 83 GLY B O 1
ATOM 2714 N N . ALA B 1 84 ? -25.438 23.734 -6.188 1 60.34 84 ALA B N 1
ATOM 2715 C CA . ALA B 1 84 ? -26.234 22.516 -6.062 1 60.34 84 ALA B CA 1
ATOM 2716 C C . ALA B 1 84 ? -27.703 22.844 -5.82 1 60.34 84 ALA B C 1
ATOM 2718 O O . ALA B 1 84 ? -28.016 23.906 -5.27 1 60.34 84 ALA B O 1
ATOM 2719 N N . GLU B 1 85 ? -28.562 22.125 -6.383 1 57.31 85 GLU B N 1
ATOM 2720 C CA . GLU B 1 85 ? -30 22.344 -6.234 1 57.31 85 GLU B CA 1
ATOM 2721 C C . GLU B 1 85 ? -30.422 22.281 -4.766 1 57.31 85 GLU B C 1
ATOM 2723 O O . GLU B 1 85 ? -31.266 23.062 -4.32 1 57.31 85 GLU B O 1
ATOM 2728 N N . ARG B 1 86 ? -29.906 21.344 -4.117 1 60.06 86 ARG B N 1
ATOM 2729 C CA . ARG B 1 86 ? -30.188 21.219 -2.691 1 60.06 86 ARG B CA 1
ATOM 2730 C C . ARG B 1 86 ? -28.922 21.344 -1.865 1 60.06 86 ARG B C 1
ATOM 2732 O O . ARG B 1 86 ? -28.297 20.344 -1.518 1 60.06 86 ARG B O 1
ATOM 2739 N N . PRO B 1 87 ? -28.594 22.688 -1.593 1 54.97 87 PRO B N 1
ATOM 2740 C CA . PRO B 1 87 ? -27.344 22.891 -0.851 1 54.97 87 PRO B CA 1
ATOM 2741 C C . PRO B 1 87 ? -27.422 22.344 0.578 1 54.97 87 PRO B C 1
ATOM 2743 O O . PRO B 1 87 ? -28.469 22.438 1.223 1 54.97 87 PRO B O 1
ATOM 2746 N N . ARG B 1 88 ? -26.531 21.484 0.838 1 63.5 88 ARG B N 1
ATOM 2747 C CA . ARG B 1 88 ? -26.438 21.078 2.236 1 63.5 88 ARG B CA 1
ATOM 2748 C C . ARG B 1 88 ? -25.672 22.109 3.055 1 63.5 88 ARG B C 1
ATOM 2750 O O . ARG B 1 88 ? -24.5 22.391 2.771 1 63.5 88 ARG B O 1
ATOM 2757 N N . MET B 1 89 ? -26.453 22.922 3.658 1 69.75 89 MET B N 1
ATOM 2758 C CA . MET B 1 89 ? -25.781 23.922 4.488 1 69.75 89 MET B CA 1
ATOM 2759 C C . MET B 1 89 ? -25.234 23.281 5.758 1 69.75 89 MET B C 1
ATOM 2761 O O . MET B 1 89 ? -25.984 22.75 6.57 1 69.75 89 MET B O 1
ATOM 2765 N N . LEU B 1 90 ? -23.953 23.062 5.73 1 80.56 90 LEU B N 1
ATOM 2766 C CA . LEU B 1 90 ? -23.266 22.594 6.93 1 80.56 90 LEU B CA 1
ATOM 2767 C C . LEU B 1 90 ? -22.75 23.766 7.762 1 80.56 90 LEU B C 1
ATOM 2769 O O . LEU B 1 90 ? -22.266 24.75 7.215 1 80.56 90 LEU B O 1
ATOM 2773 N N . THR B 1 91 ? -23.016 23.734 9.039 1 78.94 91 THR B N 1
ATOM 2774 C CA . THR B 1 91 ? -22.578 24.797 9.922 1 78.94 91 THR B CA 1
ATOM 2775 C C . THR B 1 91 ? -21.688 24.266 11.039 1 78.94 91 THR B C 1
ATOM 2777 O O . THR B 1 91 ? -21.656 23.047 11.281 1 78.94 91 THR B O 1
ATOM 2780 N N . VAL B 1 92 ? -21 25.156 11.664 1 75.75 92 VAL B N 1
ATOM 2781 C CA . VAL B 1 92 ? -20.156 24.828 12.805 1 75.75 92 VAL B CA 1
ATOM 2782 C C . VAL B 1 92 ? -21 24.25 13.93 1 75.75 92 VAL B C 1
ATOM 2784 O O . VAL B 1 92 ? -20.594 23.281 14.594 1 75.75 92 VAL B O 1
ATOM 2787 N N . GLY B 1 93 ? -22.047 24.859 14.156 1 80.31 93 GLY B N 1
ATOM 2788 C CA . GLY B 1 93 ? -22.969 24.359 15.18 1 80.31 93 GLY B CA 1
ATOM 2789 C C . GLY B 1 93 ? -23.406 22.922 14.93 1 80.31 93 GLY B C 1
ATOM 2790 O O . GLY B 1 93 ? -23.438 22.109 15.859 1 80.31 93 GLY B O 1
ATOM 2791 N N . MET B 1 94 ? -23.734 22.656 13.711 1 83.12 94 MET B N 1
ATOM 2792 C CA . MET B 1 94 ? -24.109 21.297 13.344 1 83.12 94 MET B CA 1
ATOM 2793 C C . MET B 1 94 ? -22.984 20.312 13.656 1 83.12 94 MET B C 1
ATOM 2795 O O . MET B 1 94 ? -23.234 19.203 14.125 1 83.12 94 MET B O 1
ATOM 2799 N N . PHE B 1 95 ? -21.812 20.656 13.328 1 85.19 95 PHE B N 1
ATOM 2800 C CA . PHE B 1 95 ? -20.656 19.812 13.602 1 85.19 95 PHE B CA 1
ATOM 2801 C C . PHE B 1 95 ? -20.5 19.578 15.102 1 85.19 95 PHE B C 1
ATOM 2803 O O . PHE B 1 95 ? -20.312 18.438 15.539 1 85.19 95 PHE B O 1
ATOM 2810 N N . ARG B 1 96 ? -20.547 20.625 15.859 1 83.38 96 ARG B N 1
ATOM 2811 C CA . ARG B 1 96 ? -20.359 20.547 17.297 1 83.38 96 ARG B CA 1
ATOM 2812 C C . ARG B 1 96 ? -21.438 19.672 17.953 1 83.38 96 ARG B C 1
ATOM 2814 O O . ARG B 1 96 ? -21.141 18.906 18.875 1 83.38 96 ARG B O 1
ATOM 2821 N N . ASP B 1 97 ? -22.547 19.797 17.453 1 86.81 97 ASP B N 1
ATOM 2822 C CA . ASP B 1 97 ? -23.641 19 17.969 1 86.81 97 ASP B CA 1
ATOM 2823 C C . ASP B 1 97 ? -23.406 17.516 17.703 1 86.81 97 ASP B C 1
ATOM 2825 O O . ASP B 1 97 ? -23.844 16.656 18.5 1 86.81 97 ASP B O 1
ATOM 2829 N N . ARG B 1 98 ? -22.719 17.297 16.672 1 88.81 98 ARG B N 1
ATOM 2830 C CA . ARG B 1 98 ? -22.531 15.914 16.25 1 88.81 98 ARG B CA 1
ATOM 2831 C C . ARG B 1 98 ? -21.281 15.312 16.875 1 88.81 98 ARG B C 1
ATOM 2833 O O . ARG B 1 98 ? -21.312 14.195 17.391 1 88.81 98 ARG B O 1
ATOM 2840 N N . TRP B 1 99 ? -20.188 15.93 16.906 1 88 99 TRP B N 1
ATOM 2841 C CA . TRP B 1 99 ? -18.938 15.305 17.328 1 88 99 TRP B CA 1
ATOM 2842 C C . TRP B 1 99 ? -18.297 16.094 18.469 1 88 99 TRP B C 1
ATOM 2844 O O . TRP B 1 99 ? -17.516 15.555 19.25 1 88 99 TRP B O 1
ATOM 2854 N N . ARG B 1 100 ? -18.625 17.344 18.641 1 78.44 100 ARG B N 1
ATOM 2855 C CA . ARG B 1 100 ? -18.094 18.219 19.688 1 78.44 100 ARG B CA 1
ATOM 2856 C C . ARG B 1 100 ? -16.594 18.406 19.531 1 78.44 100 ARG B C 1
ATOM 2858 O O . ARG B 1 100 ? -16.078 19.531 19.641 1 78.44 100 ARG B O 1
ATOM 2865 N N . TYR B 1 101 ? -15.906 17.172 19.281 1 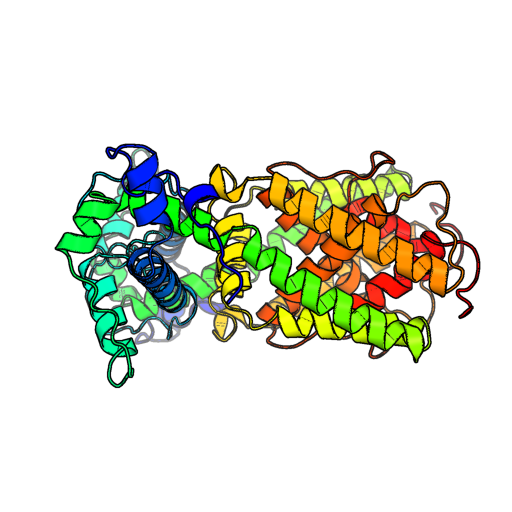73.5 101 TYR B N 1
ATOM 2866 C CA . TYR B 1 101 ? -14.445 17.188 19.188 1 73.5 101 TYR B CA 1
ATOM 2867 C C . TYR B 1 101 ? -13.977 16.641 17.859 1 73.5 101 TYR B C 1
ATOM 2869 O O . TYR B 1 101 ? -14.562 15.688 17.328 1 73.5 101 TYR B O 1
ATOM 2877 N N . LYS B 1 102 ? -12.891 17.172 17.391 1 74.69 102 LYS B N 1
ATOM 2878 C CA . LYS B 1 102 ? -12.289 16.703 16.141 1 74.69 102 LYS B CA 1
ATOM 2879 C C . LYS B 1 102 ? -11.891 15.234 16.219 1 74.69 102 LYS B C 1
ATOM 2881 O O . LYS B 1 102 ? -12.031 14.492 15.25 1 74.69 102 LYS B O 1
ATOM 2886 N N . SER B 1 103 ? -11.398 14.883 17.391 1 74.19 103 SER B N 1
ATOM 2887 C CA . SER B 1 103 ? -10.961 13.5 17.562 1 74.19 103 SER B CA 1
ATOM 2888 C C . SER B 1 103 ? -12.117 12.531 17.375 1 74.19 103 SER B C 1
ATOM 2890 O O . SER B 1 103 ? -11.953 11.461 16.781 1 74.19 103 SER B O 1
ATOM 2892 N N . ARG B 1 104 ? -13.25 12.906 17.766 1 80.94 104 ARG B N 1
ATOM 2893 C CA . ARG B 1 104 ? -14.43 12.07 17.594 1 80.94 104 ARG B CA 1
ATOM 2894 C C . ARG B 1 104 ? -14.844 12.008 16.125 1 80.94 104 ARG B C 1
ATOM 2896 O O . ARG B 1 104 ? -15.219 10.945 15.633 1 80.94 104 ARG B O 1
ATOM 2903 N N . TYR B 1 105 ? -14.719 13.133 15.5 1 83.31 105 TYR B N 1
ATOM 2904 C CA . TYR B 1 105 ? -15.039 13.188 14.078 1 83.31 105 TYR B CA 1
ATOM 2905 C C . TYR B 1 105 ? -14.078 12.32 13.273 1 83.31 105 TYR B C 1
ATOM 2907 O O . TYR B 1 105 ? -14.508 11.547 12.406 1 83.31 105 TYR B O 1
ATOM 2915 N N . THR B 1 106 ? -12.766 12.391 13.602 1 80.88 106 THR B N 1
ATOM 2916 C CA . THR B 1 106 ? -11.758 11.648 12.844 1 80.88 106 THR B CA 1
ATOM 2917 C C . THR B 1 106 ? -11.945 10.141 13.023 1 80.88 106 THR B C 1
ATOM 2919 O O . THR B 1 106 ? -11.797 9.383 12.062 1 80.88 106 THR B O 1
ATOM 2922 N N . GLU B 1 107 ? -12.289 9.773 14.195 1 81.69 107 GLU B N 1
ATOM 2923 C CA . GLU B 1 107 ? -12.562 8.359 14.438 1 81.69 107 GLU B CA 1
ATOM 2924 C C . GLU B 1 107 ? -13.734 7.871 13.586 1 81.69 107 GLU B C 1
ATOM 2926 O O . GLU B 1 107 ? -13.664 6.797 12.992 1 81.69 107 GLU B O 1
ATOM 2931 N N . ASP B 1 108 ? -14.719 8.648 13.523 1 87.5 108 ASP B N 1
ATOM 2932 C CA . ASP B 1 108 ? -15.891 8.266 12.742 1 87.5 108 ASP B CA 1
ATOM 2933 C C . ASP B 1 108 ? -15.602 8.352 11.242 1 87.5 108 ASP B C 1
ATOM 2935 O O . ASP B 1 108 ? -16.141 7.566 10.453 1 87.5 108 ASP B O 1
ATOM 2939 N N . LEU B 1 109 ? -14.766 9.297 10.859 1 87.12 109 LEU B N 1
ATOM 2940 C CA . LEU B 1 109 ? -14.375 9.398 9.453 1 87.12 109 LEU B CA 1
ATOM 2941 C C . LEU B 1 109 ? -13.625 8.148 9.008 1 87.12 109 LEU B C 1
ATOM 2943 O O . LEU B 1 109 ? -13.867 7.633 7.914 1 87.12 109 LEU B O 1
ATOM 2947 N N . ILE B 1 110 ? -12.719 7.645 9.891 1 84.06 110 ILE B N 1
ATOM 2948 C CA . ILE B 1 110 ? -12 6.41 9.594 1 84.06 110 ILE B CA 1
ATOM 2949 C C . ILE B 1 110 ? -12.984 5.254 9.461 1 84.06 110 ILE B C 1
ATOM 2951 O O . ILE B 1 110 ? -12.914 4.477 8.5 1 84.06 110 ILE B O 1
ATOM 2955 N N . ALA B 1 111 ? -13.898 5.223 10.344 1 85.44 111 ALA B N 1
ATOM 2956 C CA . ALA B 1 111 ? -14.922 4.184 10.281 1 85.44 111 ALA B CA 1
ATOM 2957 C C . ALA B 1 111 ? -15.734 4.281 8.992 1 85.44 111 ALA B C 1
ATOM 2959 O O . ALA B 1 111 ? -16.047 3.266 8.367 1 85.44 111 ALA B O 1
ATOM 2960 N N . TYR B 1 112 ? -16.078 5.453 8.68 1 88.5 112 TYR B N 1
ATOM 2961 C CA . TYR B 1 112 ? -16.844 5.711 7.473 1 88.5 112 TYR B CA 1
ATOM 2962 C C . TYR B 1 112 ? -16.094 5.254 6.23 1 88.5 112 TYR B C 1
ATOM 2964 O O . TYR B 1 112 ? -16.688 4.672 5.316 1 88.5 112 TYR B O 1
ATOM 2972 N N . LEU B 1 113 ? -14.82 5.477 6.199 1 87.44 113 LEU B N 1
ATOM 2973 C CA . LEU B 1 113 ? -13.969 5.09 5.078 1 87.44 113 LEU B CA 1
ATOM 2974 C C . LEU B 1 113 ? -13.922 3.572 4.934 1 87.44 113 LEU B C 1
ATOM 2976 O O . LEU B 1 113 ? -13.898 3.053 3.816 1 87.44 113 LEU B O 1
ATOM 2980 N N . PHE B 1 114 ? -13.945 2.896 6.031 1 86.06 114 PHE B N 1
ATOM 2981 C CA . PHE B 1 114 ? -13.75 1.452 6.012 1 86.06 114 PHE B CA 1
ATOM 2982 C C . PHE B 1 114 ? -15.078 0.721 6.16 1 86.06 114 PHE B C 1
ATOM 2984 O O . PHE B 1 114 ? -15.102 -0.491 6.383 1 86.06 114 PHE B O 1
ATOM 2991 N N . ARG B 1 115 ? -16.109 1.386 5.98 1 85.19 115 ARG B N 1
ATOM 2992 C CA . ARG B 1 115 ? -17.406 0.76 6.191 1 85.19 115 ARG B CA 1
ATOM 2993 C C . ARG B 1 115 ? -17.688 -0.299 5.133 1 85.19 115 ARG B C 1
ATOM 2995 O O . ARG B 1 115 ? -17.141 -0.235 4.027 1 85.19 115 ARG B O 1
ATOM 3002 N N . SER B 1 116 ? -18.641 -1.125 5.438 1 81.12 116 SER B N 1
ATOM 3003 C CA . SER B 1 116 ? -18.938 -2.295 4.621 1 81.12 116 SER B CA 1
ATOM 3004 C C . SER B 1 116 ? -19.562 -1.893 3.287 1 81.12 116 SER B C 1
ATOM 3006 O O . SER B 1 116 ? -19.375 -2.572 2.275 1 81.12 116 SER B O 1
ATOM 3008 N N . ALA B 1 117 ? -20.234 -0.827 3.307 1 79.5 117 ALA B N 1
ATOM 3009 C CA . ALA B 1 117 ? -20.922 -0.391 2.098 1 79.5 117 ALA B CA 1
ATOM 3010 C C . ALA B 1 117 ? -19.953 -0.17 0.95 1 79.5 117 ALA B C 1
ATOM 3012 O O . ALA B 1 117 ? -20.281 -0.397 -0.215 1 79.5 117 ALA B O 1
ATOM 3013 N N . VAL B 1 118 ? -18.844 0.271 1.269 1 78.06 118 VAL B N 1
ATOM 3014 C CA . VAL B 1 118 ? -17.828 0.485 0.255 1 78.06 118 VAL B CA 1
ATOM 3015 C C . VAL B 1 118 ? -17.422 -0.85 -0.371 1 78.06 118 VAL B C 1
ATOM 3017 O O . VAL B 1 118 ? -17.375 -0.976 -1.597 1 78.06 118 VAL B O 1
ATOM 3020 N N . LEU B 1 119 ? -17.234 -1.782 0.434 1 77.62 119 LEU B N 1
ATOM 3021 C CA . LEU B 1 119 ? -16.891 -3.127 -0.013 1 77.62 119 LEU B CA 1
ATOM 3022 C C . LEU B 1 119 ? -18.047 -3.76 -0.782 1 77.62 119 LEU B C 1
ATOM 3024 O O . LEU B 1 119 ? -17.844 -4.375 -1.829 1 77.62 119 LEU B O 1
ATOM 3028 N N . ASP B 1 120 ? -19.156 -3.547 -0.281 1 80.81 120 ASP B N 1
ATOM 3029 C CA . ASP B 1 120 ? -20.344 -4.141 -0.893 1 80.81 120 ASP B CA 1
ATOM 3030 C C . ASP B 1 120 ? -20.531 -3.639 -2.322 1 80.81 120 ASP B C 1
ATOM 3032 O O . ASP B 1 120 ? -20.859 -4.418 -3.221 1 80.81 120 ASP B O 1
ATOM 3036 N N . ARG B 1 121 ? -20.328 -2.459 -2.471 1 79.81 121 ARG B N 1
ATOM 3037 C CA . ARG B 1 121 ? -20.484 -1.873 -3.799 1 79.81 121 ARG B CA 1
ATOM 3038 C C . ARG B 1 121 ? -19.484 -2.48 -4.781 1 79.81 121 ARG B C 1
ATOM 3040 O O . ARG B 1 121 ? -19.828 -2.785 -5.922 1 79.81 121 ARG B O 1
ATOM 3047 N N . GLN B 1 122 ? -18.359 -2.66 -4.352 1 78.25 122 GLN B N 1
ATOM 3048 C CA . GLN B 1 122 ? -17.328 -3.258 -5.191 1 78.25 122 GLN B CA 1
ATOM 3049 C C . GLN B 1 122 ? -17.656 -4.707 -5.531 1 78.25 122 GLN B C 1
ATOM 3051 O O . GLN B 1 122 ? -17.5 -5.137 -6.676 1 78.25 122 GLN B O 1
ATOM 3056 N N . MET B 1 123 ? -18.172 -5.367 -4.578 1 82.25 123 MET B N 1
ATOM 3057 C CA . MET B 1 123 ? -18.484 -6.781 -4.773 1 82.25 123 MET B CA 1
ATOM 3058 C C . MET B 1 123 ? -19.672 -6.953 -5.719 1 82.25 123 MET B C 1
ATOM 3060 O O . MET B 1 123 ? -19.688 -7.879 -6.535 1 82.25 123 MET B O 1
ATOM 3064 N N . ILE B 1 124 ? -20.578 -6.066 -5.578 1 82.81 124 ILE B N 1
ATOM 3065 C CA . ILE B 1 124 ? -21.719 -6.109 -6.484 1 82.81 124 ILE B CA 1
ATOM 3066 C C . ILE B 1 124 ? -21.25 -5.902 -7.922 1 82.81 124 ILE B C 1
ATOM 3068 O O . ILE B 1 124 ? -21.672 -6.621 -8.828 1 82.81 124 ILE B O 1
ATOM 3072 N N . ALA B 1 125 ? -20.391 -4.996 -8.094 1 82.56 125 ALA B N 1
ATOM 3073 C CA . ALA B 1 125 ? -19.859 -4.719 -9.422 1 82.56 125 ALA B CA 1
ATOM 3074 C C . ALA B 1 125 ? -19.094 -5.93 -9.969 1 82.56 125 ALA B C 1
ATOM 3076 O O . ALA B 1 125 ? -19.25 -6.293 -11.133 1 82.56 125 ALA B O 1
ATOM 3077 N N . VAL B 1 126 ? -18.391 -6.574 -9.156 1 83.75 126 VAL B N 1
ATOM 3078 C CA . VAL B 1 126 ? -17.578 -7.723 -9.562 1 83.75 126 VAL B CA 1
ATOM 3079 C C . VAL B 1 126 ? -18.5 -8.906 -9.883 1 83.75 126 VAL B C 1
ATOM 3081 O O . VAL B 1 126 ? -18.266 -9.633 -10.852 1 83.75 126 VAL B O 1
ATOM 3084 N N . GLU B 1 127 ? -19.438 -9.055 -9.07 1 84.56 127 GLU B N 1
ATOM 3085 C CA . GLU B 1 127 ? -20.391 -10.141 -9.305 1 84.56 127 GLU B CA 1
ATOM 3086 C C . GLU B 1 127 ? -21.125 -9.961 -10.633 1 84.56 127 GLU B C 1
ATOM 3088 O O . GLU B 1 127 ? -21.297 -10.922 -11.383 1 84.56 127 GLU B O 1
ATOM 3093 N N . ASP B 1 128 ? -21.5 -8.789 -10.836 1 84.94 128 ASP B N 1
ATOM 3094 C CA . ASP B 1 128 ? -22.172 -8.484 -12.086 1 84.94 128 ASP B CA 1
ATOM 3095 C C . ASP B 1 128 ? -21.281 -8.773 -13.289 1 84.94 128 ASP B C 1
ATOM 3097 O O . ASP B 1 128 ? -21.719 -9.422 -14.25 1 84.94 128 ASP B O 1
ATOM 3101 N N . ILE B 1 129 ? -20.141 -8.391 -13.211 1 84.38 129 ILE B N 1
ATOM 3102 C CA . ILE B 1 129 ? -19.188 -8.562 -14.305 1 84.38 129 ILE B CA 1
ATOM 3103 C C . ILE B 1 129 ? -18.859 -10.039 -14.477 1 84.38 129 ILE B C 1
ATOM 3105 O O . ILE B 1 129 ? -18.812 -10.547 -15.602 1 84.38 129 ILE B O 1
ATOM 3109 N N . SER B 1 130 ? -18.656 -10.703 -13.352 1 85.75 130 SER B N 1
ATOM 3110 C CA . SER B 1 130 ? -18.344 -12.125 -13.391 1 85.75 130 SER B CA 1
ATOM 3111 C C . SER B 1 130 ? -19.469 -12.922 -14.047 1 85.75 130 SER B C 1
ATOM 3113 O O . SER B 1 130 ? -19.219 -13.836 -14.836 1 85.75 130 SER B O 1
ATOM 3115 N N . GLY B 1 131 ? -20.672 -12.57 -13.711 1 83.56 131 GLY B N 1
ATOM 3116 C CA . GLY B 1 131 ? -21.828 -13.234 -14.305 1 83.56 131 GLY B CA 1
ATOM 3117 C C . GLY B 1 131 ? -21.938 -13.016 -15.797 1 83.56 131 GLY B C 1
ATOM 3118 O O . GLY B 1 131 ? -22.141 -13.969 -16.547 1 83.56 131 GLY B O 1
ATOM 3119 N N . ARG B 1 132 ? -21.672 -11.859 -16.188 1 84.44 132 ARG B N 1
ATOM 3120 C CA . ARG B 1 132 ? -21.766 -11.523 -17.594 1 84.44 132 ARG B CA 1
ATOM 3121 C C . ARG B 1 132 ? -20.656 -12.195 -18.391 1 84.44 132 ARG B C 1
ATOM 3123 O O . ARG B 1 132 ? -20.906 -12.742 -19.469 1 84.44 132 ARG B O 1
ATOM 3130 N N . LEU B 1 133 ? -19.531 -12.219 -17.844 1 82 133 LEU B N 1
ATOM 3131 C CA . LEU B 1 133 ? -18.359 -12.742 -18.547 1 82 133 LEU B CA 1
ATOM 3132 C C . LEU B 1 133 ? -18.422 -14.266 -18.641 1 82 133 LEU B C 1
ATOM 3134 O O . LEU B 1 133 ? -18.062 -14.844 -19.656 1 82 133 LEU B O 1
ATOM 3138 N N . SER B 1 134 ? -18.859 -14.883 -17.562 1 81.56 134 SER B N 1
ATOM 3139 C CA . SER B 1 134 ? -18.828 -16.344 -17.5 1 81.56 134 SER B CA 1
ATOM 3140 C C . SER B 1 134 ? -19.781 -16.953 -18.531 1 81.56 134 SER B C 1
ATOM 3142 O O . SER B 1 134 ? -19.562 -18.094 -18.969 1 81.56 134 SER B O 1
ATOM 3144 N N . ALA B 1 135 ? -20.656 -16.281 -18.938 1 77.12 135 ALA B N 1
ATOM 3145 C CA . ALA B 1 135 ? -21.641 -16.781 -19.891 1 77.12 135 ALA B CA 1
ATOM 3146 C C . ALA B 1 135 ? -21.094 -16.766 -21.312 1 77.12 135 ALA B C 1
ATOM 3148 O O . ALA B 1 135 ? -21.562 -17.5 -22.188 1 77.12 135 ALA B O 1
ATOM 3149 N N . THR B 1 136 ? -20 -16.062 -21.516 1 78.81 136 THR B N 1
ATOM 3150 C CA . THR B 1 136 ? -19.719 -15.781 -22.922 1 78.81 136 THR B CA 1
ATOM 3151 C C . THR B 1 136 ? -18.234 -15.977 -23.219 1 78.81 136 THR B C 1
ATOM 3153 O O . THR B 1 136 ? -17.797 -15.836 -24.359 1 78.81 136 THR B O 1
ATOM 3156 N N . THR B 1 137 ? -17.5 -16.234 -22.234 1 87 137 THR B N 1
ATOM 3157 C CA . THR B 1 137 ? -16.062 -16.172 -22.531 1 87 137 THR B CA 1
ATOM 3158 C C . THR B 1 137 ? -15.359 -17.438 -22.047 1 87 137 THR B C 1
ATOM 3160 O O . THR B 1 137 ? -15.883 -18.156 -21.203 1 87 137 THR B O 1
ATOM 3163 N N . SER B 1 138 ? -14.211 -17.719 -22.734 1 90.31 138 SER B N 1
ATOM 3164 C CA . SER B 1 138 ? -13.336 -18.797 -22.281 1 90.31 138 SER B CA 1
ATOM 3165 C C . SER B 1 138 ? -12.82 -18.531 -20.875 1 90.31 138 SER B C 1
ATOM 3167 O O . SER B 1 138 ? -12.906 -17.406 -20.375 1 90.31 138 SER B O 1
ATOM 3169 N N . PHE B 1 139 ? -12.398 -19.562 -20.219 1 91.06 139 PHE B N 1
ATOM 3170 C CA . PHE B 1 139 ? -11.883 -19.438 -18.859 1 91.06 139 PHE B CA 1
ATOM 3171 C C . PHE B 1 139 ? -10.703 -18.484 -18.812 1 91.06 139 PHE B C 1
ATOM 3173 O O . PHE B 1 139 ? -10.602 -17.641 -17.906 1 91.06 139 PHE B O 1
ATOM 3180 N N . GLU B 1 140 ? -9.844 -18.578 -19.828 1 91.62 140 GLU B N 1
ATOM 3181 C CA . GLU B 1 140 ? -8.688 -17.688 -19.891 1 91.62 140 GLU B CA 1
ATOM 3182 C C . GLU B 1 140 ? -9.102 -16.234 -20.062 1 91.62 140 GLU B C 1
ATOM 3184 O O . GLU B 1 140 ? -8.562 -15.344 -19.406 1 91.62 140 GLU B O 1
ATOM 3189 N N . ASP B 1 141 ? -10.086 -16.016 -20.859 1 92.5 141 ASP B N 1
ATOM 3190 C CA . ASP B 1 141 ? -10.57 -14.664 -21.094 1 92.5 141 ASP B CA 1
ATOM 3191 C C . ASP B 1 141 ? -11.281 -14.117 -19.859 1 92.5 141 ASP B C 1
ATOM 3193 O O . ASP B 1 141 ? -11.227 -12.914 -19.594 1 92.5 141 ASP B O 1
ATOM 3197 N N . LEU B 1 142 ? -11.938 -15 -19.141 1 92.75 142 LEU B N 1
ATOM 3198 C CA . LEU B 1 142 ? -12.562 -14.586 -17.891 1 92.75 142 LEU B CA 1
ATOM 3199 C C . LEU B 1 142 ? -11.523 -14.039 -16.922 1 92.75 142 LEU B C 1
ATOM 3201 O O . LEU B 1 142 ? -11.727 -12.984 -16.312 1 92.75 142 LEU B O 1
ATOM 3205 N N . ILE B 1 143 ? -10.445 -14.727 -16.797 1 93.88 143 ILE B N 1
ATOM 3206 C CA . ILE B 1 143 ? -9.391 -14.312 -15.891 1 93.88 143 ILE B CA 1
ATOM 3207 C C . ILE B 1 143 ? -8.844 -12.953 -16.312 1 93.88 143 ILE B C 1
ATOM 3209 O O . ILE B 1 143 ? -8.719 -12.039 -15.5 1 93.88 143 ILE B O 1
ATOM 3213 N N . ARG B 1 144 ? -8.57 -12.805 -17.594 1 94.5 144 ARG B N 1
ATOM 3214 C CA . ARG B 1 144 ? -8.031 -11.555 -18.109 1 94.5 144 ARG B CA 1
ATOM 3215 C C . ARG B 1 144 ? -9 -10.398 -17.875 1 94.5 144 ARG B C 1
ATOM 3217 O O . ARG B 1 144 ? -8.594 -9.344 -17.375 1 94.5 144 ARG B O 1
ATOM 3224 N N . GLN B 1 145 ? -10.203 -10.633 -18.109 1 91.62 145 GLN B N 1
ATOM 3225 C CA . GLN B 1 145 ? -11.203 -9.57 -18.016 1 91.62 145 GLN B CA 1
ATOM 3226 C C . GLN B 1 145 ? -11.516 -9.242 -16.562 1 91.62 145 GLN B C 1
ATOM 3228 O O . GLN B 1 145 ? -11.641 -8.07 -16.203 1 91.62 145 GLN B O 1
ATOM 3233 N N . LEU B 1 146 ? -11.641 -10.289 -15.773 1 92 146 LEU B N 1
ATOM 3234 C CA . LEU B 1 146 ? -11.977 -10.062 -14.367 1 92 146 LEU B CA 1
ATOM 3235 C C . LEU B 1 146 ? -10.836 -9.344 -13.648 1 92 146 LEU B C 1
ATOM 3237 O O . LEU B 1 146 ? -11.062 -8.367 -12.93 1 92 146 LEU B O 1
ATOM 3241 N N . THR B 1 147 ? -9.609 -9.797 -13.844 1 94.38 147 THR B N 1
ATOM 3242 C CA . THR B 1 147 ? -8.469 -9.125 -13.219 1 94.38 147 THR B CA 1
ATOM 3243 C C . THR B 1 147 ? -8.344 -7.695 -13.734 1 94.38 147 THR B C 1
ATOM 3245 O O . THR B 1 147 ? -8.109 -6.77 -12.953 1 94.38 147 THR B O 1
ATOM 3248 N N . GLY B 1 148 ? -8.508 -7.559 -15.047 1 91.38 148 GLY B N 1
ATOM 3249 C CA . GLY B 1 148 ? -8.461 -6.227 -15.633 1 91.38 148 GLY B CA 1
ATOM 3250 C C . GLY B 1 148 ? -9.516 -5.293 -15.062 1 91.38 148 GLY B C 1
ATOM 3251 O O . GLY B 1 148 ? -9.227 -4.145 -14.734 1 91.38 148 GLY B O 1
ATOM 3252 N N . THR B 1 149 ? -10.664 -5.793 -14.938 1 87.06 149 THR B N 1
ATOM 3253 C CA . THR B 1 149 ? -11.781 -4.996 -14.438 1 87.06 149 THR B CA 1
ATOM 3254 C C . THR B 1 149 ? -11.555 -4.59 -12.992 1 87.06 149 THR B C 1
ATOM 3256 O O . THR B 1 149 ? -11.773 -3.434 -12.617 1 87.06 149 THR B O 1
ATOM 3259 N N . VAL B 1 150 ? -11.133 -5.547 -12.203 1 88.12 150 VAL B N 1
ATOM 3260 C CA . VAL B 1 150 ? -10.883 -5.254 -10.797 1 88.12 150 VAL B CA 1
ATOM 3261 C C . VAL B 1 150 ? -9.773 -4.219 -10.664 1 88.12 150 VAL B C 1
ATOM 3263 O O . VAL B 1 150 ? -9.875 -3.285 -9.867 1 88.12 150 VAL B O 1
ATOM 3266 N N . LEU B 1 151 ? -8.758 -4.309 -11.43 1 89.75 151 LEU B N 1
ATOM 3267 C CA . LEU B 1 151 ? -7.68 -3.328 -11.414 1 89.75 151 LEU B CA 1
ATOM 3268 C C . LEU B 1 151 ? -8.188 -1.956 -11.844 1 89.75 151 LEU B C 1
ATOM 3270 O O . LEU B 1 151 ? -7.875 -0.946 -11.211 1 89.75 151 LEU B O 1
ATOM 3274 N N . ASP B 1 152 ? -8.992 -1.932 -12.805 1 84.25 152 ASP B N 1
ATOM 3275 C CA . ASP B 1 152 ? -9.531 -0.676 -13.32 1 84.25 152 ASP B CA 1
ATOM 3276 C C . ASP B 1 152 ? -10.398 0.02 -12.273 1 84.25 152 ASP B C 1
ATOM 3278 O O . ASP B 1 152 ? -10.359 1.245 -12.141 1 84.25 152 ASP B O 1
ATOM 3282 N N . LEU B 1 153 ? -11.125 -0.774 -11.57 1 78.31 153 LEU B N 1
ATOM 3283 C CA . LEU B 1 153 ? -12.047 -0.242 -10.57 1 78.31 153 LEU B CA 1
ATOM 3284 C C . LEU B 1 153 ? -11.289 0.323 -9.383 1 78.31 153 LEU B C 1
ATOM 3286 O O . LEU B 1 153 ? -11.773 1.229 -8.695 1 78.31 153 LEU B O 1
ATOM 3290 N N . THR B 1 154 ? -10.102 -0.125 -9.219 1 81.81 154 THR B N 1
ATOM 3291 C CA . THR B 1 154 ? -9.461 0.199 -7.949 1 81.81 154 THR B CA 1
ATOM 3292 C C . THR B 1 154 ? -8.227 1.071 -8.172 1 81.81 154 THR B C 1
ATOM 3294 O O . THR B 1 154 ? -7.844 1.846 -7.293 1 81.81 154 THR B O 1
ATOM 3297 N N . LEU B 1 155 ? -7.621 1.06 -9.281 1 81.69 155 LEU B N 1
ATOM 3298 C CA . LEU B 1 155 ? -6.352 1.728 -9.531 1 81.69 155 LEU B CA 1
ATOM 3299 C C . LEU B 1 155 ? -6.484 3.236 -9.344 1 81.69 155 LEU B C 1
ATOM 3301 O O . LEU B 1 155 ? -5.598 3.877 -8.781 1 81.69 155 LEU B O 1
ATOM 3305 N N . ASN B 1 156 ? -7.543 3.756 -9.781 1 78.25 156 ASN B N 1
ATOM 3306 C CA . ASN B 1 156 ? -7.695 5.203 -9.695 1 78.25 156 ASN B CA 1
ATOM 3307 C C . ASN B 1 156 ? -8.789 5.59 -8.695 1 78.25 156 ASN B C 1
ATOM 3309 O O . ASN B 1 156 ? -9.281 6.719 -8.719 1 78.25 156 ASN B O 1
ATOM 3313 N N . ASP B 1 157 ? -9.117 4.664 -7.871 1 82.88 157 ASP B N 1
ATOM 3314 C CA . ASP B 1 157 ? -10.109 4.93 -6.832 1 82.88 157 ASP B CA 1
ATOM 3315 C C . ASP B 1 157 ? -9.469 5.605 -5.621 1 82.88 157 ASP B C 1
ATOM 3317 O O . ASP B 1 157 ? -8.664 4.996 -4.914 1 82.88 157 ASP B O 1
ATOM 3321 N N . PRO B 1 158 ? -9.867 6.809 -5.375 1 84.69 158 PRO B N 1
ATOM 3322 C CA . PRO B 1 158 ? -9.266 7.516 -4.242 1 84.69 158 PRO B CA 1
ATOM 3323 C C . PRO B 1 158 ? -9.539 6.832 -2.904 1 84.69 158 PRO B C 1
ATOM 3325 O O . PRO B 1 158 ? -8.727 6.922 -1.98 1 84.69 158 PRO B O 1
ATOM 3328 N N . LEU B 1 159 ? -10.68 6.18 -2.844 1 84.38 159 LEU B N 1
ATOM 3329 C CA . LEU B 1 159 ? -10.992 5.5 -1.591 1 84.38 159 LEU B CA 1
ATOM 3330 C C . LEU B 1 159 ? -10.008 4.367 -1.328 1 84.38 159 LEU B C 1
ATOM 3332 O O . LEU B 1 159 ? -9.594 4.148 -0.187 1 84.38 159 LEU B O 1
ATOM 3336 N N . TRP B 1 160 ? -9.633 3.705 -2.338 1 85.12 160 TRP B N 1
ATOM 3337 C CA . TRP B 1 160 ? -8.633 2.654 -2.184 1 85.12 160 TRP B CA 1
ATOM 3338 C C . TRP B 1 160 ? -7.301 3.236 -1.719 1 85.12 160 TRP B C 1
ATOM 3340 O O . TRP B 1 160 ? -6.648 2.68 -0.833 1 85.12 160 TRP B O 1
ATOM 3350 N N . SER B 1 161 ? -6.902 4.277 -2.352 1 84.94 161 SER B N 1
ATOM 3351 C CA . SER B 1 161 ? -5.648 4.926 -1.983 1 84.94 161 SER B CA 1
ATOM 3352 C C . SER B 1 161 ? -5.656 5.355 -0.521 1 84.94 161 SER B C 1
ATOM 3354 O O . SER B 1 161 ? -4.695 5.109 0.21 1 84.94 161 SER B O 1
ATOM 3356 N N . LEU B 1 162 ? -6.766 5.945 -0.127 1 85.06 162 LEU B N 1
ATOM 3357 C CA . LEU B 1 162 ? -6.883 6.387 1.258 1 85.06 162 LEU B CA 1
ATOM 3358 C C . LEU B 1 162 ? -6.836 5.199 2.213 1 85.06 162 LEU B C 1
ATOM 3360 O O . LEU B 1 162 ? -6.145 5.246 3.234 1 85.06 162 LEU B O 1
ATOM 3364 N N . GLN B 1 163 ? -7.562 4.199 1.878 1 86.19 163 GLN B N 1
ATOM 3365 C CA . GLN B 1 163 ? -7.57 3.008 2.719 1 86.19 163 GLN B CA 1
ATOM 3366 C C . GLN B 1 163 ? -6.18 2.398 2.824 1 86.19 163 GLN B C 1
ATOM 3368 O O . GLN B 1 163 ? -5.75 1.995 3.908 1 86.19 163 GLN B O 1
ATOM 3373 N N . THR B 1 164 ? -5.504 2.354 1.736 1 84.62 164 THR B N 1
ATOM 3374 C CA . THR B 1 164 ? -4.164 1.777 1.724 1 84.62 164 THR B CA 1
ATOM 3375 C C . THR B 1 164 ? -3.215 2.602 2.588 1 84.62 164 THR B C 1
ATOM 3377 O O . THR B 1 164 ? -2.453 2.047 3.383 1 84.62 164 THR B O 1
ATOM 3380 N N . ILE B 1 165 ? -3.277 3.861 2.434 1 83.69 165 ILE B N 1
ATOM 3381 C CA . ILE B 1 165 ? -2.43 4.75 3.225 1 83.69 165 ILE B CA 1
ATOM 3382 C C . ILE B 1 165 ? -2.713 4.539 4.711 1 83.69 165 ILE B C 1
ATOM 3384 O O . ILE B 1 165 ? -1.786 4.383 5.508 1 83.69 165 ILE B O 1
ATOM 3388 N N . LEU B 1 166 ? -3.965 4.453 5.07 1 82.75 166 LEU B N 1
ATOM 3389 C CA . LEU B 1 166 ? -4.32 4.34 6.484 1 82.75 166 LEU B CA 1
ATOM 3390 C C . LEU B 1 166 ? -3.947 2.967 7.027 1 82.75 166 LEU B C 1
ATOM 3392 O O . LEU B 1 166 ? -3.562 2.84 8.195 1 82.75 166 LEU B O 1
ATOM 3396 N N . ARG B 1 167 ? -4.035 1.995 6.238 1 82.62 167 ARG B N 1
ATOM 3397 C CA . ARG B 1 167 ? -3.639 0.656 6.66 1 82.62 167 ARG B CA 1
ATOM 3398 C C . ARG B 1 167 ? -2.148 0.599 6.973 1 82.62 167 ARG B C 1
ATOM 3400 O O . ARG B 1 167 ? -1.73 -0.078 7.914 1 82.62 167 ARG B O 1
ATOM 3407 N N . VAL B 1 168 ? -1.446 1.258 6.184 1 81.25 168 VAL B N 1
ATOM 3408 C CA . VAL B 1 168 ? 0.001 1.245 6.371 1 81.25 168 VAL B CA 1
ATOM 3409 C C . VAL B 1 168 ? 0.381 2.184 7.516 1 81.25 168 VAL B C 1
ATOM 3411 O O . VAL B 1 168 ? 1.272 1.877 8.312 1 81.25 168 VAL B O 1
ATOM 3414 N N . ALA B 1 169 ? -0.324 3.254 7.613 1 79.19 169 ALA B N 1
ATOM 3415 C CA . ALA B 1 169 ? 0.02 4.301 8.578 1 79.19 169 ALA B CA 1
ATOM 3416 C C . ALA B 1 169 ? -0.461 3.936 9.977 1 79.19 169 ALA B C 1
ATOM 3418 O O . ALA B 1 169 ? 0.167 4.309 10.969 1 79.19 169 ALA B O 1
ATOM 3419 N N . LEU B 1 170 ? -1.602 3.256 10.008 1 79 170 LEU B N 1
ATOM 3420 C CA . LEU B 1 170 ? -2.232 2.979 11.297 1 79 170 LEU B CA 1
ATOM 3421 C C . LEU B 1 170 ? -2.531 1.49 11.445 1 79 170 LEU B C 1
ATOM 3423 O O . LEU B 1 170 ? -3.676 1.104 11.695 1 79 170 LEU B O 1
ATOM 3427 N N . PRO B 1 171 ? -1.536 0.708 11.461 1 70.31 171 PRO B N 1
ATOM 3428 C CA . PRO B 1 171 ? -1.798 -0.732 11.438 1 70.31 171 PRO B CA 1
ATOM 3429 C C . PRO B 1 171 ? -2.438 -1.23 12.734 1 70.31 171 PRO B C 1
ATOM 3431 O O . PRO B 1 171 ? -3.143 -2.242 12.727 1 70.31 171 PRO B O 1
ATOM 3434 N N . ASN B 1 172 ? -2.311 -0.487 13.805 1 73.25 172 ASN B N 1
ATOM 3435 C CA . ASN B 1 172 ? -2.826 -0.948 15.094 1 73.25 172 ASN B CA 1
ATOM 3436 C C . ASN B 1 172 ? -4.105 -0.21 15.484 1 73.25 172 ASN B C 1
ATOM 3438 O O . ASN B 1 172 ? -4.648 -0.43 16.562 1 73.25 172 ASN B O 1
ATOM 3442 N N . HIS B 1 173 ? -4.539 0.62 14.602 1 76.19 173 HIS B N 1
ATOM 3443 C CA . HIS B 1 173 ? -5.777 1.33 14.898 1 76.19 173 HIS B CA 1
ATOM 3444 C C . HIS B 1 173 ? -6.977 0.389 14.852 1 76.19 173 HIS B C 1
ATOM 3446 O O . HIS B 1 173 ? -7.164 -0.333 13.875 1 76.19 173 HIS B O 1
ATOM 3452 N N . PRO B 1 174 ? -7.758 0.436 15.773 1 74.81 174 PRO B N 1
ATOM 3453 C CA . PRO B 1 174 ? -8.836 -0.548 15.875 1 74.81 174 PRO B CA 1
ATOM 3454 C C . PRO B 1 174 ? -9.797 -0.498 14.68 1 74.81 174 PRO B C 1
ATOM 3456 O O . PRO B 1 174 ? -10.273 -1.539 14.227 1 74.81 174 PRO B O 1
ATOM 3459 N N . ARG B 1 175 ? -10.086 0.652 14.195 1 74.88 175 ARG B N 1
ATOM 3460 C CA . ARG B 1 175 ? -11.039 0.781 13.094 1 74.88 175 ARG B CA 1
ATOM 3461 C C . ARG B 1 175 ? -10.414 0.347 11.773 1 74.88 175 ARG B C 1
ATOM 3463 O O . ARG B 1 175 ? -11.133 -0.012 10.836 1 74.88 175 ARG B O 1
ATOM 3470 N N . VAL B 1 176 ? -9.156 0.459 11.758 1 75.06 176 VAL B N 1
ATOM 3471 C CA . VAL B 1 176 ? -8.438 0.041 10.555 1 75.06 176 VAL B CA 1
ATOM 3472 C C . VAL B 1 176 ? -8.227 -1.47 10.578 1 75.06 176 VAL B C 1
ATOM 3474 O O . VAL B 1 176 ? -8.391 -2.145 9.562 1 75.06 176 VAL B O 1
ATOM 3477 N N . ARG B 1 177 ? -7.973 -1.916 11.773 1 71.31 177 ARG B N 1
ATOM 3478 C CA . ARG B 1 177 ? -7.637 -3.324 11.953 1 71.31 177 ARG B CA 1
ATOM 3479 C C . ARG B 1 177 ? -8.891 -4.191 11.938 1 71.31 177 ARG B C 1
ATOM 3481 O O . ARG B 1 177 ? -8.797 -5.422 11.945 1 71.31 177 ARG B O 1
ATOM 3488 N N . GLU B 1 178 ? -9.914 -3.568 11.797 1 67.12 178 GLU B N 1
ATOM 3489 C CA . GLU B 1 178 ? -11.117 -4.398 11.852 1 67.12 178 GLU B CA 1
ATOM 3490 C C . GLU B 1 178 ? -11.07 -5.496 10.789 1 67.12 178 GLU B C 1
ATOM 3492 O O . GLU B 1 178 ? -11.344 -5.246 9.617 1 67.12 178 GLU B O 1
ATOM 3497 N N . THR B 1 179 ? -10.695 -6.555 11.25 1 61.69 179 THR B N 1
ATOM 3498 C CA . THR B 1 179 ? -10.438 -7.762 10.477 1 61.69 179 THR B CA 1
ATOM 3499 C C . THR B 1 179 ? -11.727 -8.281 9.836 1 61.69 179 THR B C 1
ATOM 3501 O O . THR B 1 179 ? -11.68 -8.938 8.797 1 61.69 179 THR B O 1
ATOM 3504 N N . ALA B 1 180 ? -12.711 -7.918 10.398 1 62.41 180 ALA B N 1
ATOM 3505 C CA . ALA B 1 180 ? -13.984 -8.469 9.938 1 62.41 180 ALA B CA 1
ATOM 3506 C C . ALA B 1 180 ? -14.258 -8.086 8.492 1 62.41 180 ALA B C 1
ATOM 3508 O O . ALA B 1 180 ? -14.773 -8.891 7.715 1 62.41 180 ALA B O 1
ATOM 3509 N N . ARG B 1 181 ? -13.82 -7.039 8.188 1 71.19 181 ARG B N 1
ATOM 3510 C CA . ARG B 1 181 ? -14.078 -6.559 6.828 1 71.19 181 ARG B CA 1
ATOM 3511 C C . ARG B 1 181 ? -13.234 -7.316 5.812 1 71.19 181 ARG B C 1
ATOM 3513 O O . ARG B 1 181 ? -13.719 -7.688 4.742 1 71.19 181 ARG B O 1
ATOM 3520 N N . TYR B 1 182 ? -12.148 -7.488 6.203 1 73.75 182 TYR B N 1
ATOM 3521 C CA . TYR B 1 182 ? -11.273 -8.242 5.312 1 73.75 182 TYR B CA 1
ATOM 3522 C C . TYR B 1 182 ? -11.75 -9.68 5.168 1 73.75 182 TYR B C 1
ATOM 3524 O O . TYR B 1 182 ? -11.758 -10.234 4.066 1 73.75 182 TYR B O 1
ATOM 3532 N N . GLU B 1 183 ? -12.117 -10.133 6.262 1 80.44 183 GLU B N 1
ATOM 3533 C CA . GLU B 1 183 ? -12.633 -11.5 6.227 1 80.44 183 GLU B CA 1
ATOM 3534 C C . GLU B 1 183 ? -13.875 -11.602 5.355 1 80.44 183 GLU B C 1
ATOM 3536 O O . GLU B 1 183 ? -14.047 -12.586 4.629 1 80.44 183 GLU B O 1
ATOM 3541 N N . GLN B 1 184 ? -14.633 -10.617 5.441 1 82.62 184 GLN B N 1
ATOM 3542 C CA . GLN B 1 184 ? -15.82 -10.594 4.594 1 82.62 184 GLN B CA 1
ATOM 3543 C C . GLN B 1 184 ? -15.438 -10.492 3.119 1 82.62 184 GLN B C 1
ATOM 3545 O O . GLN B 1 184 ? -16.031 -11.156 2.271 1 82.62 184 GLN B O 1
ATOM 3550 N N . TRP B 1 185 ? -14.5 -9.734 2.842 1 84.19 185 TRP B N 1
ATOM 3551 C CA . TRP B 1 185 ? -14 -9.562 1.481 1 84.19 185 TRP B CA 1
ATOM 3552 C C . TRP B 1 185 ? -13.484 -10.883 0.919 1 84.19 185 TRP B C 1
ATOM 3554 O O . TRP B 1 185 ? -13.883 -11.297 -0.173 1 84.19 185 TRP B O 1
ATOM 3564 N N . ILE B 1 186 ? -12.703 -11.547 1.662 1 90.44 186 ILE B N 1
ATOM 3565 C CA . ILE B 1 186 ? -12.102 -12.805 1.235 1 90.44 186 ILE B CA 1
ATOM 3566 C C . ILE B 1 186 ? -13.18 -13.867 1.078 1 90.44 186 ILE B C 1
ATOM 3568 O O . ILE B 1 186 ? -13.172 -14.641 0.113 1 90.44 186 ILE B O 1
ATOM 3572 N N . SER B 1 187 ? -14.109 -13.828 1.981 1 91.94 187 SER B N 1
ATOM 3573 C CA . SER B 1 187 ? -15.195 -14.805 1.922 1 91.94 187 SER B CA 1
ATOM 3574 C C . SER B 1 187 ? -16.047 -14.602 0.671 1 91.94 187 SER B C 1
ATOM 3576 O O . SER B 1 187 ? -16.438 -15.578 0.027 1 91.94 187 SER B O 1
ATOM 3578 N N . LYS B 1 188 ? -16.297 -13.414 0.356 1 90.19 188 LYS B N 1
ATOM 3579 C CA . LYS B 1 188 ? -17.109 -13.133 -0.826 1 90.19 188 LYS B CA 1
ATOM 3580 C C . LYS B 1 188 ? -16.375 -13.555 -2.102 1 90.19 188 LYS B C 1
ATOM 3582 O O . LYS B 1 188 ? -17 -14.125 -3.006 1 90.19 188 LYS B O 1
ATOM 3587 N N . TRP B 1 189 ? -15.164 -13.32 -2.139 1 93.44 189 TRP B N 1
ATOM 3588 C CA . TRP B 1 189 ? -14.383 -13.758 -3.293 1 93.44 189 TRP B CA 1
ATOM 3589 C C . TRP B 1 189 ? -14.352 -15.281 -3.383 1 93.44 189 TRP B C 1
ATOM 3591 O O . TRP B 1 189 ? -14.445 -15.844 -4.477 1 93.44 189 TRP B O 1
ATOM 3601 N N . ALA B 1 190 ? -14.195 -15.914 -2.268 1 95.88 190 ALA B N 1
ATOM 3602 C CA . ALA B 1 190 ? -14.219 -17.375 -2.25 1 95.88 190 ALA B CA 1
ATOM 3603 C C . ALA B 1 190 ? -15.523 -17.906 -2.838 1 95.88 190 ALA B C 1
ATOM 3605 O O . ALA B 1 190 ? -15.508 -18.875 -3.609 1 95.88 190 ALA B O 1
ATOM 3606 N N . GLU B 1 191 ? -16.562 -17.25 -2.51 1 93.56 191 GLU B N 1
ATOM 3607 C CA . GLU B 1 191 ? -17.875 -17.641 -3.035 1 93.56 191 GLU B CA 1
ATOM 3608 C C . GLU B 1 191 ? -17.938 -17.453 -4.547 1 93.56 191 GLU B C 1
ATOM 3610 O O . GLU B 1 191 ? -18.469 -18.312 -5.266 1 93.56 191 GLU B O 1
ATOM 3615 N N . ILE B 1 192 ? -17.453 -16.406 -4.996 1 91.88 192 ILE B N 1
ATOM 3616 C CA . ILE B 1 192 ? -17.438 -16.125 -6.43 1 91.88 192 ILE B CA 1
ATOM 3617 C C . ILE B 1 192 ? -16.594 -17.172 -7.152 1 91.88 192 ILE B C 1
ATOM 3619 O O . ILE B 1 192 ? -17 -17.703 -8.188 1 91.88 192 ILE B O 1
ATOM 3623 N N . TYR B 1 193 ? -15.477 -17.484 -6.621 1 94.31 193 TYR B N 1
ATOM 3624 C CA . TYR B 1 193 ? -14.594 -18.469 -7.246 1 94.31 193 TYR B CA 1
ATOM 3625 C C . TYR B 1 193 ? -15.242 -19.844 -7.262 1 94.31 193 TYR B C 1
ATOM 3627 O O . TYR B 1 193 ? -15.125 -20.578 -8.242 1 94.31 193 TYR B O 1
ATOM 3635 N N . ASP B 1 194 ? -15.883 -20.156 -6.199 1 94.69 194 ASP B N 1
ATOM 3636 C CA . ASP B 1 194 ? -16.594 -21.438 -6.141 1 94.69 194 ASP B CA 1
ATOM 3637 C C . ASP B 1 194 ? -17.656 -21.531 -7.227 1 94.69 194 ASP B C 1
ATOM 3639 O O . ASP B 1 194 ? -17.766 -22.531 -7.922 1 94.69 194 ASP B O 1
ATOM 3643 N N . SER B 1 195 ? -18.391 -20.484 -7.359 1 91.81 195 SER B N 1
ATOM 3644 C CA . SER B 1 195 ? -19.422 -20.422 -8.375 1 91.81 195 SER B CA 1
ATOM 3645 C C . SER B 1 195 ? -18.844 -20.516 -9.781 1 91.81 195 SER B C 1
ATOM 3647 O O . SER B 1 195 ? -19.359 -21.266 -10.625 1 91.81 195 SER B O 1
ATOM 3649 N N . LEU B 1 196 ? -17.797 -19.828 -10.047 1 91.44 196 LEU B N 1
ATOM 3650 C CA . LEU B 1 196 ? -17.156 -19.859 -11.359 1 91.44 196 LEU B CA 1
ATOM 3651 C C . LEU B 1 196 ? -16.547 -21.234 -11.641 1 91.44 196 LEU B C 1
ATOM 3653 O O . LEU B 1 196 ? -16.594 -21.703 -12.781 1 91.44 196 LEU B O 1
ATOM 3657 N N . ALA B 1 197 ? -16.016 -21.797 -10.594 1 92.75 197 ALA B N 1
ATOM 3658 C CA . ALA B 1 197 ? -15.438 -23.125 -10.75 1 92.75 197 ALA B CA 1
ATOM 3659 C C . ALA B 1 197 ? -16.484 -24.125 -11.203 1 92.75 197 ALA B C 1
ATOM 3661 O O . ALA B 1 197 ? -16.234 -24.953 -12.078 1 92.75 197 ALA B O 1
ATOM 3662 N N . LYS B 1 198 ? -17.609 -24.047 -10.641 1 90.94 198 LYS B N 1
ATOM 3663 C CA . LYS B 1 198 ? -18.703 -24.938 -11.023 1 90.94 198 LYS B CA 1
ATOM 3664 C C . LYS B 1 198 ? -19.109 -24.703 -12.477 1 90.94 198 LYS B C 1
ATOM 3666 O O . LYS B 1 198 ? -19.359 -25.656 -13.211 1 90.94 198 LYS B O 1
ATOM 3671 N N . LEU B 1 199 ? -19.078 -23.516 -12.875 1 89.62 199 LEU B N 1
ATOM 3672 C CA . LEU B 1 199 ? -19.484 -23.172 -14.227 1 89.62 199 LEU B CA 1
ATOM 3673 C C . LEU B 1 199 ? -18.469 -23.688 -15.25 1 89.62 199 LEU B C 1
ATOM 3675 O O . LEU B 1 199 ? -18.844 -24.047 -16.359 1 89.62 199 LEU B O 1
ATOM 3679 N N . TYR B 1 200 ? -17.234 -23.734 -14.906 1 92.38 200 TYR B N 1
ATOM 3680 C CA . TYR B 1 200 ? -16.188 -24.094 -15.867 1 92.38 200 TYR B CA 1
ATOM 3681 C C . TYR B 1 200 ? -15.688 -25.5 -15.609 1 92.38 200 TYR B C 1
ATOM 3683 O O . TYR B 1 200 ? -14.695 -25.938 -16.203 1 92.38 200 TYR B O 1
ATOM 3691 N N . GLY B 1 201 ? -16.297 -26.172 -14.648 1 91.31 201 GLY B N 1
ATOM 3692 C CA . GLY B 1 201 ? -15.938 -27.562 -14.367 1 91.31 201 GLY B CA 1
ATOM 3693 C C . GLY B 1 201 ? -14.57 -27.703 -13.734 1 91.31 201 GLY B C 1
ATOM 3694 O O . GLY B 1 201 ? -13.82 -28.625 -14.055 1 91.31 201 GLY B O 1
ATOM 3695 N N . ILE B 1 202 ? -14.25 -26.766 -12.891 1 93.5 202 ILE B N 1
ATOM 3696 C CA . ILE B 1 202 ? -12.945 -26.75 -12.25 1 93.5 202 ILE B CA 1
ATOM 3697 C C . ILE B 1 202 ? -13.023 -27.469 -10.898 1 93.5 202 ILE B C 1
ATOM 3699 O O . ILE B 1 202 ? -13.945 -27.219 -10.117 1 93.5 202 ILE B O 1
ATOM 3703 N N . THR B 1 203 ? -12.125 -28.359 -10.695 1 95.12 203 THR B N 1
ATOM 3704 C CA . THR B 1 203 ? -11.977 -29 -9.398 1 95.12 203 THR B CA 1
ATOM 3705 C C . THR B 1 203 ? -10.711 -28.531 -8.695 1 95.12 203 THR B C 1
ATOM 3707 O O . THR B 1 203 ? -9.609 -28.641 -9.25 1 95.12 203 THR B O 1
ATOM 3710 N N . LEU B 1 204 ? -10.922 -28.016 -7.582 1 96.5 204 LEU B N 1
ATOM 3711 C CA . LEU B 1 204 ? -9.797 -27.562 -6.773 1 96.5 204 LEU B CA 1
ATOM 3712 C C . LEU B 1 204 ? -9.055 -28.734 -6.156 1 96.5 204 LEU B C 1
ATOM 3714 O O . LEU B 1 204 ? -9.688 -29.703 -5.691 1 96.5 204 LEU B O 1
ATOM 3718 N N . ARG B 1 205 ? -7.75 -28.703 -6.223 1 95.88 205 ARG B N 1
ATOM 3719 C CA . ARG B 1 205 ? -6.984 -29.75 -5.539 1 95.88 205 ARG B CA 1
ATOM 3720 C C . ARG B 1 205 ? -7.32 -29.781 -4.051 1 95.88 205 ARG B C 1
ATOM 3722 O O . ARG B 1 205 ? -7.578 -28.75 -3.439 1 95.88 205 ARG B O 1
ATOM 3729 N N . PRO B 1 206 ? -7.281 -30.891 -3.424 1 94.5 206 PRO B N 1
ATOM 3730 C CA . PRO B 1 206 ? -7.781 -31.078 -2.059 1 94.5 206 PRO B CA 1
ATOM 3731 C C . PRO B 1 206 ? -6.953 -30.312 -1.021 1 94.5 206 PRO B C 1
ATOM 3733 O O . PRO B 1 206 ? -7.43 -30.062 0.086 1 94.5 206 PRO B O 1
ATOM 3736 N N . GLU B 1 207 ? -5.73 -29.953 -1.379 1 93.69 207 GLU B N 1
ATOM 3737 C CA . GLU B 1 207 ? -4.848 -29.266 -0.443 1 93.69 207 GLU B CA 1
ATOM 3738 C C . GLU B 1 207 ? -5.281 -27.812 -0.242 1 93.69 207 GLU B C 1
ATOM 3740 O O . GLU B 1 207 ? -4.82 -27.141 0.688 1 93.69 207 GLU B O 1
ATOM 3745 N N . TYR B 1 208 ? -6.262 -27.406 -1.087 1 96.75 208 TYR B N 1
ATOM 3746 C CA . TYR B 1 208 ? -6.652 -26 -1.039 1 96.75 208 TYR B CA 1
ATOM 3747 C C . TYR B 1 208 ? -8.156 -25.859 -0.806 1 96.75 208 TYR B C 1
ATOM 3749 O O . TYR B 1 208 ? -8.93 -26.75 -1.164 1 96.75 208 TYR B O 1
ATOM 3757 N N . THR B 1 209 ? -8.523 -24.75 -0.166 1 97.56 209 THR B N 1
ATOM 3758 C CA . THR B 1 209 ? -9.914 -24.297 -0.11 1 97.56 209 THR B CA 1
ATOM 3759 C C . THR B 1 209 ? -10.102 -23.047 -0.967 1 97.56 209 THR B C 1
ATOM 3761 O O . THR B 1 209 ? -9.133 -22.406 -1.362 1 97.56 209 THR B O 1
ATOM 3764 N N . TRP B 1 210 ? -11.297 -22.766 -1.212 1 97.19 210 TRP B N 1
ATOM 3765 C CA . TRP B 1 210 ? -11.547 -21.547 -1.972 1 97.19 210 TRP B CA 1
ATOM 3766 C C . TRP B 1 210 ? -11.188 -20.312 -1.153 1 97.19 210 TRP B C 1
ATOM 3768 O O . TRP B 1 210 ? -10.883 -19.266 -1.714 1 97.19 210 TRP B O 1
ATOM 3778 N N . LEU B 1 211 ? -11.219 -20.391 0.121 1 96.88 211 LEU B N 1
ATOM 3779 C CA . LEU B 1 211 ? -10.695 -19.328 0.963 1 96.88 211 LEU B CA 1
ATOM 3780 C C . LEU B 1 211 ? -9.203 -19.141 0.743 1 96.88 211 LEU B C 1
ATOM 3782 O O . LEU B 1 211 ? -8.719 -18 0.683 1 96.88 211 LEU B O 1
ATOM 3786 N N . ASP B 1 212 ? -8.508 -20.234 0.59 1 97.69 212 ASP B N 1
ATOM 3787 C CA . ASP B 1 212 ? -7.078 -20.172 0.282 1 97.69 212 ASP B CA 1
ATOM 3788 C C . ASP B 1 212 ? -6.84 -19.469 -1.051 1 97.69 212 ASP B C 1
ATOM 3790 O O . ASP B 1 212 ? -5.977 -18.594 -1.15 1 97.69 212 ASP B O 1
ATOM 3794 N N . VAL B 1 213 ? -7.629 -19.875 -2.004 1 97.94 213 VAL B N 1
ATOM 3795 C CA . VAL B 1 213 ? -7.488 -19.312 -3.34 1 97.94 213 VAL B CA 1
ATOM 3796 C C . VAL B 1 213 ? -7.762 -17.812 -3.295 1 97.94 213 VAL B C 1
ATOM 3798 O O . VAL B 1 213 ? -7.039 -17.016 -3.908 1 97.94 213 VAL B O 1
ATOM 3801 N N . ALA B 1 214 ? -8.773 -17.422 -2.557 1 96.75 214 ALA B N 1
ATOM 3802 C CA . ALA B 1 214 ? -9.102 -16.016 -2.414 1 96.75 214 ALA B CA 1
ATOM 3803 C C . ALA B 1 214 ? -7.949 -15.242 -1.773 1 96.75 214 ALA B C 1
ATOM 3805 O O . ALA B 1 214 ? -7.637 -14.125 -2.189 1 96.75 214 ALA B O 1
ATOM 3806 N N . GLU B 1 215 ? -7.344 -15.82 -0.816 1 96.06 215 GLU B N 1
ATOM 3807 C CA . GLU B 1 215 ? -6.191 -15.203 -0.171 1 96.06 215 GLU B CA 1
ATOM 3808 C C . GLU B 1 215 ? -5.031 -15.039 -1.152 1 96.06 215 GLU B C 1
ATOM 3810 O O . GLU B 1 215 ? -4.406 -13.977 -1.206 1 96.06 215 GLU B O 1
ATOM 3815 N N . LEU B 1 216 ? -4.77 -16.062 -1.887 1 97.56 216 LEU B N 1
ATOM 3816 C CA . LEU B 1 216 ? -3.676 -16.047 -2.852 1 97.56 216 LEU B CA 1
ATOM 3817 C C . LEU B 1 216 ? -3.916 -14.984 -3.922 1 97.56 216 LEU B C 1
ATOM 3819 O O . LEU B 1 216 ? -3.053 -14.133 -4.168 1 97.56 216 LEU B O 1
ATOM 3823 N N . PHE B 1 217 ? -5.082 -14.992 -4.477 1 97.12 217 PHE B N 1
ATOM 3824 C CA . PHE B 1 217 ? -5.391 -14.078 -5.566 1 97.12 217 PHE B CA 1
ATOM 3825 C C . PHE B 1 217 ? -5.457 -12.641 -5.066 1 97.12 217 PHE B C 1
ATOM 3827 O O . PHE B 1 217 ? -5.047 -11.719 -5.77 1 97.12 217 PHE B O 1
ATOM 3834 N N . ASN B 1 218 ? -5.957 -12.5 -3.906 1 93.75 218 ASN B N 1
ATOM 3835 C CA . ASN B 1 218 ? -5.992 -11.164 -3.33 1 93.75 218 ASN B CA 1
ATOM 3836 C C . ASN B 1 218 ? -4.59 -10.594 -3.139 1 93.75 218 ASN B C 1
ATOM 3838 O O . ASN B 1 218 ? -4.355 -9.414 -3.377 1 93.75 218 ASN B O 1
ATOM 3842 N N . SER B 1 219 ? -3.723 -11.406 -2.678 1 94.75 219 SER B N 1
ATOM 3843 C CA . SER B 1 219 ? -2.346 -10.953 -2.492 1 94.75 219 SER B CA 1
ATOM 3844 C C . SER B 1 219 ? -1.728 -10.508 -3.812 1 94.75 219 SER B C 1
ATOM 3846 O O . SER B 1 219 ? -1.082 -9.461 -3.877 1 94.75 219 SER B O 1
ATOM 3848 N N . VAL B 1 220 ? -1.945 -11.227 -4.816 1 96.12 220 VAL B N 1
ATOM 3849 C CA . VAL B 1 220 ? -1.442 -10.898 -6.145 1 96.12 220 VAL B CA 1
ATOM 3850 C C . VAL B 1 220 ? -2.041 -9.57 -6.609 1 96.12 220 VAL B C 1
ATOM 3852 O O . VAL B 1 220 ? -1.322 -8.695 -7.09 1 96.12 220 VAL B O 1
ATOM 3855 N N . MET B 1 221 ? -3.305 -9.43 -6.441 1 94.31 221 MET B N 1
ATOM 3856 C CA . MET B 1 221 ? -4.004 -8.242 -6.926 1 94.31 221 MET B CA 1
ATOM 3857 C C . MET B 1 221 ? -3.535 -6.996 -6.188 1 94.31 221 MET B C 1
ATOM 3859 O O . MET B 1 221 ? -3.34 -5.941 -6.797 1 94.31 221 MET B O 1
ATOM 3863 N N . GLU B 1 222 ? -3.406 -7.176 -4.934 1 91.12 222 GLU B N 1
ATOM 3864 C CA . GLU B 1 222 ? -2.936 -6.047 -4.137 1 91.12 222 GLU B CA 1
ATOM 3865 C C . GLU B 1 222 ? -1.535 -5.613 -4.562 1 91.12 222 GLU B C 1
ATOM 3867 O O . GLU B 1 222 ? -1.276 -4.426 -4.75 1 91.12 222 GLU B O 1
ATOM 3872 N N . GLY B 1 223 ? -0.684 -6.539 -4.723 1 92.19 223 GLY B N 1
ATOM 3873 C CA . GLY B 1 223 ? 0.664 -6.219 -5.164 1 92.19 223 GLY B CA 1
ATOM 3874 C C . GLY B 1 223 ? 0.709 -5.621 -6.555 1 92.19 223 GLY B C 1
ATOM 3875 O O . GLY B 1 223 ? 1.419 -4.641 -6.793 1 92.19 223 GLY B O 1
ATOM 3876 N N . ALA B 1 224 ? -0.018 -6.203 -7.457 1 93.5 224 ALA B N 1
ATOM 3877 C CA . ALA B 1 224 ? -0.065 -5.691 -8.828 1 93.5 224 ALA B CA 1
ATOM 3878 C C . ALA B 1 224 ? -0.614 -4.27 -8.859 1 93.5 224 ALA B C 1
ATOM 3880 O O . ALA B 1 224 ? -0.168 -3.447 -9.664 1 93.5 224 ALA B O 1
ATOM 3881 N N . ARG B 1 225 ? -1.549 -4.035 -8.047 1 91.06 225 ARG B N 1
ATOM 3882 C CA . ARG B 1 225 ? -2.162 -2.711 -8 1 91.06 225 ARG B CA 1
ATOM 3883 C C . ARG B 1 225 ? -1.171 -1.665 -7.5 1 91.06 225 ARG B C 1
ATOM 3885 O O . ARG B 1 225 ? -1.061 -0.581 -8.078 1 91.06 225 ARG B O 1
ATOM 3892 N N . ILE B 1 226 ? -0.495 -1.978 -6.48 1 85.25 226 ILE B N 1
ATOM 3893 C CA . ILE B 1 226 ? 0.501 -1.061 -5.938 1 85.25 226 ILE B CA 1
ATOM 3894 C C . ILE B 1 226 ? 1.576 -0.787 -6.984 1 85.25 226 ILE B C 1
ATOM 3896 O O . ILE B 1 226 ? 1.992 0.359 -7.172 1 85.25 226 ILE B O 1
ATOM 3900 N N . ARG B 1 227 ? 1.92 -1.799 -7.645 1 85.81 227 ARG B N 1
ATOM 3901 C CA . ARG B 1 227 ? 2.926 -1.646 -8.688 1 85.81 227 ARG B CA 1
ATOM 3902 C C . ARG B 1 227 ? 2.41 -0.762 -9.82 1 85.81 227 ARG B C 1
ATOM 3904 O O . ARG B 1 227 ? 3.125 0.118 -10.305 1 85.81 227 ARG B O 1
ATOM 3911 N N . ALA B 1 228 ? 1.289 -1.034 -10.203 1 86.75 228 ALA B N 1
ATOM 3912 C CA . ALA B 1 228 ? 0.697 -0.238 -11.273 1 86.75 228 ALA B CA 1
ATOM 3913 C C . ALA B 1 228 ? 0.588 1.23 -10.867 1 86.75 228 ALA B C 1
ATOM 3915 O O . ALA B 1 228 ? 0.861 2.123 -11.672 1 86.75 228 ALA B O 1
ATOM 3916 N N . ARG B 1 229 ? 0.227 1.444 -9.672 1 79.69 229 ARG B N 1
ATOM 3917 C CA . ARG B 1 229 ? 0.11 2.809 -9.172 1 79.69 229 ARG B CA 1
ATOM 3918 C C . ARG B 1 229 ? 1.469 3.5 -9.141 1 79.69 229 ARG B C 1
ATOM 3920 O O . ARG B 1 229 ? 1.581 4.676 -9.492 1 79.69 229 ARG B O 1
ATOM 3927 N N . THR B 1 230 ? 2.42 2.826 -8.719 1 75.12 230 THR B N 1
ATOM 3928 C CA . THR B 1 230 ? 3.773 3.357 -8.594 1 75.12 230 THR B CA 1
ATOM 3929 C C . THR B 1 230 ? 4.344 3.707 -9.969 1 75.12 230 THR B C 1
ATOM 3931 O O . THR B 1 230 ? 5.016 4.727 -10.125 1 75.12 230 THR B O 1
ATOM 3934 N N . LEU B 1 231 ? 4.02 2.881 -10.906 1 79.5 231 LEU B N 1
ATOM 3935 C CA . LEU B 1 231 ? 4.617 3.064 -12.227 1 79.5 231 LEU B CA 1
ATOM 3936 C C . LEU B 1 231 ? 3.701 3.881 -13.133 1 79.5 231 LEU B C 1
ATOM 3938 O O . LEU B 1 231 ? 4.129 4.359 -14.18 1 79.5 231 LEU B O 1
ATOM 3942 N N . GLY B 1 232 ? 2.479 4.027 -12.68 1 78.19 232 GLY B N 1
ATOM 3943 C CA . GLY B 1 232 ? 1.506 4.77 -13.469 1 78.19 232 GLY B CA 1
ATOM 3944 C C . GLY B 1 232 ? 0.931 3.967 -14.617 1 78.19 232 GLY B C 1
ATOM 3945 O O . GLY B 1 232 ? 0.302 4.527 -15.516 1 78.19 232 GLY B O 1
ATOM 3946 N N . ARG B 1 233 ? 1.304 2.662 -14.594 1 84.19 233 ARG B N 1
ATOM 3947 C CA . ARG B 1 233 ? 0.792 1.77 -15.625 1 84.19 233 ARG B CA 1
ATOM 3948 C C . ARG B 1 233 ? 0.731 0.331 -15.125 1 84.19 233 ARG B C 1
ATOM 3950 O O . ARG B 1 233 ? 1.513 -0.064 -14.258 1 84.19 233 ARG B O 1
ATOM 3957 N N . VAL B 1 234 ? -0.174 -0.314 -15.766 1 90.88 234 VAL B N 1
ATOM 3958 C CA . VAL B 1 234 ? -0.247 -1.741 -15.469 1 90.88 234 VAL B CA 1
ATOM 3959 C C . VAL B 1 234 ? 0.979 -2.451 -16.047 1 90.88 234 VAL B C 1
ATOM 3961 O O . VAL B 1 234 ? 1.337 -2.242 -17.203 1 90.88 234 VAL B O 1
ATOM 3964 N N . VAL B 1 235 ? 1.631 -3.252 -15.234 1 91 235 VAL B N 1
ATOM 3965 C CA . VAL B 1 235 ? 2.838 -3.965 -15.633 1 91 235 VAL B CA 1
ATOM 3966 C C . VAL B 1 235 ? 2.459 -5.273 -16.328 1 91 235 VAL B C 1
ATOM 3968 O O . VAL B 1 235 ? 1.545 -5.973 -15.891 1 91 235 VAL B O 1
ATOM 3971 N N . THR B 1 236 ? 3.209 -5.512 -17.391 1 95.56 236 THR B N 1
ATOM 3972 C CA . THR B 1 236 ? 2.975 -6.742 -18.156 1 95.56 236 THR B CA 1
ATOM 3973 C C . THR B 1 236 ? 4.223 -7.617 -18.156 1 95.56 236 THR B C 1
ATOM 3975 O O . THR B 1 236 ? 5.34 -7.117 -18.016 1 95.56 236 THR B O 1
ATOM 3978 N N . LEU B 1 237 ? 3.984 -8.883 -18.266 1 96.62 237 LEU B N 1
ATOM 3979 C CA . LEU B 1 237 ? 5.047 -9.867 -18.453 1 96.62 237 LEU B CA 1
ATOM 3980 C C . LEU B 1 237 ? 5.508 -9.898 -19.906 1 96.62 237 LEU B C 1
ATOM 3982 O O . LEU B 1 237 ? 4.945 -9.203 -20.766 1 96.62 237 LEU B O 1
ATOM 3986 N N . SER B 1 238 ? 6.551 -10.68 -20.156 1 95.5 238 SER B N 1
ATOM 3987 C CA . SER B 1 238 ? 7.082 -10.805 -21.5 1 95.5 238 SER B CA 1
ATOM 3988 C C . SER B 1 238 ? 6.047 -11.406 -22.453 1 95.5 238 SER B C 1
ATOM 3990 O O . SER B 1 238 ? 6.059 -11.125 -23.656 1 95.5 238 SER B O 1
ATOM 3992 N N . SER B 1 239 ? 5.113 -12.141 -21.969 1 94.44 239 SER B N 1
ATOM 3993 C CA . SER B 1 239 ? 4.066 -12.781 -22.75 1 94.44 239 SER B CA 1
ATOM 3994 C C . SER B 1 239 ? 2.996 -11.773 -23.172 1 94.44 239 SER B C 1
ATOM 3996 O O . SER B 1 239 ? 2.17 -12.062 -24.031 1 94.44 239 SER B O 1
ATOM 3998 N N . GLY B 1 240 ? 3.006 -10.602 -22.516 1 95.12 240 GLY B N 1
ATOM 3999 C CA . GLY B 1 240 ? 1.963 -9.617 -22.734 1 95.12 240 GLY B CA 1
ATOM 4000 C C . GLY B 1 240 ? 0.866 -9.648 -21.688 1 95.12 240 GLY B C 1
ATOM 4001 O O . GLY B 1 240 ? 0.062 -8.719 -21.594 1 95.12 240 GLY B O 1
ATOM 4002 N N . GLU B 1 241 ? 0.858 -10.703 -20.922 1 96.38 241 GLU B N 1
ATOM 4003 C CA . GLU B 1 241 ? -0.105 -10.789 -19.828 1 96.38 241 GLU B CA 1
ATOM 4004 C C . GLU B 1 241 ? 0.212 -9.781 -18.734 1 96.38 241 GLU B C 1
ATOM 4006 O O . GLU B 1 241 ? 1.381 -9.508 -18.453 1 96.38 241 GLU B O 1
ATOM 4011 N N . THR B 1 242 ? -0.868 -9.258 -18.156 1 96.94 242 THR B N 1
ATOM 4012 C CA . THR B 1 242 ? -0.616 -8.453 -16.953 1 96.94 242 THR B CA 1
ATOM 4013 C C . THR B 1 242 ? -0.022 -9.312 -15.844 1 96.94 242 THR B C 1
ATOM 4015 O O . THR B 1 242 ? -0.24 -10.523 -15.805 1 96.94 242 THR B O 1
ATOM 4018 N N . VAL B 1 243 ? 0.645 -8.703 -14.969 1 96.38 243 VAL B N 1
ATOM 4019 C CA . VAL B 1 243 ? 1.227 -9.43 -13.844 1 96.38 243 VAL B CA 1
ATOM 4020 C C . VAL B 1 243 ? 0.121 -10.117 -13.047 1 96.38 243 VAL B C 1
ATOM 4022 O O . VAL B 1 243 ? 0.279 -11.258 -12.617 1 96.38 243 VAL B O 1
ATOM 4025 N N . ALA B 1 244 ? -1.006 -9.477 -12.875 1 96.81 244 ALA B N 1
ATOM 4026 C CA . ALA B 1 244 ? -2.133 -10.047 -12.141 1 96.81 244 ALA B CA 1
ATOM 4027 C C . ALA B 1 244 ? -2.645 -11.312 -12.82 1 96.81 244 ALA B C 1
ATOM 4029 O O . ALA B 1 244 ? -2.699 -12.375 -12.195 1 96.81 244 ALA B O 1
ATOM 4030 N N . ALA B 1 245 ? -2.953 -11.219 -14.07 1 97.19 245 ALA B N 1
ATOM 4031 C CA . ALA B 1 245 ? -3.447 -12.375 -14.805 1 97.19 245 ALA B CA 1
ATOM 4032 C C . ALA B 1 245 ? -2.375 -13.453 -14.914 1 97.19 245 ALA B C 1
ATOM 4034 O O . ALA B 1 245 ? -2.658 -14.641 -14.727 1 97.19 245 ALA B O 1
ATOM 4035 N N . GLY B 1 246 ? -1.15 -13.047 -15.219 1 97.25 246 GLY B N 1
ATOM 4036 C CA . GLY B 1 246 ? -0.041 -13.984 -15.328 1 97.25 246 GLY B CA 1
ATOM 4037 C C . GLY B 1 246 ? 0.187 -14.789 -14.062 1 97.25 246 GLY B C 1
ATOM 4038 O O . GLY B 1 246 ? 0.489 -15.984 -14.125 1 97.25 246 GLY B O 1
ATOM 4039 N N . ALA B 1 247 ? 0.072 -14.102 -12.922 1 97.75 247 ALA B N 1
ATOM 4040 C CA . ALA B 1 247 ? 0.246 -14.805 -11.656 1 97.75 247 ALA B CA 1
ATOM 4041 C C . ALA B 1 247 ? -0.841 -15.852 -11.453 1 97.75 247 ALA B C 1
ATOM 4043 O O . ALA B 1 247 ? -0.56 -16.969 -11 1 97.75 247 ALA B O 1
ATOM 4044 N N . ILE B 1 248 ? -2.033 -15.484 -11.773 1 97.12 248 ILE B N 1
ATOM 4045 C CA . ILE B 1 248 ? -3.141 -16.422 -11.633 1 97.12 248 ILE B CA 1
ATOM 4046 C C . ILE B 1 248 ? -2.941 -17.594 -12.586 1 97.12 248 ILE B C 1
ATOM 4048 O O . ILE B 1 248 ? -3.08 -18.766 -12.195 1 97.12 248 ILE B O 1
ATOM 4052 N N . PHE B 1 249 ? -2.529 -17.344 -13.812 1 96.5 249 PHE B N 1
ATOM 4053 C CA . PHE B 1 249 ? -2.254 -18.406 -14.773 1 96.5 249 PHE B CA 1
ATOM 4054 C C . PHE B 1 249 ? -1.147 -19.328 -14.266 1 96.5 249 PHE B C 1
ATOM 4056 O O . PHE B 1 249 ? -1.239 -20.547 -14.391 1 96.5 249 PHE B O 1
ATOM 4063 N N . ALA B 1 250 ? -0.172 -18.734 -13.727 1 96.75 250 ALA B N 1
ATOM 4064 C CA . ALA B 1 250 ? 0.956 -19.516 -13.234 1 96.75 250 ALA B CA 1
ATOM 4065 C C . ALA B 1 250 ? 0.533 -20.422 -12.078 1 96.75 250 ALA B C 1
ATOM 4067 O O . ALA B 1 250 ? 1.09 -21.5 -11.891 1 96.75 250 ALA B O 1
ATOM 4068 N N . MET B 1 251 ? -0.485 -20 -11.344 1 97.44 251 MET B N 1
ATOM 4069 C CA . MET B 1 251 ? -0.899 -20.75 -10.156 1 97.44 251 MET B CA 1
ATOM 4070 C C . MET B 1 251 ? -1.858 -21.875 -10.531 1 97.44 251 MET B C 1
ATOM 4072 O O . MET B 1 251 ? -1.966 -22.859 -9.805 1 97.44 251 MET B O 1
ATOM 4076 N N . LEU B 1 252 ? -2.525 -21.766 -11.594 1 96 252 LEU B N 1
ATOM 4077 C CA . LEU B 1 252 ? -3.643 -22.641 -11.922 1 96 252 LEU B CA 1
ATOM 4078 C C . LEU B 1 252 ? -3.191 -24.094 -11.969 1 96 252 LEU B C 1
ATOM 4080 O O . LEU B 1 252 ? -3.826 -24.969 -11.375 1 96 252 LEU B O 1
ATOM 4084 N N . PRO B 1 253 ? -2.088 -24.422 -12.578 1 94.06 253 PRO B N 1
ATOM 4085 C CA . PRO B 1 253 ? -1.68 -25.828 -12.609 1 94.06 253 PRO B CA 1
ATOM 4086 C C . PRO B 1 253 ? -1.46 -26.422 -11.219 1 94.06 253 PRO B C 1
ATOM 4088 O O . PRO B 1 253 ? -1.652 -27.625 -11.008 1 94.06 253 PRO B O 1
ATOM 4091 N N . GLY B 1 254 ? -1.084 -25.562 -10.32 1 94.25 254 GLY B N 1
ATOM 4092 C CA . GLY B 1 254 ? -0.854 -26.031 -8.969 1 94.25 254 GLY B CA 1
ATOM 4093 C C . GLY B 1 254 ? -2.115 -26.062 -8.125 1 94.25 254 GLY B C 1
ATOM 4094 O O . GLY B 1 254 ? -2.158 -26.734 -7.086 1 94.25 254 GLY B O 1
ATOM 4095 N N . LEU B 1 255 ? -3.176 -25.406 -8.594 1 96.69 255 LEU B N 1
ATOM 4096 C CA . LEU B 1 255 ? -4.355 -25.219 -7.758 1 96.69 255 LEU B CA 1
ATOM 4097 C C . LEU B 1 255 ? -5.492 -26.125 -8.203 1 96.69 255 LEU B C 1
ATOM 4099 O O . LEU B 1 255 ? -6.371 -26.469 -7.41 1 96.69 255 LEU B O 1
ATOM 4103 N N . ILE B 1 256 ? -5.484 -26.453 -9.484 1 95.5 256 ILE B N 1
ATOM 4104 C CA . ILE B 1 256 ? -6.676 -27.125 -9.984 1 95.5 256 ILE B CA 1
ATOM 4105 C C . ILE B 1 256 ? -6.281 -28.453 -10.633 1 95.5 256 ILE B C 1
ATOM 4107 O O . ILE B 1 256 ? -5.129 -28.641 -11.023 1 95.5 256 ILE B O 1
ATOM 4111 N N . GLU B 1 257 ? -7.297 -29.266 -10.625 1 93.06 257 GLU B N 1
ATOM 4112 C CA . GLU B 1 257 ? -7.145 -30.547 -11.312 1 93.06 257 GLU B CA 1
ATOM 4113 C C . GLU B 1 257 ? -7.695 -30.469 -12.734 1 93.06 257 GLU B C 1
ATOM 4115 O O . GLU B 1 257 ? -8.766 -29.906 -12.969 1 93.06 257 GLU B O 1
ATOM 4120 N N . GLY B 1 258 ? -6.973 -30.906 -13.57 1 82.62 258 GLY B N 1
ATOM 4121 C CA . GLY B 1 258 ? -7.461 -31 -14.938 1 82.62 258 GLY B CA 1
ATOM 4122 C C . GLY B 1 258 ? -7.562 -29.656 -15.633 1 82.62 258 GLY B C 1
ATOM 4123 O O . GLY B 1 258 ? -6.953 -28.688 -15.195 1 82.62 258 GLY B O 1
ATOM 4124 N N . THR B 1 259 ? -8.109 -29.578 -16.891 1 80.12 259 THR B N 1
ATOM 4125 C CA . THR B 1 259 ? -8.258 -28.375 -17.703 1 80.12 259 THR B CA 1
ATOM 4126 C C . THR B 1 259 ? -9.68 -27.844 -17.625 1 80.12 259 THR B C 1
ATOM 4128 O O . THR B 1 259 ? -10.641 -28.594 -17.766 1 80.12 259 THR B O 1
ATOM 4131 N N . PRO B 1 260 ? -9.695 -26.562 -17.312 1 78.19 260 PRO B N 1
ATOM 4132 C CA . PRO B 1 260 ? -11.039 -25.984 -17.25 1 78.19 260 PRO B CA 1
ATOM 4133 C C . PRO B 1 260 ? -11.781 -26.078 -18.578 1 78.19 260 PRO B C 1
ATOM 4135 O O . PRO B 1 260 ? -11.18 -25.922 -19.641 1 78.19 260 PRO B O 1
ATOM 4138 N N . GLN B 1 261 ? -13.055 -26.625 -18.641 1 72 261 GLN B N 1
ATOM 4139 C CA . GLN B 1 261 ? -13.961 -26.688 -19.797 1 72 261 GLN B CA 1
ATOM 4140 C C . GLN B 1 261 ? -15.312 -26.062 -19.469 1 72 261 GLN B C 1
ATOM 4142 O O . GLN B 1 261 ? -15.836 -26.25 -18.359 1 72 261 GLN B O 1
ATOM 4147 N N . PRO B 1 262 ? -15.648 -25.016 -20.375 1 65.25 262 PRO B N 1
ATOM 4148 C CA . PRO B 1 262 ? -16.984 -24.484 -20.094 1 65.25 262 PRO B CA 1
ATOM 4149 C C . PRO B 1 262 ? -18.047 -25.578 -20.047 1 65.25 262 PRO B C 1
ATOM 4151 O O . PRO B 1 262 ? -17.984 -26.547 -20.797 1 65.25 262 PRO B O 1
ATOM 4154 N N . ARG B 1 263 ? -18.891 -25.578 -19.031 1 57.81 263 ARG B N 1
ATOM 4155 C CA . ARG B 1 263 ? -20.016 -26.484 -19.062 1 57.81 263 ARG B CA 1
ATOM 4156 C C . ARG B 1 263 ? -21.156 -25.938 -19.922 1 57.81 263 ARG B C 1
ATOM 4158 O O . ARG B 1 263 ? -21.328 -24.719 -20.016 1 57.81 263 ARG B O 1
#

Organism: NCBI:txid175570

Foldseek 3Di:
DPQPQQLVQQCQWLVVDDPVVSSCLRSDPLVVLLLVLLLVVLLCLPPVCPDPPVPDPDPQDSPNCSPPDPVSSQVSLCVVCVVPPDRDRDDPVSVCSTRVDPVSVVSSSLSVLLDLVVVVVLLVVLLVLLVVDLVDHDPLVSLQVSLVVSLVVQLPDSSNVVLVVCCVVPVPDCSNVVCVNVVVNLVSQLVSVVVSCVQQVWAWDPVDGSSRVSVQLVVQSVVQSVVCNVVVHFDADPVRGTSSSVVVVVCRVVTTPDDGHGD/DPQPQLLVQQCQWLVVDDPVVSSCLRSDPLVVLLLVLLLVVLLCLPPVCPDPPVPDPDPQDSPNCSPPDPVSSQVSLCVVCVVPPDRDRDDPVSVCSTRVDPVSVVSSSLSVLLDLVVVVVLLVVLLVLLVVDLVDHDPLVSLQVSLVVSLVVQLPDSSNVVLVVCCVVPVPDCSNVVCVNVVVNLVSQLVSVVVSCVQQVWAWDPVDGSSRVSVQLVVQSVVQSVVCNVVVHFDADPVRGTSSSVVVVVCRVVTTPDDGHGD

pLDDT: mean 80.32, std 15.88, range [29.22, 97.94]

Sequence (526 aa):
MVDDDLSVCLVNVAADARPTTRQKIASSPETRAFLDVGLLLLQDDLLDHRGPDLMADHDAGTRLFAGLSQARLIERADRDDVGAERPRMLTVGMFRDRWRYKSRYTEDLIAYLFRSAVLDRQMIAVEDISGRLSATTSFEDLIRQLTGTVLDLTLNDPLWSLQTILRVALPNHPRVRETARYEQWISKWAEIYDSLAKLYGITLRPEYTWLDVAELFNSVMEGARIRARTLGRVVTLSSGETVAAGAIFAMLPGLIEGTPQPRMVDDDLSVCLVNVAADARPTTRQKIASSPETRAFLDVGLLLLQDDLLDHRGPDLMADHDAGTRLFAGLSQARLIERADRDDVGAERPRMLTVGMFRDRWRYKSRYTEDLIAYLFRSAVLDRQMIAVEDISGRLSATTSFEDLIRQLTGTVLDLTLNDPLWSLQTILRVALPNHPRVRETARYEQWISKWAEIYDSLAKLYGITLRPEYTWLDVAELFNSVMEGARIRARTLGRVVTLSSGETVAAGAIFAMLPGLIEGTPQPR

Nearest PDB structures (foldseek):
  3bhq-assembly1_B  TM=6.640E-01  e=9.814E-03  Mesorhizobium japonicum MAFF 303099
  8x0a-assembly1_A  TM=5.538E-01  e=1.030E-01  Mycobacterium tuberculosis
  5hbu-assembly1_D  TM=5.916E-01  e=3.503E-01  Escherichia coli K-12
  2rae-assembly1_A-2  TM=5.334E-01  e=4.935E-01  Rhodococcus jostii RHA1
  3nnr-assembly1_A-2  TM=5.713E-01  e=6.305E-01  Marinobacter nauticus VT8